Protein AF-A0A7X7C5E0-F1 (afdb_monomer_lite)

Secondary structure (DSSP, 8-state):
-----TTEEEEEEEETTEE-SSS--SEEEEEESSS--------SEEEEEE-HHHHHHT--SEEEEEE---EEEETTT----S--SS--SEEEEESSEEEEEE-TTT--EEEEEEEES-EEEEE-TT-SS-EEE-EE-TTS-EE-S----TTTSEESS-GGGGG----SS----EEPPSS-S-EEEEEEEEEEEEEEEEEEEE---TT-TTGGGGB--EEEEEEESSSSS-EEEEEEE--SEEEEEEEEEEEEEEEEE----TTS--EEEEEEEEETTEEE---EEEES--S--EE---EEE---EEEETTEEEE-PEEEEE-TTSPTT--EEEEEEEEEEEEEETTEE-GGG-EEEEE--EEEETTEEEEEEEEEEEESTTTT-SS--SEEEEEEEEEETTEEEEEEEEE-GGGTT-GGG-EEE-SSSEES-GGG---SEES--SSEEEEE--SSTTTT-EEEEEETTSSSSEEEEEEESSTT-PPPPPEEEEE-THHHHH-TTEEEEEEEE-GGGSBTTEEEEEEEEEES-HHHHHH-TTSSS-EEEEEEEE---

pLDDT: mean 93.65, std 7.74, range [45.44, 98.88]

Structure (mmCIF, N/CA/C/O backbone):
data_AF-A0A7X7C5E0-F1
#
_entry.id   AF-A0A7X7C5E0-F1
#
loop_
_atom_site.group_PDB
_atom_site.id
_atom_site.type_symbol
_atom_site.label_atom_id
_atom_site.label_alt_id
_atom_site.label_comp_id
_atom_site.label_asym_id
_atom_site.label_entity_id
_atom_site.label_seq_id
_atom_site.pdbx_PDB_ins_code
_atom_site.Cartn_x
_atom_site.Cartn_y
_atom_site.Cartn_z
_atom_site.occupancy
_atom_site.B_iso_or_equiv
_atom_site.auth_seq_id
_atom_site.auth_comp_id
_atom_site.auth_asym_id
_atom_site.auth_atom_id
_atom_site.pdbx_PDB_model_num
ATOM 1 N N . THR A 1 1 ? 35.100 -6.991 -18.005 1.00 47.03 1 THR A N 1
ATOM 2 C CA . THR A 1 1 ? 36.454 -7.511 -17.674 1.00 47.03 1 THR A CA 1
ATOM 3 C C . THR A 1 1 ? 37.495 -6.493 -18.110 1.00 47.03 1 THR A C 1
ATOM 5 O O . THR A 1 1 ? 37.319 -5.908 -19.170 1.00 47.03 1 THR A O 1
ATOM 8 N N . ARG A 1 2 ? 38.559 -6.226 -17.334 1.00 52.16 2 ARG A N 1
ATOM 9 C CA . ARG A 1 2 ? 39.644 -5.328 -17.788 1.00 52.16 2 ARG A CA 1
ATOM 10 C C . ARG A 1 2 ? 40.451 -6.037 -18.881 1.00 52.16 2 ARG A C 1
ATOM 12 O O . ARG A 1 2 ? 41.149 -7.001 -18.588 1.00 52.16 2 ARG A O 1
ATOM 19 N N . ILE A 1 3 ? 40.335 -5.590 -20.130 1.00 53.19 3 ILE A N 1
ATOM 20 C CA . ILE A 1 3 ? 41.079 -6.172 -21.254 1.00 53.19 3 ILE A CA 1
ATOM 21 C C . ILE A 1 3 ? 42.456 -5.506 -21.317 1.00 53.19 3 ILE A C 1
ATOM 23 O O . ILE A 1 3 ? 42.563 -4.310 -21.584 1.00 53.19 3 ILE A O 1
ATOM 27 N N . ALA A 1 4 ? 43.516 -6.275 -21.068 1.00 55.81 4 ALA A N 1
ATOM 28 C CA . ALA A 1 4 ? 44.883 -5.831 -21.310 1.00 55.81 4 ALA A CA 1
ATOM 29 C C . ALA A 1 4 ? 45.179 -5.945 -22.812 1.00 55.81 4 ALA A C 1
ATOM 31 O O . ALA A 1 4 ? 45.280 -7.045 -23.350 1.00 55.81 4 ALA A O 1
ATOM 32 N N . SER A 1 5 ? 45.299 -4.806 -23.494 1.00 66.88 5 SER A N 1
ATOM 33 C CA . SER A 1 5 ? 45.711 -4.734 -24.897 1.00 66.88 5 SER A CA 1
ATOM 34 C C . SER A 1 5 ? 46.997 -3.917 -25.007 1.00 66.88 5 SER A C 1
ATOM 36 O O . SER A 1 5 ? 47.075 -2.847 -24.401 1.00 66.88 5 SER A O 1
ATOM 38 N N . PRO A 1 6 ? 47.993 -4.345 -25.807 1.00 68.12 6 PRO A N 1
ATOM 39 C CA . PRO A 1 6 ? 49.195 -3.547 -26.047 1.00 68.12 6 PRO A CA 1
ATOM 40 C C . PRO A 1 6 ? 48.888 -2.197 -26.725 1.00 68.12 6 PRO A C 1
ATOM 42 O O . PRO A 1 6 ? 49.708 -1.282 -26.658 1.00 68.12 6 PRO A O 1
ATOM 45 N N . LEU A 1 7 ? 47.703 -2.058 -27.337 1.00 74.38 7 LEU A N 1
ATOM 46 C CA . LEU A 1 7 ? 47.236 -0.842 -28.008 1.00 74.38 7 LEU A CA 1
ATOM 47 C C . LEU A 1 7 ? 46.477 0.124 -27.085 1.00 74.38 7 LEU A C 1
ATOM 49 O O . LEU A 1 7 ? 46.244 1.260 -27.484 1.00 74.38 7 LEU A O 1
ATOM 53 N N . VAL A 1 8 ? 46.100 -0.289 -25.871 1.00 76.94 8 VAL A N 1
ATOM 54 C CA . VAL A 1 8 ? 45.319 0.529 -24.927 1.00 76.94 8 VAL A CA 1
ATOM 55 C C . VAL A 1 8 ? 46.216 0.951 -23.763 1.00 76.94 8 VAL A C 1
ATOM 57 O O . VAL A 1 8 ? 46.831 0.107 -23.112 1.00 76.94 8 VAL A O 1
ATOM 60 N N . SER A 1 9 ? 46.333 2.256 -23.500 1.00 81.75 9 SER A N 1
ATOM 61 C CA . SER A 1 9 ? 47.085 2.779 -22.346 1.00 81.75 9 SER A CA 1
ATOM 62 C C . SER A 1 9 ? 46.232 2.858 -21.088 1.00 81.75 9 SER A C 1
ATOM 64 O O . SER A 1 9 ? 46.735 2.565 -20.003 1.00 81.75 9 SER A O 1
ATOM 66 N N . LYS A 1 10 ? 44.961 3.246 -21.231 1.00 84.88 10 LYS A N 1
ATOM 67 C CA . LYS A 1 10 ? 44.037 3.468 -20.118 1.00 84.88 10 LYS A CA 1
ATOM 68 C C . LYS A 1 10 ? 42.602 3.185 -20.555 1.00 84.88 10 LYS A C 1
ATOM 70 O O . LYS A 1 10 ? 42.211 3.514 -21.673 1.00 84.88 10 LYS A O 1
ATOM 75 N N . VAL A 1 11 ? 41.816 2.604 -19.653 1.00 85.19 11 VAL A N 1
ATOM 76 C CA . VAL A 1 11 ? 40.354 2.542 -19.767 1.00 85.19 11 VAL A CA 1
ATOM 77 C C . VAL A 1 11 ? 39.778 3.153 -18.502 1.00 85.19 11 VAL A C 1
ATOM 79 O O . VAL A 1 11 ? 40.051 2.653 -17.411 1.00 85.19 11 VAL A O 1
ATOM 82 N N . GLN A 1 12 ? 39.004 4.220 -18.652 1.00 86.88 12 GLN A N 1
ATOM 83 C CA . GLN A 1 12 ? 38.262 4.839 -17.561 1.00 86.88 12 GLN A CA 1
ATOM 84 C C . GLN A 1 12 ? 36.805 4.400 -17.641 1.00 86.88 12 GLN A C 1
ATOM 86 O O . GLN A 1 12 ? 36.189 4.436 -18.709 1.00 86.88 12 GLN A O 1
ATOM 91 N N . TYR A 1 13 ? 36.273 4.010 -16.491 1.00 86.81 13 TYR A N 1
ATOM 92 C CA . TYR A 1 13 ? 34.873 3.668 -16.288 1.00 86.81 13 TYR A CA 1
ATOM 93 C C . TYR A 1 13 ? 34.243 4.837 -15.551 1.00 86.81 13 TYR A C 1
ATOM 95 O O . TYR A 1 13 ? 34.728 5.204 -14.481 1.00 86.81 13 TYR A O 1
ATOM 103 N N . LEU A 1 14 ? 33.223 5.453 -16.144 1.00 84.69 14 LEU A N 1
ATOM 104 C CA . LEU A 1 14 ? 32.543 6.596 -15.556 1.00 84.69 14 LEU A CA 1
ATOM 105 C C . LEU A 1 14 ? 31.083 6.230 -15.264 1.00 84.69 14 LEU A C 1
ATOM 107 O O . LEU A 1 14 ? 30.407 5.632 -16.106 1.00 84.69 14 LEU A O 1
ATOM 111 N N . LEU A 1 15 ? 30.608 6.611 -14.078 1.00 82.81 15 LEU A N 1
ATOM 112 C CA . LEU A 1 15 ? 29.181 6.763 -13.789 1.00 82.81 15 LEU A CA 1
ATOM 113 C C . LEU A 1 15 ? 28.910 8.238 -13.568 1.00 82.81 15 LEU A C 1
ATOM 115 O O . LEU A 1 15 ? 29.491 8.836 -12.666 1.00 82.81 15 LEU A O 1
ATOM 119 N N . ASP A 1 16 ? 28.026 8.803 -14.385 1.00 80.56 16 ASP A N 1
ATOM 120 C CA . ASP A 1 16 ? 27.629 10.214 -14.294 1.00 80.56 16 ASP A CA 1
ATOM 121 C C . ASP A 1 16 ? 28.856 11.148 -14.304 1.00 80.56 16 ASP A C 1
ATOM 123 O O . ASP A 1 16 ? 29.013 12.027 -13.463 1.00 80.56 16 ASP A O 1
ATOM 127 N N . ASP A 1 17 ? 29.772 10.881 -15.242 1.00 84.25 17 ASP A N 1
ATOM 128 C CA . ASP A 1 17 ? 31.052 11.579 -15.431 1.00 84.25 17 ASP A CA 1
ATOM 129 C C . ASP A 1 17 ? 32.052 11.502 -14.256 1.00 84.25 17 ASP A C 1
ATOM 131 O O . ASP A 1 17 ? 33.108 12.136 -14.296 1.00 84.25 17 ASP A O 1
ATOM 135 N N . VAL A 1 18 ? 31.795 10.657 -13.256 1.00 84.75 18 VAL A N 1
ATOM 136 C CA . VAL A 1 18 ? 32.740 10.362 -12.171 1.00 84.75 18 VAL A CA 1
ATOM 137 C C . VAL A 1 18 ? 33.487 9.065 -12.473 1.00 84.75 18 VAL A C 1
ATOM 139 O O . VAL A 1 18 ? 32.865 8.018 -12.648 1.00 84.75 18 VAL A O 1
ATOM 142 N N . GLU A 1 19 ? 34.824 9.122 -12.527 1.00 84.12 19 GLU A N 1
ATOM 143 C CA . GLU A 1 19 ? 35.666 7.924 -12.661 1.00 84.12 19 GLU A CA 1
ATOM 144 C C . GLU A 1 19 ? 35.554 7.055 -11.404 1.00 84.12 19 GLU A C 1
ATOM 146 O O . GLU A 1 19 ? 35.664 7.537 -10.276 1.00 84.12 19 GLU A O 1
ATOM 151 N N . ILE A 1 20 ? 35.337 5.761 -11.609 1.00 80.06 20 ILE A N 1
ATOM 152 C CA . ILE A 1 20 ? 35.040 4.807 -10.543 1.00 80.06 20 ILE A CA 1
ATOM 153 C C . ILE A 1 20 ? 35.815 3.505 -10.729 1.00 80.06 20 ILE A C 1
ATOM 155 O O . ILE A 1 20 ? 36.048 3.025 -11.840 1.00 80.06 20 ILE A O 1
ATOM 159 N N . GLU A 1 21 ? 36.168 2.874 -9.613 1.00 78.00 21 GLU A N 1
ATOM 160 C CA . GLU A 1 21 ? 36.802 1.557 -9.609 1.00 78.00 21 GLU A CA 1
ATOM 161 C C . GLU A 1 21 ? 35.752 0.438 -9.658 1.00 78.00 21 GLU A C 1
ATOM 163 O O . GLU A 1 21 ? 35.495 -0.252 -8.675 1.00 78.00 21 GLU A O 1
ATOM 168 N N . THR A 1 22 ? 35.116 0.248 -10.814 1.00 69.88 22 THR A N 1
ATOM 169 C CA . THR A 1 22 ? 34.144 -0.839 -11.026 1.00 69.88 22 THR A CA 1
ATOM 170 C C . THR A 1 22 ? 34.217 -1.394 -12.455 1.00 69.88 22 THR A C 1
ATOM 172 O O . THR A 1 22 ? 35.038 -0.965 -13.265 1.00 69.88 22 THR A O 1
ATOM 175 N N . LEU A 1 23 ? 33.385 -2.395 -12.749 1.00 68.69 23 LEU A N 1
ATOM 176 C CA . LEU A 1 23 ? 33.253 -3.054 -14.051 1.00 68.69 23 LEU A CA 1
ATOM 177 C C . LEU A 1 23 ? 31.949 -2.705 -14.792 1.00 68.69 23 LEU A C 1
ATOM 179 O O . LEU A 1 23 ? 31.766 -3.181 -15.909 1.00 68.69 23 LEU A O 1
ATOM 183 N N . TYR A 1 24 ? 31.075 -1.881 -14.205 1.00 78.75 24 TYR A N 1
ATOM 184 C CA . TYR A 1 24 ? 29.879 -1.337 -14.858 1.00 78.75 24 TYR A CA 1
ATOM 185 C C . TYR A 1 24 ? 30.008 0.182 -15.018 1.00 78.75 24 TYR A C 1
ATOM 187 O O . TYR A 1 24 ? 30.565 0.855 -14.156 1.00 78.75 24 TYR A O 1
ATOM 195 N N . ALA A 1 25 ? 29.533 0.730 -16.133 1.00 79.50 25 ALA A N 1
ATOM 196 C CA . ALA A 1 25 ? 29.648 2.154 -16.437 1.00 79.50 25 ALA A CA 1
ATOM 197 C C . ALA A 1 25 ? 28.560 2.573 -17.428 1.00 79.50 25 ALA A C 1
ATOM 199 O O . ALA A 1 25 ? 28.174 1.770 -18.277 1.00 79.50 25 ALA A O 1
ATOM 200 N N . ASN A 1 26 ? 28.117 3.831 -17.365 1.00 78.75 26 ASN A N 1
ATOM 201 C CA . ASN A 1 26 ? 27.300 4.425 -18.431 1.00 78.75 26 ASN A CA 1
ATOM 202 C C . ASN A 1 26 ? 28.161 5.134 -19.490 1.00 78.75 26 ASN A C 1
ATOM 204 O O . ASN A 1 26 ? 27.659 5.486 -20.556 1.00 78.75 26 ASN A O 1
ATOM 208 N N . LYS A 1 27 ? 29.467 5.298 -19.230 1.00 84.19 27 LYS A N 1
ATOM 209 C CA . LYS A 1 27 ? 30.437 5.863 -20.170 1.00 84.19 27 LYS A CA 1
ATOM 210 C C . LYS A 1 27 ? 31.815 5.224 -20.004 1.00 84.19 27 LYS A C 1
ATOM 212 O O . LYS A 1 27 ? 32.316 5.060 -18.893 1.00 84.19 27 LYS A O 1
ATOM 217 N N . LEU A 1 28 ? 32.440 4.896 -21.133 1.00 86.69 28 LEU A N 1
ATOM 218 C CA . LEU A 1 28 ? 33.811 4.395 -21.207 1.00 86.69 28 LEU A CA 1
ATOM 219 C C . LEU A 1 28 ? 34.671 5.399 -21.972 1.00 86.69 28 LEU A C 1
ATOM 221 O O . LEU A 1 28 ? 34.299 5.826 -23.064 1.00 86.69 28 LEU A O 1
ATOM 225 N N . ILE A 1 29 ? 35.832 5.745 -21.420 1.00 87.81 29 ILE A N 1
ATOM 226 C CA . ILE A 1 29 ? 36.870 6.497 -22.136 1.00 87.81 29 ILE A CA 1
ATOM 227 C C . ILE A 1 29 ? 38.060 5.561 -22.325 1.00 87.81 29 ILE A C 1
ATOM 229 O O . ILE A 1 29 ? 38.605 5.035 -21.355 1.00 87.81 29 ILE A O 1
ATOM 233 N N . ILE A 1 30 ? 38.436 5.325 -23.581 1.00 86.25 30 ILE A N 1
ATOM 234 C CA . ILE A 1 30 ? 39.533 4.428 -23.954 1.00 86.25 30 ILE A CA 1
ATOM 235 C C . ILE A 1 30 ? 40.641 5.271 -24.575 1.00 86.25 30 ILE A C 1
ATOM 237 O O . ILE A 1 30 ? 40.465 5.849 -25.646 1.00 86.25 30 ILE A O 1
ATOM 241 N N . GLU A 1 31 ? 41.791 5.316 -23.912 1.00 87.69 31 GLU A N 1
ATOM 242 C CA . GLU A 1 31 ? 42.998 5.935 -24.452 1.00 87.69 31 GLU A CA 1
ATOM 243 C C . GLU A 1 31 ? 43.795 4.890 -25.243 1.00 87.69 31 GLU A C 1
ATOM 245 O O . GLU A 1 31 ? 44.233 3.867 -24.699 1.00 87.69 31 GLU A O 1
ATOM 250 N N . ALA A 1 32 ? 43.979 5.141 -26.540 1.00 86.00 32 ALA A N 1
ATOM 251 C CA . ALA A 1 32 ? 44.708 4.263 -27.449 1.00 86.00 32 ALA A CA 1
ATOM 252 C C . ALA A 1 32 ? 46.111 4.811 -27.758 1.00 86.00 32 ALA A C 1
ATOM 254 O O . ALA A 1 32 ? 46.291 6.008 -27.971 1.00 86.00 32 ALA A O 1
ATOM 255 N N . LYS A 1 33 ? 47.111 3.923 -27.819 1.00 85.75 33 LYS A N 1
ATOM 256 C CA . LYS A 1 33 ? 48.513 4.258 -28.143 1.00 85.75 33 LYS A CA 1
ATOM 257 C C . LYS A 1 33 ? 48.793 4.342 -29.648 1.00 85.75 33 LYS A C 1
ATOM 259 O O . LYS A 1 33 ? 49.819 4.888 -30.041 1.00 85.75 33 LYS A O 1
ATOM 264 N N . ALA A 1 34 ? 47.927 3.761 -30.473 1.00 84.75 34 ALA A N 1
ATOM 265 C CA . ALA A 1 34 ? 48.014 3.759 -31.930 1.00 84.75 34 ALA A CA 1
ATOM 266 C C . ALA A 1 34 ? 46.620 3.525 -32.537 1.00 84.75 34 ALA A C 1
ATOM 268 O O . ALA A 1 34 ? 45.706 3.080 -31.837 1.00 84.75 34 ALA A O 1
ATOM 269 N N . GLU A 1 35 ? 46.463 3.792 -33.835 1.00 82.62 35 GLU A N 1
ATOM 270 C CA . GLU A 1 35 ? 45.245 3.446 -34.573 1.00 82.62 35 GLU A CA 1
ATOM 271 C C . GLU A 1 35 ? 45.013 1.926 -34.582 1.00 82.62 35 GLU A C 1
ATOM 273 O O . GLU A 1 35 ? 45.945 1.130 -34.717 1.00 82.62 35 GLU A O 1
ATOM 278 N N . GLY A 1 36 ? 43.756 1.506 -34.444 1.00 79.88 36 GLY A N 1
ATOM 279 C CA . GLY A 1 36 ? 43.392 0.095 -34.411 1.00 79.88 36 GLY A CA 1
ATOM 280 C C . GLY A 1 36 ? 41.892 -0.125 -34.247 1.00 79.88 36 GLY A C 1
ATOM 281 O O . GLY A 1 36 ? 41.108 0.819 -34.180 1.00 79.88 36 GLY A O 1
ATOM 282 N N . LYS A 1 37 ? 41.485 -1.396 -34.178 1.00 79.00 37 LYS A N 1
ATOM 283 C CA . LYS A 1 37 ? 40.102 -1.785 -33.876 1.00 79.00 37 LYS A CA 1
ATOM 284 C C . LYS A 1 37 ? 39.967 -2.077 -32.385 1.00 79.00 37 LYS A C 1
ATOM 286 O O . LYS A 1 37 ? 40.722 -2.883 -31.847 1.00 79.00 37 LYS A O 1
ATOM 291 N N . CYS A 1 38 ? 38.991 -1.448 -31.739 1.00 75.81 38 CYS A N 1
ATOM 292 C CA . CYS A 1 38 ? 38.593 -1.756 -30.371 1.00 75.81 38 CYS A CA 1
ATOM 293 C C . CYS A 1 38 ? 37.243 -2.477 -30.402 1.00 75.81 38 CYS A C 1
ATOM 295 O O . CYS A 1 38 ? 36.295 -1.978 -31.005 1.00 75.81 38 CYS A O 1
ATOM 297 N N . GLN A 1 39 ? 37.170 -3.649 -29.774 1.00 79.25 39 GLN A N 1
ATOM 298 C CA . GLN A 1 39 ? 35.922 -4.369 -29.553 1.00 79.25 39 GLN A CA 1
ATOM 299 C C . GLN A 1 39 ? 35.582 -4.289 -28.068 1.00 79.25 39 GLN A C 1
ATOM 301 O O . GLN A 1 39 ? 36.408 -4.635 -27.222 1.00 79.25 39 GLN A O 1
ATOM 306 N N . ILE A 1 40 ? 34.372 -3.828 -27.764 1.00 76.88 40 ILE A N 1
ATOM 307 C CA . ILE A 1 40 ? 33.827 -3.798 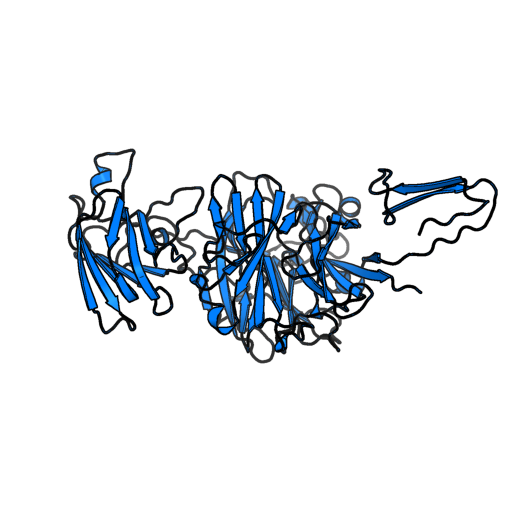-26.409 1.00 76.88 40 ILE A CA 1
ATOM 308 C C . ILE A 1 40 ? 32.832 -4.948 -26.313 1.00 76.88 40 ILE A C 1
ATOM 310 O O . ILE A 1 40 ? 31.931 -5.054 -27.142 1.00 76.88 40 ILE A O 1
ATOM 314 N N . VAL A 1 41 ? 33.026 -5.812 -25.322 1.00 78.06 41 VAL A N 1
ATOM 315 C CA . VAL A 1 41 ? 32.148 -6.950 -25.035 1.00 78.06 41 VAL A CA 1
ATOM 316 C C . VAL A 1 41 ? 31.554 -6.730 -23.652 1.00 78.06 41 VAL A C 1
ATOM 318 O O . VAL A 1 41 ? 32.275 -6.352 -22.721 1.00 78.06 41 VAL A O 1
ATOM 321 N N . LEU A 1 42 ? 30.243 -6.921 -23.527 1.00 80.06 42 LEU A N 1
ATOM 322 C CA . LEU A 1 42 ? 29.574 -6.876 -22.234 1.00 80.06 42 LEU A CA 1
ATOM 323 C C . LEU A 1 42 ? 29.999 -8.108 -21.432 1.00 80.06 42 LEU A C 1
ATOM 325 O O . LEU A 1 42 ? 29.916 -9.225 -21.922 1.00 80.06 42 LEU A O 1
ATOM 329 N N . GLY A 1 43 ? 30.504 -7.895 -20.217 1.00 81.38 43 GLY A N 1
ATOM 330 C CA . GLY A 1 43 ? 30.724 -9.002 -19.287 1.00 81.38 43 GLY A CA 1
ATOM 331 C C . GLY A 1 43 ? 29.426 -9.393 -18.586 1.00 81.38 43 GLY A C 1
ATOM 332 O O . GLY A 1 43 ? 28.409 -8.722 -18.751 1.00 81.38 43 GLY A O 1
ATOM 333 N N . GLN A 1 44 ? 29.501 -10.418 -17.743 1.00 86.00 44 GLN A N 1
ATOM 334 C CA . GLN A 1 44 ? 28.423 -10.828 -16.848 1.00 86.00 44 GLN A CA 1
ATOM 335 C C . GLN A 1 44 ? 27.867 -9.654 -16.021 1.00 86.00 44 GLN A C 1
ATOM 337 O O . GLN A 1 44 ? 28.622 -8.913 -15.381 1.00 86.00 44 GLN A O 1
ATOM 342 N N . GLY A 1 45 ? 26.545 -9.492 -16.026 1.00 90.00 45 GLY A N 1
ATOM 343 C CA . GLY A 1 45 ? 25.851 -8.383 -15.383 1.00 90.00 45 GLY A CA 1
ATOM 344 C C . GLY A 1 45 ? 24.488 -8.107 -16.013 1.00 90.00 45 GLY A C 1
ATOM 345 O O . GLY A 1 45 ? 23.804 -9.016 -16.476 1.00 90.00 45 GLY A O 1
ATOM 346 N N . TYR A 1 46 ? 24.084 -6.839 -16.005 1.00 93.12 46 TYR A N 1
ATOM 347 C CA . TYR A 1 46 ? 22.838 -6.399 -16.620 1.00 93.12 46 TYR A CA 1
ATOM 348 C C . TYR A 1 46 ? 23.057 -5.111 -17.408 1.00 93.12 46 TYR A C 1
ATOM 350 O O . TYR A 1 46 ? 23.882 -4.276 -17.032 1.00 93.12 46 TYR A O 1
ATOM 358 N N . TYR A 1 47 ? 22.269 -4.919 -18.462 1.00 93.25 47 TYR A N 1
ATOM 359 C CA . TYR A 1 47 ? 22.086 -3.621 -19.115 1.00 93.25 47 TYR A CA 1
ATOM 360 C C . TYR A 1 47 ? 20.597 -3.328 -19.273 1.00 93.25 47 TYR A C 1
ATOM 362 O O . TYR A 1 47 ? 19.785 -4.253 -19.290 1.00 93.25 47 TYR A O 1
ATOM 370 N N . ALA A 1 48 ? 20.229 -2.051 -19.388 1.00 95.81 48 ALA A N 1
ATOM 371 C CA . ALA A 1 48 ? 18.855 -1.662 -19.672 1.00 95.81 48 ALA A CA 1
ATOM 372 C C . ALA A 1 48 ? 18.705 -0.977 -21.029 1.00 95.81 48 ALA A C 1
ATOM 374 O O . ALA A 1 48 ? 19.560 -0.199 -21.451 1.00 95.81 48 ALA A O 1
ATOM 375 N N . VAL A 1 49 ? 17.575 -1.237 -21.684 1.00 96.56 49 VAL A N 1
ATOM 376 C CA . VAL A 1 49 ? 17.150 -0.562 -22.916 1.00 96.56 49 VAL A CA 1
ATOM 377 C C . VAL A 1 49 ? 15.691 -0.117 -22.804 1.00 96.56 49 VAL A C 1
ATOM 379 O O . VAL A 1 49 ? 14.920 -0.772 -22.102 1.00 96.56 49 VAL A O 1
ATOM 382 N N . PRO A 1 50 ? 15.272 0.964 -23.488 1.00 98.19 50 PRO A N 1
ATOM 383 C CA . PRO A 1 50 ? 13.859 1.335 -23.557 1.00 98.19 50 PRO A CA 1
ATOM 384 C C . PRO A 1 50 ? 13.004 0.218 -24.175 1.00 98.19 50 PRO A C 1
ATOM 386 O O . PRO A 1 50 ? 13.371 -0.345 -25.207 1.00 98.19 50 PRO A O 1
ATOM 389 N N . ASP A 1 51 ? 11.835 -0.054 -23.594 1.00 98.31 51 ASP A N 1
ATOM 390 C CA . ASP A 1 51 ? 10.802 -0.913 -24.181 1.00 98.31 51 ASP A CA 1
ATOM 391 C C . ASP A 1 51 ? 9.726 -0.027 -24.824 1.00 98.31 51 ASP A C 1
ATOM 393 O O . ASP A 1 51 ? 8.764 0.426 -24.191 1.00 98.31 51 ASP A O 1
ATOM 397 N N . ASN A 1 52 ? 9.932 0.280 -26.106 1.00 97.44 52 ASN A N 1
ATOM 398 C CA . ASN A 1 52 ? 9.041 1.162 -26.858 1.00 97.44 52 ASN A CA 1
ATOM 399 C C . ASN A 1 52 ? 7.668 0.530 -27.119 1.00 97.44 52 ASN A C 1
ATOM 401 O O . ASN A 1 52 ? 6.690 1.269 -27.243 1.00 97.44 52 ASN A O 1
ATOM 405 N N . ASP A 1 53 ? 7.570 -0.804 -27.183 1.00 97.19 53 ASP A N 1
ATOM 406 C CA . ASP A 1 53 ? 6.284 -1.475 -27.382 1.00 97.19 53 ASP A CA 1
ATOM 407 C C . ASP A 1 53 ? 5.395 -1.239 -26.161 1.00 97.19 53 ASP A C 1
ATOM 409 O O . ASP A 1 53 ? 4.375 -0.556 -26.282 1.00 97.19 53 ASP A O 1
ATOM 413 N N . TRP A 1 54 ? 5.829 -1.654 -24.966 1.00 97.81 54 TRP A N 1
ATOM 414 C CA . TRP A 1 54 ? 5.067 -1.429 -23.732 1.00 97.81 54 TRP A CA 1
ATOM 415 C C . TRP A 1 54 ? 4.820 0.054 -23.444 1.00 97.81 54 TRP A C 1
ATOM 417 O O . TRP A 1 54 ? 3.708 0.440 -23.077 1.00 97.81 54 TRP A O 1
ATOM 427 N N . THR A 1 55 ? 5.807 0.914 -23.704 1.00 97.81 55 THR A N 1
ATOM 428 C CA . THR A 1 55 ? 5.639 2.369 -23.562 1.00 97.81 55 THR A CA 1
ATOM 429 C C . THR A 1 55 ? 4.540 2.920 -24.480 1.00 97.81 55 THR A C 1
ATOM 431 O O . THR A 1 55 ? 3.753 3.779 -24.070 1.00 97.81 55 THR A O 1
ATOM 434 N N . SER A 1 56 ? 4.441 2.429 -25.719 1.00 96.69 56 SER A N 1
ATOM 435 C CA . SER A 1 56 ? 3.409 2.854 -26.674 1.00 96.69 56 SER A CA 1
ATOM 436 C C . SER A 1 56 ? 2.026 2.261 -26.370 1.00 96.69 56 SER A C 1
ATOM 438 O O . SER A 1 56 ? 1.002 2.907 -26.631 1.00 96.69 56 SER A O 1
ATOM 440 N N . LYS A 1 57 ? 1.970 1.072 -25.749 1.00 96.94 57 LYS A N 1
ATOM 441 C CA . LYS A 1 57 ? 0.720 0.447 -25.289 1.00 96.94 57 LYS A CA 1
ATOM 442 C C . LYS A 1 57 ? -0.003 1.296 -24.246 1.00 96.94 57 LYS A C 1
ATOM 444 O O . LYS A 1 57 ? -1.238 1.309 -24.246 1.00 96.94 57 LYS A O 1
ATOM 449 N N . MET A 1 58 ? 0.738 2.070 -23.449 1.00 96.81 58 MET A N 1
ATOM 450 C CA . MET A 1 58 ? 0.188 3.012 -22.466 1.00 96.81 58 MET A CA 1
ATOM 451 C C . MET A 1 58 ? -0.154 4.394 -23.037 1.00 96.81 58 MET A C 1
ATOM 453 O O . MET A 1 58 ? -0.578 5.272 -22.297 1.00 96.81 58 MET A O 1
ATOM 457 N N . LEU A 1 59 ? -0.006 4.628 -24.344 1.00 95.62 59 LEU A N 1
ATOM 458 C CA . LEU A 1 59 ? -0.368 5.908 -24.953 1.00 95.62 59 LEU A CA 1
ATOM 459 C C . LEU A 1 59 ? -1.824 5.916 -25.439 1.00 95.62 59 LEU A C 1
ATOM 461 O O . LEU A 1 59 ? -2.265 5.024 -26.177 1.00 95.62 59 LEU A O 1
ATOM 465 N N . ARG A 1 60 ? -2.567 6.960 -25.068 1.00 95.44 60 ARG A N 1
ATOM 466 C CA . ARG A 1 60 ? -3.945 7.229 -25.499 1.00 95.44 60 ARG A CA 1
ATOM 467 C C . ARG A 1 60 ? -4.126 8.712 -25.815 1.00 95.44 60 ARG A C 1
ATOM 469 O O . ARG A 1 60 ? -3.400 9.553 -25.300 1.00 95.44 60 ARG A O 1
ATOM 476 N N . THR A 1 61 ? -5.096 9.008 -26.677 1.00 94.88 61 THR A N 1
ATOM 477 C CA . THR A 1 61 ? -5.440 10.374 -27.115 1.00 94.88 61 THR A CA 1
ATOM 478 C C . THR A 1 61 ? -6.890 10.755 -26.796 1.00 94.88 61 THR A C 1
ATOM 480 O O . THR A 1 61 ? -7.298 11.893 -27.029 1.00 94.88 61 THR A O 1
ATOM 483 N N . SER A 1 62 ? -7.678 9.825 -26.246 1.00 95.81 62 SER A N 1
ATOM 484 C CA . SER A 1 62 ? -9.033 10.060 -25.741 1.00 95.81 62 SER A CA 1
ATOM 485 C C . SER A 1 62 ? -9.426 9.017 -24.695 1.00 95.81 62 SER A C 1
ATOM 487 O O . SER A 1 62 ? -9.015 7.860 -24.808 1.00 95.81 62 SER A O 1
ATOM 489 N N . GLY A 1 63 ? -10.305 9.383 -23.764 1.00 96.06 63 GLY A N 1
ATOM 490 C CA . GLY A 1 63 ? -10.728 8.514 -22.669 1.00 96.06 63 GLY A CA 1
ATOM 491 C C . GLY A 1 63 ? -9.704 8.575 -21.545 1.00 96.06 63 GLY A C 1
ATOM 492 O O . GLY A 1 63 ? -9.458 9.656 -21.029 1.00 96.06 63 GLY A O 1
ATOM 493 N N . TRP A 1 64 ? -9.102 7.442 -21.186 1.00 96.94 64 TRP A N 1
ATOM 494 C CA . TRP A 1 64 ? -7.939 7.415 -20.294 1.00 96.94 64 TRP A CA 1
ATOM 495 C C . TRP A 1 64 ? -6.772 8.153 -20.959 1.00 96.94 64 TRP A C 1
ATOM 497 O O . TRP A 1 64 ? -6.467 7.880 -22.116 1.00 96.94 64 TRP A O 1
ATOM 507 N N . MET A 1 65 ? -6.144 9.096 -20.263 1.00 95.44 65 MET A N 1
ATOM 508 C CA . MET A 1 65 ? -5.154 10.025 -20.822 1.00 95.44 65 MET A CA 1
ATOM 509 C C . MET A 1 65 ? -3.843 10.053 -20.024 1.00 95.44 65 MET A C 1
ATOM 511 O O . MET A 1 65 ? -3.072 11.010 -20.152 1.00 95.44 65 MET A O 1
ATOM 515 N N . GLY A 1 66 ? -3.600 9.036 -19.199 1.00 95.62 66 GLY A N 1
ATOM 516 C CA . GLY A 1 66 ? -2.432 8.969 -18.334 1.00 95.62 66 GLY A CA 1
ATOM 517 C C . GLY A 1 66 ? -2.784 8.717 -16.877 1.00 95.62 66 GLY A C 1
ATOM 518 O O . GLY A 1 66 ? -3.794 9.230 -16.403 1.00 95.62 66 GLY A O 1
ATOM 519 N N . GLY A 1 67 ? -1.940 7.967 -16.183 1.00 95.56 67 GLY A N 1
ATOM 520 C CA . GLY A 1 67 ? -1.986 7.799 -14.739 1.00 95.56 67 GLY A CA 1
ATOM 521 C C . GLY A 1 67 ? -0.637 7.326 -14.217 1.00 95.56 67 GLY A C 1
ATOM 522 O O . GLY A 1 67 ? 0.167 6.801 -14.994 1.00 95.56 67 GLY A O 1
ATOM 523 N N . ASP A 1 68 ? -0.378 7.548 -12.938 1.00 92.88 68 ASP A N 1
ATOM 524 C CA . ASP A 1 68 ? 0.812 7.057 -12.240 1.00 92.88 68 ASP A CA 1
ATOM 525 C C . ASP A 1 68 ? 0.483 5.838 -11.365 1.00 92.88 68 ASP A C 1
ATOM 527 O O . ASP A 1 68 ? -0.573 5.229 -11.544 1.00 92.88 68 ASP A O 1
ATOM 531 N N . GLY A 1 69 ? 1.391 5.411 -10.480 1.00 91.00 69 GLY A N 1
ATOM 532 C CA . GLY A 1 69 ? 1.087 4.345 -9.521 1.00 91.00 69 GLY A CA 1
ATOM 533 C C . GLY A 1 69 ? 0.788 3.002 -10.176 1.00 91.00 69 GLY A C 1
ATOM 534 O O . GLY A 1 69 ? -0.301 2.470 -9.976 1.00 91.00 69 GLY A O 1
ATOM 535 N N . ILE A 1 70 ? 1.701 2.474 -11.000 1.00 96.50 70 ILE A N 1
ATOM 536 C CA . ILE A 1 70 ? 1.418 1.303 -11.842 1.00 96.50 70 ILE A CA 1
ATOM 537 C C . ILE A 1 70 ? 1.798 -0.015 -11.157 1.00 96.50 70 ILE A C 1
ATOM 539 O O . ILE A 1 70 ? 2.969 -0.366 -11.031 1.00 96.50 70 ILE A O 1
ATOM 543 N N . TYR A 1 71 ? 0.801 -0.834 -10.830 1.00 98.00 71 TYR A N 1
ATOM 544 C CA . TYR A 1 71 ? 1.006 -2.211 -10.362 1.00 98.00 71 TYR A CA 1
ATOM 545 C C . TYR A 1 71 ? 0.317 -3.200 -11.293 1.00 98.00 71 TYR A C 1
ATOM 547 O O . TYR A 1 71 ? -0.611 -2.834 -12.010 1.00 98.00 71 TYR A O 1
ATOM 555 N N . SER A 1 72 ? 0.801 -4.441 -11.325 1.00 97.94 72 SER A N 1
ATOM 556 C CA . SER A 1 72 ? 0.333 -5.463 -12.262 1.00 97.94 72 SER A CA 1
ATOM 557 C C . SER A 1 72 ? 0.109 -6.790 -11.552 1.00 97.94 72 SER A C 1
ATOM 559 O O . SER A 1 72 ? 1.025 -7.241 -10.868 1.00 97.94 72 SER A O 1
ATOM 561 N N . PHE A 1 73 ? -1.010 -7.457 -11.833 1.00 97.62 73 PHE A N 1
ATOM 562 C CA . PHE A 1 73 ? -1.403 -8.722 -11.207 1.00 97.62 73 PHE A CA 1
ATOM 563 C C . PHE A 1 73 ? -1.863 -9.749 -12.238 1.00 97.62 73 PHE A C 1
ATOM 565 O O . PHE A 1 73 ? -2.685 -9.439 -13.104 1.00 97.62 73 PHE A O 1
ATOM 572 N N . ASN A 1 74 ? -1.404 -10.988 -12.107 1.00 95.81 74 ASN A N 1
ATOM 573 C CA . ASN A 1 74 ? -1.922 -12.127 -12.854 1.00 95.81 74 ASN A CA 1
ATOM 574 C C . ASN A 1 74 ? -3.246 -12.617 -12.238 1.00 95.81 74 ASN A C 1
ATOM 576 O O . ASN A 1 74 ? -3.260 -13.371 -11.264 1.00 95.81 74 ASN A O 1
ATOM 580 N N . LEU A 1 75 ? -4.380 -12.234 -12.833 1.00 95.56 75 LEU A N 1
ATOM 581 C CA . LEU A 1 75 ? -5.711 -12.565 -12.308 1.00 95.56 75 LEU A CA 1
ATOM 582 C C . LEU A 1 75 ? -6.144 -14.015 -12.558 1.00 95.56 75 LEU A C 1
ATOM 584 O O . LEU A 1 75 ? -7.196 -14.424 -12.070 1.00 95.56 75 LEU A O 1
ATOM 588 N N . LYS A 1 76 ? -5.391 -14.796 -13.340 1.00 91.50 76 LYS A N 1
ATOM 589 C CA . LYS A 1 76 ? -5.774 -16.180 -13.651 1.00 91.50 76 LYS A CA 1
ATOM 590 C C . LYS A 1 76 ? -5.508 -17.128 -12.488 1.00 91.50 76 LYS A C 1
ATOM 592 O O . LYS A 1 76 ? -6.292 -18.041 -12.254 1.00 91.50 76 LYS A O 1
ATOM 597 N N . ASN A 1 77 ? -4.364 -16.971 -11.834 1.00 87.88 77 ASN A N 1
ATOM 598 C CA . ASN A 1 77 ? -3.902 -17.893 -10.797 1.00 87.88 77 ASN A CA 1
ATOM 599 C C . ASN A 1 77 ? -3.087 -17.215 -9.687 1.00 87.88 77 ASN A C 1
ATOM 601 O O . ASN A 1 77 ? -2.573 -17.916 -8.821 1.00 87.88 77 ASN A O 1
ATOM 605 N N . GLY A 1 78 ? -2.910 -15.891 -9.735 1.00 90.81 78 GLY A N 1
ATOM 606 C CA . GLY A 1 78 ? -2.107 -15.152 -8.763 1.00 90.81 78 GLY A CA 1
ATOM 607 C C . GLY A 1 78 ? -0.607 -15.417 -8.811 1.00 90.81 78 GLY A C 1
ATOM 608 O O . GLY A 1 78 ? 0.128 -14.940 -7.950 1.00 90.81 78 GLY A O 1
ATOM 609 N N . ASN A 1 79 ? -0.124 -16.174 -9.801 1.00 92.19 79 ASN A N 1
ATOM 610 C CA . ASN A 1 79 ? 1.300 -16.399 -9.966 1.00 92.19 79 ASN A CA 1
ATOM 611 C C . ASN A 1 79 ? 1.933 -15.183 -10.648 1.00 92.19 79 ASN A C 1
ATOM 613 O O . ASN A 1 79 ? 1.973 -15.088 -11.880 1.00 92.19 79 ASN A O 1
ATOM 617 N N . ASP A 1 80 ? 2.432 -14.273 -9.813 1.00 91.50 80 ASP A N 1
ATOM 618 C CA . ASP A 1 80 ? 3.099 -13.046 -10.231 1.00 91.50 80 ASP A CA 1
ATOM 619 C C . ASP A 1 80 ? 4.603 -13.204 -10.500 1.00 91.50 80 ASP A C 1
ATOM 621 O O . ASP A 1 80 ? 5.275 -12.204 -10.719 1.00 91.50 80 ASP A O 1
ATOM 625 N N . ALA A 1 81 ? 5.150 -14.425 -10.516 1.00 94.69 81 ALA A N 1
ATOM 626 C CA . ALA A 1 81 ? 6.587 -14.663 -10.672 1.00 94.69 81 ALA A CA 1
ATOM 627 C C . ALA A 1 81 ? 7.090 -14.542 -12.124 1.00 94.69 81 ALA A C 1
ATOM 629 O O . ALA A 1 81 ? 6.316 -14.643 -13.076 1.00 94.69 81 ALA A O 1
ATOM 630 N N . PHE A 1 82 ? 8.412 -14.409 -12.295 1.00 96.56 82 PHE A N 1
ATOM 631 C CA . PHE A 1 82 ? 9.073 -14.476 -13.603 1.00 96.56 82 PHE A CA 1
ATOM 632 C C . PHE A 1 82 ? 8.819 -15.795 -14.346 1.00 96.56 82 PHE A C 1
ATOM 634 O O . PHE A 1 82 ? 8.457 -16.815 -13.749 1.00 96.56 82 PHE A O 1
ATOM 641 N N . ASP A 1 83 ? 9.097 -15.758 -15.653 1.00 96.19 83 ASP A N 1
ATOM 642 C CA . ASP A 1 83 ? 9.206 -16.932 -16.527 1.00 96.19 83 ASP A CA 1
ATOM 643 C C . ASP A 1 83 ? 7.868 -17.642 -16.766 1.00 96.19 83 ASP A C 1
ATOM 645 O O . ASP A 1 83 ? 7.781 -18.863 -16.928 1.00 96.19 83 ASP A O 1
ATOM 649 N N . GLN A 1 84 ? 6.794 -16.851 -16.821 1.00 95.00 84 GLN A N 1
ATOM 650 C CA . GLN A 1 84 ? 5.498 -17.334 -17.281 1.00 95.00 84 GLN A CA 1
ATOM 651 C C . GLN A 1 84 ? 5.604 -17.789 -18.741 1.00 95.00 84 GLN A C 1
ATOM 653 O O . GLN A 1 84 ? 6.264 -17.154 -19.566 1.00 95.00 84 GLN A O 1
ATOM 658 N N . LYS A 1 85 ? 4.910 -18.883 -19.079 1.00 93.25 85 LYS A N 1
ATOM 659 C CA . LYS A 1 85 ? 4.877 -19.418 -20.454 1.00 93.25 85 LYS A CA 1
ATOM 660 C C . LYS A 1 85 ? 4.214 -18.462 -21.444 1.00 93.25 85 LYS A C 1
ATOM 662 O O . LYS A 1 85 ? 4.506 -18.523 -22.632 1.00 93.25 85 LYS A O 1
ATOM 667 N N . ARG A 1 86 ? 3.280 -17.652 -20.947 1.00 94.44 86 ARG A N 1
ATOM 668 C CA . ARG A 1 86 ? 2.552 -16.623 -21.681 1.00 94.44 86 ARG A CA 1
ATOM 669 C C . ARG A 1 86 ? 2.018 -15.566 -20.727 1.00 94.44 86 ARG A C 1
ATOM 671 O O . ARG A 1 86 ? 1.834 -15.852 -19.544 1.00 94.44 86 ARG A O 1
ATOM 678 N N . ILE A 1 87 ? 1.703 -14.390 -21.262 1.00 94.69 87 ILE A N 1
ATOM 679 C CA . ILE A 1 87 ? 0.983 -13.357 -20.515 1.00 94.69 87 ILE A CA 1
ATOM 680 C C . ILE A 1 87 ? -0.500 -13.735 -20.496 1.00 94.69 87 ILE A C 1
ATOM 682 O O . ILE A 1 87 ? -1.206 -13.629 -21.501 1.00 94.69 87 ILE A O 1
ATOM 686 N N . GLU A 1 88 ? -0.940 -14.237 -19.348 1.00 93.88 88 GLU A N 1
ATOM 687 C CA . GLU A 1 88 ? -2.348 -14.504 -19.053 1.00 93.88 88 GLU A CA 1
ATOM 688 C C . GLU A 1 88 ? -3.085 -13.184 -18.755 1.00 93.88 88 GLU A C 1
ATOM 690 O O . GLU A 1 88 ? -2.565 -12.099 -19.007 1.00 93.88 88 GLU A O 1
ATOM 695 N N . LYS A 1 89 ? -4.314 -13.257 -18.237 1.00 95.88 89 LYS A N 1
ATOM 696 C CA . LYS A 1 89 ? -5.114 -12.067 -17.942 1.00 95.88 89 LYS A CA 1
ATOM 697 C C . LYS A 1 89 ? -4.484 -11.236 -16.822 1.00 95.88 89 LYS A C 1
ATOM 699 O O . LYS A 1 89 ? -4.603 -11.563 -15.641 1.00 95.88 89 LYS A O 1
ATOM 704 N N . THR A 1 90 ? -3.836 -10.152 -17.221 1.00 97.44 90 THR A N 1
ATOM 705 C CA . THR A 1 90 ? -3.178 -9.180 -16.361 1.00 97.44 90 THR A CA 1
ATOM 706 C C . THR A 1 90 ? -4.113 -8.020 -16.066 1.00 97.44 90 THR A C 1
ATOM 708 O O . THR A 1 90 ? -4.691 -7.408 -16.967 1.00 97.44 90 THR A O 1
ATOM 711 N N . LEU A 1 91 ? -4.211 -7.682 -14.789 1.00 98.50 91 LEU A N 1
ATOM 712 C CA . LEU A 1 91 ? -4.729 -6.408 -14.329 1.00 98.50 91 LEU A CA 1
ATOM 713 C C . LEU A 1 91 ? -3.570 -5.446 -14.123 1.00 98.50 91 LEU A C 1
ATOM 715 O O . LEU A 1 91 ? -2.628 -5.783 -13.418 1.00 98.50 91 LEU A O 1
ATOM 719 N N . PHE A 1 92 ? -3.689 -4.240 -14.656 1.00 98.44 92 PHE A N 1
ATOM 720 C CA . PHE A 1 92 ? -2.958 -3.078 -14.185 1.00 98.44 92 PHE A CA 1
ATOM 721 C C . PHE A 1 92 ? -3.870 -2.219 -13.320 1.00 98.44 92 PHE A C 1
ATOM 723 O O . PHE A 1 92 ? -5.036 -2.007 -13.662 1.00 98.44 92 PHE A O 1
ATOM 730 N N . VAL A 1 93 ? -3.328 -1.697 -12.231 1.00 98.19 93 VAL A N 1
ATOM 731 C CA . VAL A 1 93 ? -3.963 -0.646 -11.434 1.00 98.19 93 VAL A CA 1
ATOM 732 C C . VAL A 1 93 ? -3.111 0.611 -11.526 1.00 98.19 93 VAL A C 1
ATOM 734 O O . VAL A 1 93 ? -1.893 0.509 -11.662 1.00 98.19 93 VAL A O 1
ATOM 737 N N . PHE A 1 94 ? -3.768 1.765 -11.484 1.00 97.94 94 PHE A N 1
ATOM 738 C CA . PHE A 1 94 ? -3.147 3.084 -11.555 1.00 97.94 94 PHE A CA 1
ATOM 739 C C . PHE A 1 94 ? -3.654 3.955 -10.405 1.00 97.94 94 PHE A C 1
ATOM 741 O O . PHE A 1 94 ? -4.810 3.812 -9.988 1.00 97.94 94 PHE A O 1
ATOM 748 N N . GLY A 1 95 ? -2.803 4.863 -9.936 1.00 96.44 95 GLY A N 1
ATOM 749 C CA . GLY A 1 95 ? -3.141 5.982 -9.064 1.00 96.44 95 GLY A CA 1
ATOM 750 C C . GLY A 1 95 ? -3.869 7.098 -9.813 1.00 96.44 95 GLY A C 1
ATOM 751 O O . GLY A 1 95 ? -4.716 6.837 -10.681 1.00 96.44 95 GLY A O 1
ATOM 752 N N . ASP A 1 96 ? -3.552 8.349 -9.478 1.00 95.75 96 ASP A N 1
ATOM 753 C CA . ASP A 1 96 ? -4.214 9.512 -10.063 1.00 95.75 96 ASP A CA 1
ATOM 754 C C . ASP A 1 96 ? -4.163 9.425 -11.594 1.00 95.75 96 ASP A C 1
ATOM 756 O O . ASP A 1 96 ? -3.153 9.098 -12.213 1.00 95.75 96 ASP A O 1
ATOM 760 N N . THR A 1 97 ? -5.318 9.615 -12.222 1.00 97.25 97 THR A N 1
ATOM 761 C CA . THR A 1 97 ? -5.550 9.303 -13.627 1.00 97.25 97 THR A CA 1
ATOM 762 C C . THR A 1 97 ? -6.315 10.440 -14.287 1.00 97.25 97 THR A C 1
ATOM 764 O O . THR A 1 97 ? -7.421 10.794 -13.870 1.00 97.25 97 THR A O 1
ATOM 767 N N . PHE A 1 98 ? -5.778 10.953 -15.391 1.00 97.12 98 PHE A N 1
ATOM 768 C CA . PHE A 1 98 ? -6.487 11.888 -16.254 1.00 97.12 98 PHE A CA 1
ATOM 769 C C . PHE A 1 98 ? -7.442 11.174 -17.207 1.00 97.12 98 PHE A C 1
ATOM 771 O O . PHE A 1 98 ? -7.091 10.193 -17.867 1.00 97.12 98 PHE A O 1
ATOM 778 N N . ILE A 1 99 ? -8.637 11.741 -17.353 1.00 97.19 99 ILE A N 1
ATOM 779 C CA . ILE A 1 99 ? -9.658 11.328 -18.309 1.00 97.19 99 ILE A CA 1
ATOM 780 C C . ILE A 1 99 ? -10.063 12.543 -19.140 1.00 97.19 99 ILE A C 1
ATOM 782 O O . ILE A 1 99 ? -10.455 13.575 -18.601 1.00 97.19 99 ILE A O 1
ATOM 786 N N . GLY A 1 100 ? -9.968 12.431 -20.462 1.00 96.00 100 GLY A N 1
ATOM 787 C CA . GLY A 1 100 ? -10.246 13.546 -21.364 1.00 96.00 100 GLY A CA 1
ATOM 788 C C . GLY A 1 100 ? -9.842 13.260 -22.803 1.00 96.00 100 GLY A C 1
ATOM 789 O O . GLY A 1 100 ? -9.970 12.134 -23.288 1.00 96.00 100 GLY A O 1
ATOM 790 N N . ARG A 1 101 ? -9.356 14.287 -23.505 1.00 96.88 101 ARG A N 1
ATOM 791 C CA . ARG A 1 101 ? -8.902 14.190 -24.897 1.00 96.88 101 ARG A CA 1
ATOM 792 C C . ARG A 1 101 ? -7.633 15.004 -25.121 1.00 96.88 101 ARG A C 1
ATOM 794 O O . ARG A 1 101 ? -7.481 16.081 -24.560 1.00 96.88 101 ARG A O 1
ATOM 801 N N . GLY A 1 102 ? -6.748 14.501 -25.973 1.00 96.38 102 GLY A N 1
ATOM 802 C CA . GLY A 1 102 ? -5.579 15.217 -26.472 1.00 96.38 102 GLY A CA 1
ATOM 803 C C . GLY A 1 102 ? -5.765 15.701 -27.910 1.00 96.38 102 GLY A C 1
ATOM 804 O O . GLY A 1 102 ? -6.428 15.049 -28.723 1.00 96.38 102 GLY A O 1
ATOM 805 N N . ASP A 1 103 ? -5.157 16.834 -28.249 1.00 96.75 103 ASP A N 1
ATOM 806 C CA . ASP A 1 103 ? -4.988 17.271 -29.633 1.00 96.75 103 ASP A CA 1
ATOM 807 C C . ASP A 1 103 ? -3.747 16.607 -30.236 1.00 96.75 103 ASP A C 1
ATOM 809 O O . ASP A 1 103 ? -2.618 16.922 -29.876 1.00 96.75 103 ASP A O 1
ATOM 813 N N . THR A 1 104 ? -3.933 15.712 -31.202 1.00 95.12 104 THR A N 1
ATOM 814 C CA . THR A 1 104 ? -2.832 14.962 -31.824 1.00 95.12 104 THR A CA 1
ATOM 815 C C . THR A 1 104 ? -1.876 15.825 -32.652 1.00 95.12 104 THR A C 1
ATOM 817 O O . THR A 1 104 ? -0.825 15.334 -33.054 1.00 95.12 104 THR A O 1
ATOM 820 N N . LYS A 1 105 ? -2.227 17.082 -32.962 1.00 95.88 105 LYS A N 1
ATOM 821 C CA . LYS A 1 105 ? -1.346 18.018 -33.677 1.00 95.88 105 LYS A CA 1
ATOM 822 C C . LYS A 1 105 ? -0.497 18.847 -32.722 1.00 95.88 105 LYS A C 1
ATOM 824 O O . LYS A 1 105 ? 0.683 19.041 -32.985 1.00 95.88 105 LYS A O 1
ATOM 829 N N . THR A 1 106 ? -1.103 19.360 -31.650 1.00 96.19 106 THR A N 1
ATOM 830 C CA . THR A 1 106 ? -0.429 20.266 -30.702 1.00 96.19 106 THR A CA 1
ATOM 831 C C . THR A 1 106 ? 0.059 19.579 -29.431 1.00 96.19 106 THR A C 1
ATOM 833 O O . THR A 1 106 ? 0.797 20.199 -28.677 1.00 96.19 106 THR A O 1
ATOM 836 N N . ARG A 1 107 ? -0.354 18.328 -29.195 1.00 95.56 107 ARG A N 1
ATOM 837 C CA . ARG A 1 107 ? -0.167 17.538 -27.967 1.00 95.56 107 ARG A CA 1
ATOM 838 C C . ARG A 1 107 ? -0.839 18.088 -26.716 1.00 95.56 107 ARG A C 1
ATOM 840 O O . ARG A 1 107 ? -0.772 17.458 -25.668 1.00 95.56 107 ARG A O 1
ATOM 847 N N . LYS A 1 108 ? -1.567 19.196 -26.808 1.00 96.62 108 LYS A N 1
ATOM 848 C CA . LYS A 1 108 ? -2.264 19.760 -25.653 1.00 96.62 108 LYS A CA 1
ATOM 849 C C . LYS A 1 108 ? -3.391 18.850 -25.180 1.00 96.62 108 LYS A C 1
ATOM 851 O O . LYS A 1 108 ? -4.094 18.242 -25.995 1.00 96.62 108 LYS A O 1
ATOM 856 N N . ARG A 1 109 ? -3.604 18.801 -23.867 1.00 96.06 109 ARG A N 1
ATOM 857 C CA . ARG A 1 109 ? -4.852 18.299 -23.281 1.00 96.06 109 ARG A CA 1
ATOM 858 C C . ARG A 1 109 ? -5.969 19.301 -23.580 1.00 96.06 109 ARG A C 1
ATOM 860 O O . ARG A 1 109 ? -5.749 20.510 -23.566 1.00 96.06 109 ARG A O 1
ATOM 867 N N . LEU A 1 110 ? -7.151 18.792 -23.906 1.00 95.50 110 LEU A N 1
ATOM 868 C CA . LEU A 1 110 ? -8.331 19.582 -24.242 1.00 95.50 110 LEU A CA 1
ATOM 869 C C . LEU A 1 110 ? -9.363 19.481 -23.122 1.00 95.50 110 LEU A C 1
ATOM 871 O O . LEU A 1 110 ? -9.645 18.385 -22.640 1.00 95.50 110 LEU A O 1
ATOM 875 N N . GLU A 1 111 ? -9.962 20.618 -22.778 1.00 92.69 111 GLU A N 1
ATOM 876 C CA . GLU A 1 111 ? -11.086 20.681 -21.846 1.00 92.69 111 GLU A CA 1
ATOM 877 C C . GLU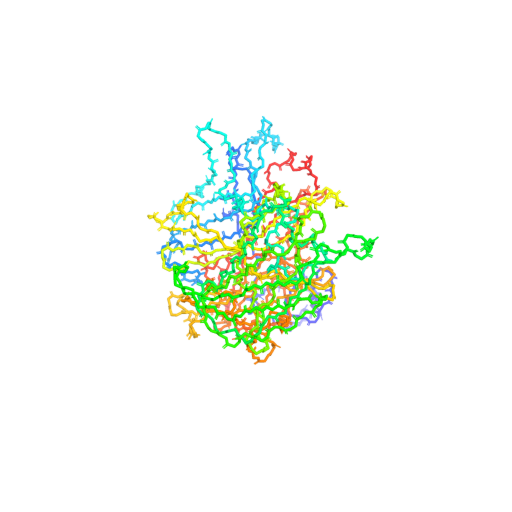 A 1 111 ? -12.366 20.054 -22.443 1.00 92.69 111 GLU A C 1
ATOM 879 O O . GLU A 1 111 ? -12.591 20.163 -23.657 1.00 92.69 111 GLU A O 1
ATOM 884 N N . PRO A 1 112 ? -13.244 19.443 -21.620 1.00 93.00 112 PRO A N 1
ATOM 885 C CA . PRO A 1 112 ? -13.103 19.234 -20.175 1.00 93.00 112 PRO A CA 1
ATOM 886 C C . PRO A 1 112 ? -12.113 18.108 -19.828 1.00 93.00 112 PRO A C 1
ATOM 888 O O . PRO A 1 112 ? -12.152 17.035 -20.438 1.00 93.00 112 PRO A O 1
ATOM 891 N N . LEU A 1 113 ? -11.272 18.338 -18.817 1.00 93.12 113 LEU A N 1
ATOM 892 C CA . LEU A 1 113 ? -10.359 17.341 -18.250 1.00 93.12 113 LEU A CA 1
ATOM 893 C C . LEU A 1 113 ? -10.802 16.930 -16.838 1.00 93.12 113 LEU A C 1
ATOM 895 O O . LEU A 1 113 ? -11.116 17.771 -16.002 1.00 93.12 113 LEU A O 1
ATOM 899 N N . ILE A 1 114 ? -10.821 15.627 -16.564 1.00 95.06 114 ILE A N 1
ATOM 900 C CA . ILE A 1 114 ? -11.201 15.067 -15.261 1.00 95.06 114 ILE A CA 1
ATOM 901 C C . ILE A 1 114 ? -9.997 14.335 -14.679 1.00 95.06 114 ILE A C 1
ATOM 903 O O . ILE A 1 114 ? -9.325 13.593 -15.394 1.00 95.06 114 ILE A O 1
ATOM 907 N N . MET A 1 115 ? -9.753 14.502 -13.382 1.00 94.75 115 MET A N 1
ATOM 908 C CA . MET A 1 115 ? -8.833 13.661 -12.623 1.00 94.75 115 MET A CA 1
ATOM 909 C C . MET A 1 115 ? -9.645 12.737 -11.717 1.00 94.75 115 MET A C 1
ATOM 911 O O . MET A 1 115 ? -10.463 13.201 -10.926 1.00 94.75 115 MET A O 1
ATOM 915 N N . VAL A 1 116 ? -9.442 11.430 -11.861 1.00 96.62 116 VAL A N 1
ATOM 916 C CA . VAL A 1 116 ? -9.924 10.421 -10.909 1.00 96.62 116 VAL A CA 1
ATOM 917 C C . VAL A 1 116 ? -8.732 9.835 -10.175 1.00 96.62 116 VAL A C 1
ATOM 919 O O . VAL A 1 116 ? -7.657 9.734 -10.752 1.00 96.62 116 VAL A O 1
ATOM 922 N N . ASN A 1 117 ? -8.909 9.408 -8.931 1.00 96.50 117 ASN A N 1
ATOM 923 C CA . ASN A 1 117 ? -7.770 9.027 -8.090 1.00 96.50 117 ASN A CA 1
ATOM 924 C C . ASN A 1 117 ? -7.240 7.612 -8.315 1.00 96.50 117 ASN A C 1
ATOM 926 O O . ASN A 1 117 ? -6.249 7.210 -7.713 1.00 96.50 117 ASN A O 1
ATOM 930 N N . ASN A 1 118 ? -7.944 6.828 -9.129 1.00 97.88 118 ASN A N 1
ATOM 931 C CA . ASN A 1 118 ? -7.489 5.520 -9.567 1.00 97.88 118 ASN A CA 1
ATOM 932 C C . ASN A 1 118 ? -8.290 5.008 -10.762 1.00 97.88 118 ASN A C 1
ATOM 934 O O . ASN A 1 118 ? -9.476 5.314 -10.943 1.00 97.88 118 ASN A O 1
ATOM 938 N N . SER A 1 119 ? -7.624 4.182 -11.561 1.00 98.12 119 SER A N 1
ATOM 939 C CA . SER A 1 119 ? -8.195 3.488 -12.713 1.00 98.12 119 SER A CA 1
ATOM 940 C C . SER A 1 119 ? -7.562 2.108 -12.889 1.00 98.12 119 SER A C 1
ATOM 942 O O . SER A 1 119 ? -6.611 1.753 -12.193 1.00 98.12 119 SER A O 1
ATOM 944 N N . LEU A 1 120 ? -8.110 1.307 -13.803 1.00 98.19 120 LEU A N 1
ATOM 945 C CA . LEU A 1 120 ? -7.605 -0.027 -14.124 1.00 98.19 120 LEU A CA 1
ATOM 946 C C . LEU A 1 120 ? -7.250 -0.128 -15.607 1.00 98.19 120 LEU A C 1
ATOM 948 O O . LEU A 1 120 ? -7.780 0.615 -16.435 1.00 98.19 120 LEU A O 1
ATOM 952 N N . ALA A 1 121 ? -6.448 -1.125 -15.965 1.00 98.31 121 ALA A N 1
ATOM 953 C CA . ALA A 1 121 ? -6.431 -1.656 -17.319 1.00 98.31 121 ALA A CA 1
ATOM 954 C C . ALA A 1 121 ? -6.344 -3.181 -17.327 1.00 98.31 121 ALA A C 1
ATOM 956 O O . ALA A 1 121 ? -5.709 -3.773 -16.464 1.00 98.31 121 ALA A O 1
ATOM 957 N N . TYR A 1 122 ? -6.953 -3.816 -18.322 1.00 98.50 122 TYR A N 1
ATOM 958 C CA . TYR A 1 122 ? -6.860 -5.260 -18.528 1.00 98.50 122 TYR A CA 1
ATOM 959 C C . TYR A 1 122 ? -6.052 -5.560 -19.784 1.00 98.50 122 TYR A C 1
ATOM 961 O O . TYR A 1 122 ? -6.217 -4.900 -20.811 1.00 98.50 122 TYR A O 1
ATOM 969 N N . TYR A 1 123 ? -5.178 -6.554 -19.706 1.00 98.06 123 TYR A N 1
ATOM 970 C CA . TYR A 1 123 ? -4.352 -6.991 -20.822 1.00 98.06 123 TYR A CA 1
ATOM 971 C C . TYR A 1 123 ? -4.205 -8.510 -20.812 1.00 98.06 123 TYR A C 1
ATOM 973 O O . TYR A 1 123 ? -4.123 -9.120 -19.754 1.00 98.06 123 TYR A O 1
ATOM 981 N N . GLU A 1 124 ? -4.125 -9.116 -21.986 1.00 96.44 124 GLU A N 1
ATOM 982 C CA . GLU A 1 124 ? -3.687 -10.495 -22.176 1.00 96.44 124 GLU A CA 1
ATOM 983 C C . GLU A 1 124 ? -2.884 -10.585 -23.476 1.00 96.44 124 GLU A C 1
ATOM 985 O O . GLU A 1 124 ? -2.999 -9.727 -24.361 1.00 96.44 124 GLU A O 1
ATOM 990 N N . GLU A 1 125 ? -2.032 -11.603 -23.590 1.00 95.44 125 GLU A N 1
ATOM 991 C CA . GLU A 1 125 ? -1.238 -11.816 -24.799 1.00 95.44 125 GLU A CA 1
ATOM 992 C C . GLU A 1 125 ? -2.123 -11.874 -26.055 1.00 95.44 125 GLU A C 1
ATOM 994 O O . GLU A 1 125 ? -3.092 -12.630 -26.117 1.00 95.44 125 GLU A O 1
ATOM 999 N N . GLY A 1 126 ? -1.754 -11.095 -27.073 1.00 95.25 126 GLY A N 1
ATOM 1000 C CA . GLY A 1 126 ? -2.500 -10.965 -28.328 1.00 95.25 126 GLY A CA 1
ATOM 1001 C C . GLY A 1 126 ? -3.303 -9.667 -28.437 1.00 95.25 126 GLY A C 1
ATOM 1002 O O . GLY A 1 126 ? -3.686 -9.289 -29.543 1.00 95.25 126 GLY A O 1
ATOM 1003 N N . MET A 1 127 ? -3.507 -8.938 -27.335 1.00 96.94 127 MET A N 1
ATOM 1004 C CA . MET A 1 127 ? -4.076 -7.591 -27.386 1.00 96.94 127 MET A CA 1
ATOM 1005 C C . MET A 1 127 ? -3.052 -6.585 -27.925 1.00 96.94 127 MET A C 1
ATOM 1007 O O . MET A 1 127 ? -1.902 -6.549 -27.492 1.00 96.94 127 MET A O 1
ATOM 1011 N N . GLU A 1 128 ? -3.476 -5.701 -28.833 1.00 95.88 128 GLU A N 1
ATOM 1012 C CA . GLU A 1 128 ? -2.609 -4.621 -29.327 1.00 95.88 128 GLU A CA 1
ATOM 1013 C C . GLU A 1 128 ? -2.224 -3.665 -28.187 1.00 95.88 128 GLU A C 1
ATOM 1015 O O . GLU A 1 128 ? -1.055 -3.294 -28.037 1.00 95.88 128 GLU A O 1
ATOM 1020 N N . LYS A 1 129 ? -3.214 -3.296 -27.360 1.00 96.12 129 LYS A N 1
ATOM 1021 C CA . LYS A 1 129 ? -3.064 -2.415 -26.199 1.00 96.12 129 LYS A CA 1
ATOM 1022 C C . LYS A 1 129 ? -4.021 -2.817 -25.064 1.00 96.12 129 LYS A C 1
ATOM 1024 O O . LYS A 1 129 ? -5.071 -3.381 -25.360 1.00 96.12 129 LYS A O 1
ATOM 1029 N N . PRO A 1 130 ? -3.727 -2.455 -23.801 1.00 97.81 130 PRO A N 1
ATOM 1030 C CA . PRO A 1 130 ? -4.628 -2.695 -22.675 1.00 97.81 130 PRO A CA 1
ATOM 1031 C C . PRO A 1 130 ? -6.002 -2.025 -22.823 1.00 97.81 130 PRO A C 1
ATOM 1033 O O . PRO A 1 130 ? -6.132 -0.919 -23.360 1.00 97.81 130 PRO A O 1
ATOM 1036 N N . GLU A 1 131 ? -7.034 -2.670 -22.295 1.00 98.00 131 GLU A N 1
ATOM 1037 C CA . GLU A 1 131 ? -8.364 -2.096 -22.117 1.00 98.00 131 GLU A CA 1
ATOM 1038 C C . GLU A 1 131 ? -8.378 -1.255 -20.836 1.00 98.00 131 GLU A C 1
ATOM 1040 O O . GLU A 1 131 ? -8.451 -1.804 -19.741 1.00 98.00 131 GLU A O 1
ATOM 1045 N N . PHE A 1 132 ? -8.299 0.070 -20.963 1.00 97.81 132 PHE A N 1
ATOM 1046 C CA . PHE A 1 132 ? -8.368 0.989 -19.823 1.00 97.81 132 PHE A CA 1
ATOM 1047 C C . PHE A 1 132 ? -9.810 1.176 -19.342 1.00 97.81 132 PHE A C 1
ATOM 1049 O O . PHE A 1 132 ? -10.710 1.425 -20.146 1.00 97.81 132 PHE A O 1
ATOM 1056 N N . VAL A 1 133 ? -10.016 1.107 -18.028 1.00 96.44 133 VAL A N 1
ATOM 1057 C CA . VAL A 1 133 ? -11.333 1.119 -17.386 1.00 96.44 133 VAL A CA 1
ATOM 1058 C C . VAL A 1 133 ? -11.345 2.088 -16.206 1.00 96.44 133 VAL A C 1
ATOM 1060 O O . VAL A 1 133 ? -10.486 2.058 -15.328 1.00 96.44 133 VAL A O 1
ATOM 1063 N N . PHE A 1 134 ? -12.381 2.916 -16.158 1.00 93.88 134 PHE A N 1
ATOM 1064 C CA . PHE A 1 134 ? -12.747 3.773 -15.031 1.00 93.88 134 PHE A CA 1
ATOM 1065 C C . PHE A 1 134 ? -14.258 3.665 -14.802 1.00 93.88 134 PHE A C 1
ATOM 1067 O O . PHE A 1 134 ? -14.996 3.232 -15.696 1.00 93.88 134 PHE A O 1
ATOM 1074 N N . ARG A 1 135 ? -14.738 4.027 -13.610 1.00 94.44 135 ARG A N 1
ATOM 1075 C CA . ARG A 1 135 ? -16.159 3.890 -13.275 1.00 94.44 135 ARG A CA 1
ATOM 1076 C C . ARG A 1 135 ? -16.987 5.039 -13.828 1.00 94.44 135 ARG A C 1
ATOM 1078 O O . ARG A 1 135 ? -16.517 6.163 -13.999 1.00 94.44 135 ARG A O 1
ATOM 1085 N N . LYS A 1 136 ? -18.261 4.735 -14.065 1.00 93.75 136 LYS A N 1
ATOM 1086 C CA . LYS A 1 136 ? -19.311 5.721 -14.306 1.00 93.75 136 LYS A CA 1
ATOM 1087 C C . LYS A 1 136 ? -20.414 5.513 -13.280 1.00 93.75 136 LYS A C 1
ATOM 1089 O O . LYS A 1 136 ? -20.770 4.373 -12.993 1.00 93.75 136 LYS A O 1
ATOM 1094 N N . ALA A 1 137 ? -20.932 6.593 -12.716 1.00 92.06 137 ALA A N 1
ATOM 1095 C CA . ALA A 1 137 ? -22.106 6.538 -11.860 1.00 92.06 137 ALA A CA 1
ATOM 1096 C C . ALA A 1 137 ? -23.384 6.312 -12.682 1.00 92.06 137 ALA A C 1
ATOM 1098 O O . ALA A 1 137 ? -23.361 6.327 -13.914 1.00 92.06 137 ALA A O 1
ATOM 1099 N N . ALA A 1 138 ? -24.512 6.137 -11.990 1.00 93.50 138 ALA A N 1
ATOM 1100 C CA . ALA A 1 138 ? -25.815 5.920 -12.618 1.00 93.50 138 ALA A CA 1
ATOM 1101 C C . ALA A 1 138 ? -26.245 7.066 -13.558 1.00 93.50 138 ALA A C 1
ATOM 1103 O O . ALA A 1 138 ? -26.929 6.820 -14.545 1.00 93.50 138 ALA A O 1
ATOM 1104 N N . ASP A 1 139 ? -25.815 8.300 -13.282 1.00 96.00 139 ASP A N 1
ATOM 1105 C CA . ASP A 1 139 ? -26.057 9.481 -14.124 1.00 96.00 139 ASP A CA 1
ATOM 1106 C C . ASP A 1 139 ? -25.041 9.641 -15.274 1.00 96.00 139 ASP A C 1
ATOM 1108 O O . ASP A 1 139 ? -25.113 10.595 -16.047 1.00 96.00 139 ASP A O 1
ATOM 1112 N N . GLY A 1 140 ? -24.086 8.715 -15.399 1.00 93.81 140 GLY A N 1
ATOM 1113 C CA . GLY A 1 140 ? -23.020 8.745 -16.397 1.00 93.81 140 GLY A CA 1
ATOM 1114 C C . GLY A 1 140 ? -21.778 9.550 -15.998 1.00 93.81 140 GLY A C 1
ATOM 1115 O O . GLY A 1 140 ? -20.809 9.539 -16.763 1.00 93.81 140 GLY A O 1
ATOM 1116 N N . SER A 1 141 ? -21.763 10.205 -14.829 1.00 94.62 141 SER A N 1
ATOM 1117 C CA . SER A 1 141 ? -20.587 10.932 -14.328 1.00 94.62 141 SER A CA 1
ATOM 1118 C C . SER A 1 141 ? -19.401 9.997 -14.079 1.00 94.62 141 SER A C 1
ATOM 1120 O O . SER A 1 141 ? -19.564 8.851 -13.664 1.00 94.62 141 SER A O 1
ATOM 1122 N N . VAL A 1 142 ? -18.190 10.477 -14.360 1.00 95.56 142 VAL A N 1
ATOM 1123 C CA . VAL A 1 142 ? -16.943 9.705 -14.242 1.00 95.56 142 VAL A CA 1
ATOM 1124 C C . VAL A 1 142 ? -16.481 9.655 -12.784 1.00 95.56 142 VAL A C 1
ATOM 1126 O O . VAL A 1 142 ? -16.531 10.669 -12.091 1.00 95.56 142 VAL A O 1
ATOM 1129 N N . LYS A 1 143 ? -16.026 8.485 -12.318 1.00 95.31 143 LYS A N 1
ATOM 1130 C CA . LYS A 1 143 ? -15.555 8.258 -10.942 1.00 95.31 143 LYS A CA 1
ATOM 1131 C C . LYS A 1 143 ? -14.312 7.367 -10.897 1.00 95.31 143 LYS A C 1
ATOM 1133 O O . LYS A 1 143 ? -14.084 6.560 -11.804 1.00 95.31 143 LYS A O 1
ATOM 1138 N N . SER A 1 144 ? -13.558 7.484 -9.805 1.00 96.56 144 SER A N 1
ATOM 1139 C CA . SER A 1 144 ? -12.501 6.539 -9.426 1.00 96.56 144 SER A CA 1
ATOM 1140 C C . SER A 1 144 ? -13.041 5.107 -9.378 1.00 96.56 144 SER A C 1
ATOM 1142 O O . SER A 1 144 ? -14.220 4.889 -9.082 1.00 96.56 144 SER A O 1
ATOM 1144 N N . MET A 1 145 ? -12.191 4.124 -9.679 1.00 96.94 145 MET A N 1
ATOM 1145 C CA . MET A 1 145 ? -12.568 2.710 -9.587 1.00 96.94 145 MET A CA 1
ATOM 1146 C C . MET A 1 145 ? -12.908 2.295 -8.149 1.00 96.94 145 MET A C 1
ATOM 1148 O O . MET A 1 145 ? -13.882 1.579 -7.924 1.00 96.94 145 MET A O 1
ATOM 1152 N N . PHE A 1 146 ? -12.119 2.776 -7.196 1.00 97.50 146 PHE A N 1
ATOM 1153 C CA . PHE A 1 146 ? -12.270 2.577 -5.766 1.00 97.50 146 PHE A CA 1
ATOM 1154 C C . PHE A 1 146 ? -12.284 3.936 -5.065 1.00 97.50 146 PHE A C 1
ATOM 1156 O O . PHE A 1 146 ? -11.532 4.846 -5.420 1.00 97.50 146 PHE A O 1
ATOM 1163 N N . THR A 1 147 ? -13.133 4.068 -4.054 1.00 96.25 147 THR A N 1
ATOM 1164 C CA . THR A 1 147 ? -13.181 5.213 -3.135 1.00 96.25 147 THR A CA 1
ATOM 1165 C C . THR A 1 147 ? -12.997 4.701 -1.717 1.00 96.25 147 THR A C 1
ATOM 1167 O O . THR A 1 147 ? -13.318 3.542 -1.459 1.00 96.25 147 THR A O 1
ATOM 1170 N N . LEU A 1 148 ? -12.509 5.533 -0.800 1.00 97.38 148 LEU A N 1
ATOM 1171 C CA . LEU A 1 148 ? -12.426 5.151 0.608 1.00 97.38 148 LEU A CA 1
ATOM 1172 C C . LEU A 1 148 ? -13.831 4.854 1.154 1.00 97.38 148 LEU A C 1
ATOM 1174 O O . LEU A 1 148 ? -14.786 5.564 0.828 1.00 97.38 148 LEU A O 1
ATOM 1178 N N . ASP A 1 149 ? -13.969 3.790 1.944 1.00 96.12 149 ASP A N 1
ATOM 1179 C CA . ASP A 1 149 ? -15.215 3.526 2.664 1.00 96.12 149 ASP A CA 1
ATOM 1180 C C . ASP A 1 149 ? -15.543 4.738 3.563 1.00 96.12 149 ASP A C 1
ATOM 1182 O O . ASP A 1 149 ? -14.686 5.146 4.354 1.00 96.12 149 ASP A O 1
ATOM 1186 N N . PRO A 1 150 ? -16.761 5.313 3.494 1.00 94.56 150 PRO A N 1
ATOM 1187 C CA . PRO A 1 150 ? -17.149 6.458 4.309 1.00 94.56 150 PRO A CA 1
ATOM 1188 C C . PRO A 1 150 ? -16.965 6.282 5.817 1.00 94.56 150 PRO A C 1
ATOM 1190 O O . PRO A 1 150 ? -17.010 7.282 6.525 1.00 94.56 150 PRO A O 1
ATOM 1193 N N . LYS A 1 151 ? -16.815 5.060 6.346 1.00 92.12 151 LYS A N 1
ATOM 1194 C CA . LYS A 1 151 ? -16.485 4.860 7.769 1.00 92.12 151 LYS A CA 1
ATOM 1195 C C . LYS A 1 151 ? -15.031 5.206 8.115 1.00 92.12 151 LYS A C 1
ATOM 1197 O O . LYS A 1 151 ? -14.758 5.530 9.265 1.00 92.12 151 LYS A O 1
ATOM 1202 N N . TYR A 1 152 ? -14.125 5.147 7.138 1.00 93.81 152 TYR A N 1
ATOM 1203 C CA . TYR A 1 152 ? -12.709 5.504 7.275 1.00 93.81 152 TYR A CA 1
ATOM 1204 C C . TYR A 1 152 ? -12.398 6.921 6.763 1.00 93.81 152 TYR A C 1
ATOM 1206 O O . TYR A 1 152 ? -11.276 7.384 6.923 1.00 93.81 152 TYR A O 1
ATOM 1214 N N . ASP A 1 153 ? -13.380 7.612 6.173 1.00 95.19 153 ASP A N 1
ATOM 1215 C CA . ASP A 1 153 ? -13.274 8.998 5.694 1.00 95.19 153 ASP A CA 1
ATOM 1216 C C . ASP A 1 153 ? -13.960 9.990 6.651 1.00 95.19 153 ASP A C 1
ATOM 1218 O O . ASP A 1 153 ? -14.849 10.750 6.254 1.00 95.19 153 ASP A O 1
ATOM 1222 N N . ARG A 1 154 ? -13.624 9.926 7.946 1.00 94.25 154 ARG A N 1
ATOM 1223 C CA . ARG A 1 154 ? -14.272 10.722 9.002 1.00 94.25 154 ARG A CA 1
ATOM 1224 C C . ARG A 1 154 ? -13.271 11.398 9.919 1.00 94.25 154 ARG A C 1
ATOM 1226 O O . ARG A 1 154 ? -12.292 10.786 10.326 1.00 94.25 154 ARG A O 1
ATOM 1233 N N . THR A 1 155 ? -13.612 12.613 10.336 1.00 94.25 155 THR A N 1
ATOM 1234 C CA . THR A 1 155 ? -12.832 13.424 11.272 1.00 94.25 155 THR A CA 1
ATOM 1235 C C . THR A 1 155 ? -13.696 13.979 12.413 1.00 94.25 155 THR A C 1
ATOM 1237 O O . THR A 1 155 ? -14.930 13.901 12.382 1.00 94.25 155 THR A O 1
ATOM 1240 N N . GLY A 1 156 ? -13.047 14.538 13.436 1.00 94.50 156 GLY A N 1
ATOM 1241 C CA . GLY A 1 156 ? -13.659 14.995 14.684 1.00 94.50 156 GLY A CA 1
ATOM 1242 C C . GLY A 1 156 ? -13.447 14.010 15.833 1.00 94.50 156 GLY A C 1
ATOM 1243 O O . GLY A 1 156 ? -12.451 13.290 15.872 1.00 94.50 156 GLY A O 1
ATOM 1244 N N . THR A 1 157 ? -14.395 13.950 16.769 1.00 95.69 157 THR A N 1
ATOM 1245 C CA . THR A 1 157 ? -14.300 13.151 18.005 1.00 95.69 157 THR A CA 1
ATOM 1246 C C . THR A 1 157 ? -14.843 11.729 17.829 1.00 95.69 157 THR A C 1
ATOM 1248 O O . THR A 1 157 ? -15.644 11.222 18.623 1.00 95.69 157 THR A O 1
ATOM 1251 N N . VAL A 1 158 ? -14.440 11.093 16.732 1.00 96.25 158 VAL A N 1
ATOM 1252 C CA . VAL A 1 158 ? -14.960 9.805 16.265 1.00 96.25 158 VAL A CA 1
ATOM 1253 C C . VAL A 1 158 ? -14.350 8.621 17.016 1.00 96.25 158 VAL A C 1
ATOM 1255 O O . VAL A 1 158 ? -13.220 8.668 17.489 1.00 96.25 158 VAL A O 1
ATOM 1258 N N . VAL A 1 159 ? -15.092 7.511 17.097 1.00 96.31 159 VAL A N 1
ATOM 1259 C CA . VAL A 1 159 ? -14.657 6.307 17.836 1.00 96.31 159 VAL A CA 1
ATOM 1260 C C . VAL A 1 159 ? -13.388 5.671 17.250 1.00 96.31 159 VAL A C 1
ATOM 1262 O O . VAL A 1 159 ? -12.617 5.054 17.980 1.00 96.31 159 VAL A O 1
ATOM 1265 N N . PHE A 1 160 ? -13.139 5.870 15.952 1.00 94.12 160 PHE A N 1
ATOM 1266 C CA . PHE A 1 160 ? -11.935 5.400 15.264 1.00 94.12 160 PHE A CA 1
ATOM 1267 C C . PHE A 1 160 ? -10.642 5.922 15.915 1.00 94.12 160 PHE A C 1
ATOM 1269 O O . PHE A 1 160 ? -9.649 5.199 15.986 1.00 94.12 160 PHE A O 1
ATOM 1276 N N . ASN A 1 161 ? -10.677 7.129 16.489 1.00 95.00 161 ASN A N 1
ATOM 1277 C CA . ASN A 1 161 ? -9.538 7.717 17.189 1.00 95.00 161 ASN A CA 1
ATOM 1278 C C . ASN A 1 161 ? -9.073 6.851 18.372 1.00 95.00 161 ASN A C 1
ATOM 1280 O O . ASN A 1 161 ? -7.892 6.860 18.707 1.00 95.00 161 ASN A O 1
ATOM 1284 N N . LEU A 1 162 ? -9.954 6.052 18.986 1.00 96.12 162 LEU A N 1
ATOM 1285 C CA . LEU A 1 162 ? -9.599 5.235 20.149 1.00 96.12 162 LEU A CA 1
ATOM 1286 C C . LEU A 1 162 ? -8.611 4.115 19.837 1.00 96.12 162 LEU A C 1
ATOM 1288 O O . LEU A 1 162 ? -7.866 3.719 20.733 1.00 96.12 162 LEU A O 1
ATOM 1292 N N . THR A 1 163 ? -8.617 3.594 18.609 1.00 95.12 163 THR A N 1
ATOM 1293 C CA . THR A 1 163 ? -7.809 2.432 18.204 1.00 95.12 163 THR A CA 1
ATOM 1294 C C . THR A 1 163 ? -6.687 2.794 17.233 1.00 95.12 163 THR A C 1
ATOM 1296 O O . THR A 1 163 ? -6.001 1.914 16.719 1.00 95.12 163 THR A O 1
ATOM 1299 N N . HIS A 1 164 ? -6.450 4.092 17.025 1.00 90.00 164 HIS A N 1
ATOM 1300 C CA . HIS A 1 164 ? -5.402 4.592 16.149 1.00 90.00 164 HIS A CA 1
ATOM 1301 C C . HIS A 1 164 ? -4.325 5.353 16.947 1.00 90.00 164 HIS A C 1
ATOM 1303 O O . HIS A 1 164 ? -4.595 6.412 17.515 1.00 90.00 164 HIS A O 1
ATOM 1309 N N . TYR A 1 165 ? -3.113 4.790 17.057 1.00 89.44 165 TYR A N 1
ATOM 1310 C CA . TYR A 1 165 ? -2.184 5.128 18.153 1.00 89.44 165 TYR A CA 1
ATOM 1311 C C . TYR A 1 165 ? -0.984 6.019 17.793 1.00 89.44 165 TYR A C 1
ATOM 1313 O O . TYR A 1 165 ? -0.582 6.822 18.630 1.00 89.44 165 TYR A O 1
ATOM 1321 N N . ASP A 1 166 ? -0.380 5.864 16.610 1.00 84.00 166 ASP A N 1
ATOM 1322 C CA . ASP A 1 166 ? 0.991 6.336 16.328 1.00 84.00 166 ASP A CA 1
ATOM 1323 C C . ASP A 1 166 ? 1.052 7.453 15.260 1.00 84.00 166 ASP A C 1
ATOM 1325 O O . ASP A 1 166 ? 1.869 7.383 14.343 1.00 84.00 166 ASP A O 1
ATOM 1329 N N . PHE A 1 167 ? 0.197 8.481 15.353 1.00 73.06 167 PHE A N 1
ATOM 1330 C CA . PHE A 1 167 ? 0.254 9.660 14.469 1.00 73.06 167 PHE A CA 1
ATOM 1331 C C . PHE A 1 167 ? 1.148 10.784 15.015 1.00 73.06 167 PHE A C 1
ATOM 1333 O O . PHE A 1 167 ? 1.131 11.080 16.209 1.00 73.06 167 PHE A O 1
ATOM 1340 N N . HIS A 1 168 ? 1.843 11.505 14.124 1.00 66.88 168 HIS A N 1
ATOM 1341 C CA . HIS A 1 168 ? 2.611 12.713 14.456 1.00 66.88 168 HIS A CA 1
ATOM 1342 C C . HIS A 1 168 ? 1.757 13.817 15.098 1.00 66.88 168 HIS A C 1
ATOM 1344 O O . HIS A 1 168 ? 2.239 14.563 15.952 1.00 66.88 168 HIS A O 1
ATOM 1350 N N . LYS A 1 169 ? 0.498 13.971 14.671 1.00 74.56 169 LYS A N 1
ATOM 1351 C CA . LYS A 1 169 ? -0.438 14.940 15.251 1.00 74.56 169 LYS A CA 1
ATOM 1352 C C . LYS A 1 169 ? -1.479 14.194 16.077 1.00 74.56 169 LYS A C 1
ATOM 1354 O O . LYS A 1 169 ? -2.150 13.316 15.545 1.00 74.56 169 LYS A O 1
ATOM 1359 N N . ALA A 1 170 ? -1.622 14.586 17.342 1.00 76.00 170 ALA A N 1
ATOM 1360 C CA . ALA A 1 170 ? -2.710 14.111 18.185 1.00 76.00 170 ALA A CA 1
ATOM 1361 C C . ALA A 1 170 ? -4.064 14.404 17.519 1.00 76.00 170 ALA A C 1
ATOM 1363 O O . ALA A 1 170 ? -4.276 15.499 16.986 1.00 76.00 170 ALA A O 1
ATOM 1364 N N . ASP A 1 171 ? -4.947 13.412 17.537 1.00 86.12 171 ASP A N 1
ATOM 1365 C CA . ASP A 1 171 ? -6.353 13.574 17.182 1.00 86.12 171 ASP A CA 1
ATOM 1366 C C . ASP A 1 171 ? -7.178 14.027 18.393 1.00 86.12 171 ASP A C 1
ATOM 1368 O O . ASP A 1 171 ? -6.674 14.171 19.509 1.00 86.12 171 ASP A O 1
ATOM 1372 N N . ASP A 1 172 ? -8.461 14.275 18.151 1.00 89.50 172 ASP A N 1
ATOM 1373 C CA . ASP A 1 172 ? -9.380 14.807 19.152 1.00 89.50 172 ASP A CA 1
ATOM 1374 C C . ASP A 1 172 ? -9.919 13.725 20.109 1.00 89.50 172 ASP A C 1
ATOM 1376 O O . ASP A 1 172 ? -10.822 14.009 20.894 1.00 89.50 172 ASP A O 1
ATOM 1380 N N . GLY A 1 173 ? -9.425 12.479 20.051 1.00 93.50 173 GLY A N 1
ATOM 1381 C CA . GLY A 1 173 ? -9.989 11.353 20.800 1.00 93.50 173 GLY A CA 1
ATOM 1382 C C . GLY A 1 173 ? -11.450 11.073 20.425 1.00 93.50 173 GLY A C 1
ATOM 1383 O O . GLY A 1 173 ? -11.921 11.452 19.354 1.00 93.50 173 GLY A O 1
ATOM 1384 N N . TRP A 1 174 ? -12.196 10.413 21.306 1.00 96.69 174 TRP A N 1
ATOM 1385 C CA . TRP A 1 174 ? -13.640 10.213 21.165 1.00 96.69 174 TRP A CA 1
ATOM 1386 C C . TRP A 1 174 ? -14.407 10.953 22.260 1.00 96.69 174 TRP A C 1
ATOM 1388 O O . TRP A 1 174 ? -14.038 10.907 23.435 1.00 96.69 174 TRP A O 1
ATOM 1398 N N . LEU A 1 175 ? -15.518 11.584 21.872 1.00 96.69 175 LEU A N 1
ATOM 1399 C CA . LEU A 1 175 ? -16.521 12.149 22.773 1.00 96.69 175 LEU A CA 1
ATOM 1400 C C . LEU A 1 175 ? -17.896 11.602 22.398 1.00 96.69 175 LEU A C 1
ATOM 1402 O O . LEU A 1 175 ? -18.285 11.614 21.230 1.00 96.69 175 LEU A O 1
ATOM 1406 N N . SER A 1 176 ? -18.658 11.193 23.404 1.00 97.62 176 SER A N 1
ATOM 1407 C CA . SER A 1 176 ? -20.092 10.922 23.265 1.00 97.62 176 SER A CA 1
ATOM 1408 C C . SER A 1 176 ? -20.881 12.186 22.911 1.00 97.62 176 SER A C 1
ATOM 1410 O O . SER A 1 176 ? -20.440 13.300 23.177 1.00 97.62 176 SER A O 1
ATOM 1412 N N . GLY A 1 177 ? -22.070 12.024 22.326 1.00 96.62 177 GLY A N 1
ATOM 1413 C CA . GLY A 1 177 ? -23.039 13.116 22.208 1.00 96.62 177 GLY A CA 1
ATOM 1414 C C . GLY A 1 177 ? -23.592 13.545 23.575 1.00 96.62 177 GLY A C 1
ATOM 1415 O O . GLY A 1 177 ? -23.405 12.852 24.571 1.00 96.62 177 GLY A O 1
ATOM 1416 N N . PHE A 1 178 ? -24.302 14.674 23.632 1.00 96.31 178 PHE A N 1
ATOM 1417 C CA . PHE A 1 178 ? -24.876 15.188 24.882 1.00 96.31 178 PHE A CA 1
ATOM 1418 C C . PHE A 1 178 ? -25.949 14.260 25.469 1.00 96.31 178 PHE A C 1
ATOM 1420 O O . PHE A 1 178 ? -26.926 13.937 24.797 1.00 96.31 178 PHE A O 1
ATOM 1427 N N . ASN A 1 179 ? -25.810 13.927 26.755 1.00 94.88 179 ASN A N 1
ATOM 1428 C CA . ASN A 1 179 ? -26.777 13.186 27.569 1.00 94.88 179 ASN A CA 1
ATOM 1429 C C . ASN A 1 179 ? -27.326 11.919 26.882 1.00 94.88 179 ASN A C 1
ATOM 1431 O O . ASN A 1 179 ? -28.544 11.769 26.760 1.00 94.88 179 ASN A O 1
ATOM 1435 N N . PRO A 1 180 ? -26.472 10.971 26.454 1.00 95.81 180 PRO A N 1
ATOM 1436 C CA . PRO A 1 180 ? -26.929 9.811 25.693 1.00 95.81 180 PRO A CA 1
ATOM 1437 C C . PRO A 1 180 ? -27.676 8.791 26.571 1.00 95.81 180 PRO A C 1
ATOM 1439 O O . PRO A 1 180 ? -28.181 7.792 26.065 1.00 95.81 180 PRO A O 1
ATOM 1442 N N . GLY A 1 181 ? -27.705 8.991 27.895 1.00 95.06 181 GLY A N 1
ATOM 1443 C CA . GLY A 1 181 ? -28.209 8.044 28.893 1.00 95.06 181 GLY A CA 1
ATOM 1444 C C . GLY A 1 181 ? -27.271 6.853 29.106 1.00 95.06 181 GLY A C 1
ATOM 1445 O O . GLY A 1 181 ? -26.996 6.484 30.243 1.00 95.06 181 GLY A O 1
ATOM 1446 N N . LYS A 1 182 ? -26.741 6.292 28.014 1.00 97.00 182 LYS A N 1
ATOM 1447 C CA . LYS A 1 182 ? -25.772 5.197 27.988 1.00 97.00 182 LYS A CA 1
ATOM 1448 C C . LYS A 1 182 ? -24.876 5.321 26.757 1.00 97.00 182 LYS A C 1
ATOM 1450 O O . LYS A 1 182 ? -25.382 5.363 25.633 1.00 97.00 182 LYS A O 1
ATOM 1455 N N . ALA A 1 183 ? -23.563 5.336 26.957 1.00 98.12 183 ALA A N 1
ATOM 1456 C CA . ALA A 1 183 ? -22.597 5.225 25.870 1.00 98.12 183 ALA A CA 1
ATOM 1457 C C . ALA A 1 183 ? -22.018 3.808 25.848 1.00 98.12 183 ALA A C 1
ATOM 1459 O O . ALA A 1 183 ? -21.562 3.298 26.868 1.00 98.12 183 ALA A O 1
ATOM 1460 N N . GLU A 1 184 ? -22.067 3.169 24.688 1.00 98.31 184 GLU A N 1
ATOM 1461 C CA . GLU A 1 184 ? -21.574 1.816 24.458 1.00 98.31 184 GLU A CA 1
ATOM 1462 C C . GLU A 1 184 ? -20.534 1.858 23.343 1.00 98.31 184 GLU A C 1
ATOM 1464 O O . GLU A 1 184 ? -20.814 2.386 22.264 1.00 98.31 184 GLU A O 1
ATOM 1469 N N . ILE A 1 185 ? -19.352 1.305 23.618 1.00 98.69 185 ILE A N 1
ATOM 1470 C CA . ILE A 1 185 ? -18.262 1.149 22.656 1.00 98.69 185 ILE A CA 1
ATOM 1471 C C . ILE A 1 185 ? -17.955 -0.341 22.517 1.00 98.69 185 ILE A C 1
ATOM 1473 O O . ILE A 1 185 ? -17.644 -1.006 23.503 1.00 98.69 185 ILE A O 1
ATOM 1477 N N . VAL A 1 186 ? -18.019 -0.870 21.299 1.00 98.75 186 VAL A N 1
ATOM 1478 C CA . VAL A 1 186 ? -17.671 -2.257 20.976 1.00 98.75 186 VAL A CA 1
ATOM 1479 C C . VAL A 1 186 ? -16.397 -2.277 20.143 1.00 98.75 186 VAL A C 1
ATOM 1481 O O . VAL A 1 186 ? -16.347 -1.674 19.075 1.00 98.75 186 VAL A O 1
ATOM 1484 N N . PHE A 1 187 ? -15.396 -3.012 20.614 1.00 98.75 187 PHE A N 1
ATOM 1485 C CA . PHE A 1 187 ? -14.133 -3.277 19.932 1.00 98.75 187 PHE A CA 1
ATOM 1486 C C . PHE A 1 187 ? -14.179 -4.676 19.300 1.00 98.75 187 PHE A C 1
ATOM 1488 O O . PHE A 1 187 ? -14.496 -5.640 19.994 1.00 98.75 187 PHE A O 1
ATOM 1495 N N . ASP A 1 188 ? -13.880 -4.799 18.005 1.00 98.62 188 ASP A N 1
ATOM 1496 C CA . ASP A 1 188 ? -13.707 -6.059 17.268 1.00 98.62 188 ASP A CA 1
ATOM 1497 C C . ASP A 1 188 ? -12.214 -6.285 16.990 1.00 98.62 188 ASP A C 1
ATOM 1499 O O . ASP A 1 188 ? -11.587 -5.500 16.281 1.00 98.62 188 ASP A O 1
ATOM 1503 N N . LEU A 1 189 ? -11.653 -7.369 17.533 1.00 98.50 189 LEU A N 1
ATOM 1504 C CA . LEU A 1 189 ? -10.266 -7.803 17.303 1.00 98.50 189 LEU A CA 1
ATOM 1505 C C . LEU A 1 189 ? -10.143 -8.722 16.062 1.00 98.50 189 LEU A C 1
ATOM 1507 O O . LEU A 1 189 ? -9.125 -9.395 15.862 1.00 98.50 189 LEU A O 1
ATOM 1511 N N . PHE A 1 190 ? -11.210 -8.800 15.253 1.00 97.69 190 PHE A N 1
ATOM 1512 C CA . PHE A 1 190 ? -11.425 -9.579 14.022 1.00 97.69 190 PHE A CA 1
ATOM 1513 C C . PHE A 1 190 ? -11.406 -11.102 14.161 1.00 97.69 190 PHE A C 1
ATOM 1515 O O . PHE A 1 190 ? -11.996 -11.808 13.340 1.00 97.69 190 PHE A O 1
ATOM 1522 N N . LYS A 1 191 ? -10.773 -11.620 15.209 1.00 97.38 191 LYS A N 1
ATOM 1523 C CA . LYS A 1 191 ? -10.823 -13.020 15.622 1.00 97.38 191 LYS A CA 1
ATOM 1524 C C . LYS A 1 191 ? -10.714 -13.114 17.138 1.00 97.38 191 LYS A C 1
ATOM 1526 O O . LYS A 1 191 ? -10.351 -12.146 17.800 1.00 97.38 191 LYS A O 1
ATOM 1531 N N . LYS A 1 192 ? -11.025 -14.283 17.696 1.00 98.00 192 LYS A N 1
ATOM 1532 C CA . LYS A 1 192 ? -10.865 -14.526 19.132 1.00 98.00 192 LYS A CA 1
ATOM 1533 C C . LYS A 1 192 ? -9.395 -14.364 19.526 1.00 98.00 192 LYS A C 1
ATOM 1535 O O . LYS A 1 192 ? -8.537 -15.063 18.982 1.00 98.00 192 LYS A O 1
ATOM 1540 N N . ARG A 1 193 ? -9.107 -13.464 20.468 1.00 98.12 193 ARG A N 1
ATOM 1541 C CA . ARG A 1 193 ? -7.755 -13.205 20.984 1.00 98.12 193 ARG A CA 1
ATOM 1542 C C . ARG A 1 193 ? -7.749 -13.234 22.507 1.00 98.12 193 ARG A C 1
ATOM 1544 O O . ARG A 1 193 ? -8.727 -12.858 23.146 1.00 98.12 193 ARG A O 1
ATOM 1551 N N . SER A 1 194 ? -6.636 -13.677 23.083 1.00 98.25 194 SER A N 1
ATOM 1552 C CA . SER A 1 194 ? -6.376 -13.525 24.516 1.00 98.25 194 SER A CA 1
ATOM 1553 C C . SER A 1 194 ? -5.882 -12.111 24.796 1.00 98.25 194 SER A C 1
ATOM 1555 O O . SER A 1 194 ? -4.966 -11.651 24.125 1.00 98.25 194 SER A O 1
ATOM 1557 N N . VAL A 1 195 ? -6.465 -11.444 25.786 1.00 98.62 195 VAL A N 1
ATOM 1558 C CA . VAL A 1 195 ? -6.128 -10.082 26.209 1.00 98.62 195 VAL A CA 1
ATOM 1559 C C . VAL A 1 195 ? -5.720 -10.134 27.674 1.00 98.62 195 VAL A C 1
ATOM 1561 O O . VAL A 1 195 ? -6.530 -10.472 28.537 1.00 98.62 195 VAL A O 1
ATOM 1564 N N . SER A 1 196 ? -4.460 -9.816 27.970 1.00 98.38 196 SER A N 1
ATOM 1565 C CA . SER A 1 196 ? -3.972 -9.774 29.350 1.00 98.38 196 SER A CA 1
ATOM 1566 C C . SER A 1 196 ? -4.389 -8.482 30.047 1.00 98.38 196 SER A C 1
ATOM 1568 O O . SER A 1 196 ? -4.800 -8.520 31.207 1.00 98.38 196 SER A O 1
ATOM 1570 N N . HIS A 1 197 ? -4.343 -7.348 29.347 1.00 98.31 197 HIS A N 1
ATOM 1571 C CA . HIS A 1 197 ? -4.710 -6.049 29.906 1.00 98.31 197 HIS A CA 1
ATOM 1572 C C . HIS A 1 197 ? -5.071 -5.016 28.834 1.00 98.31 197 HIS A C 1
ATOM 1574 O O . HIS A 1 197 ? -4.749 -5.184 27.655 1.00 98.31 197 HIS A O 1
ATOM 1580 N N . LEU A 1 198 ? -5.707 -3.929 29.274 1.00 98.19 198 LEU A N 1
ATOM 1581 C CA . LEU A 1 198 ? -5.874 -2.700 28.504 1.00 98.19 198 LEU A CA 1
ATOM 1582 C C . LEU A 1 198 ? -4.961 -1.604 29.049 1.00 98.19 198 LEU A C 1
ATOM 1584 O O . LEU A 1 198 ? -4.743 -1.515 30.258 1.00 98.19 198 LEU A O 1
ATOM 1588 N N . VAL A 1 199 ? -4.497 -0.729 28.163 1.00 97.12 199 VAL A N 1
ATOM 1589 C CA . VAL A 1 199 ? -3.979 0.592 28.535 1.00 97.12 199 VAL A CA 1
ATOM 1590 C C . VAL A 1 199 ? -4.947 1.632 27.991 1.00 97.12 199 VAL A C 1
ATOM 1592 O O . VAL A 1 199 ? -5.178 1.693 26.782 1.00 97.12 199 VAL A O 1
ATOM 1595 N N . ILE A 1 200 ? -5.545 2.412 28.889 1.00 96.00 200 ILE A N 1
ATOM 1596 C CA . ILE A 1 200 ? -6.550 3.419 28.543 1.00 96.00 200 ILE A CA 1
ATOM 1597 C C . ILE A 1 200 ? -5.986 4.802 28.841 1.00 96.00 200 ILE A C 1
ATOM 1599 O O . ILE A 1 200 ? -5.702 5.123 29.997 1.00 96.00 200 ILE A O 1
ATOM 1603 N N . ASP A 1 201 ? -5.881 5.614 27.793 1.00 92.81 201 ASP A N 1
ATOM 1604 C CA . ASP A 1 201 ? -5.570 7.034 27.890 1.00 92.81 201 ASP A CA 1
ATOM 1605 C C . ASP A 1 201 ? -6.907 7.783 27.962 1.00 92.81 201 ASP A C 1
ATOM 1607 O O . ASP A 1 201 ? -7.696 7.771 27.009 1.00 92.81 201 ASP A O 1
ATOM 1611 N N . ASN A 1 202 ? -7.204 8.375 29.119 1.00 92.00 202 ASN A N 1
ATOM 1612 C CA . ASN A 1 202 ? -8.480 9.045 29.352 1.00 92.00 202 ASN A CA 1
ATOM 1613 C C . ASN A 1 202 ? -8.529 10.392 28.612 1.00 92.00 202 ASN A C 1
ATOM 1615 O O . ASN A 1 202 ? -7.499 10.961 28.243 1.00 92.00 202 ASN A O 1
ATOM 1619 N N . TYR A 1 203 ? -9.732 10.911 28.372 1.00 89.44 203 TYR A N 1
ATOM 1620 C CA . TYR A 1 203 ? -9.877 12.203 27.714 1.00 89.44 203 TYR A CA 1
ATOM 1621 C C . TYR A 1 203 ? -9.443 13.328 28.649 1.00 89.44 203 TYR A C 1
ATOM 1623 O O . TYR A 1 203 ? -10.001 13.510 29.731 1.00 89.44 203 TYR A O 1
ATOM 1631 N N . GLY A 1 204 ? -8.465 14.111 28.205 1.00 79.69 204 GLY A N 1
ATOM 1632 C CA . GLY A 1 204 ? -7.966 15.276 28.916 1.00 79.69 204 GLY A CA 1
ATOM 1633 C C . GLY A 1 204 ? -7.691 16.405 27.935 1.00 79.69 204 GLY A C 1
ATOM 1634 O O . GLY A 1 204 ? -7.054 16.203 26.907 1.00 79.69 204 GLY A O 1
ATOM 1635 N N . TYR A 1 205 ? -8.169 17.605 28.257 1.00 70.75 205 TYR A N 1
ATOM 1636 C CA . TYR A 1 205 ? -7.855 18.811 27.499 1.00 70.75 205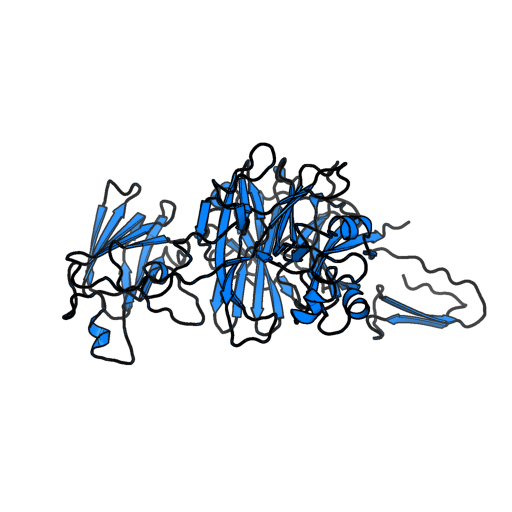 TYR A CA 1
ATOM 1637 C C . TYR A 1 205 ? -6.902 19.679 28.324 1.00 70.75 205 TYR A C 1
ATOM 1639 O O . TYR A 1 205 ? -7.324 20.429 29.204 1.00 70.75 205 TYR A O 1
ATOM 1647 N N . GLU A 1 206 ? -5.596 19.550 28.078 1.00 66.81 206 GLU A N 1
ATOM 1648 C CA . GLU A 1 206 ? -4.552 20.175 28.909 1.00 66.81 206 GLU A CA 1
ATOM 1649 C C . GLU A 1 206 ? -4.704 21.699 29.029 1.00 66.81 206 GLU A C 1
ATOM 1651 O O . GLU A 1 206 ? -4.455 22.268 30.089 1.00 66.81 206 GLU A O 1
ATOM 1656 N N . ALA A 1 207 ? -5.199 22.358 27.979 1.00 66.88 207 ALA A N 1
ATOM 1657 C CA . ALA A 1 207 ? -5.363 23.808 27.943 1.00 66.88 207 ALA A CA 1
ATOM 1658 C C . ALA A 1 207 ? -6.586 24.341 28.727 1.00 66.88 207 ALA A C 1
ATOM 1660 O O . ALA A 1 207 ? -6.768 25.556 28.799 1.00 66.88 207 ALA A O 1
ATOM 1661 N N . SER A 1 208 ? -7.438 23.483 29.308 1.00 71.38 208 SER A N 1
ATOM 1662 C CA . SER A 1 208 ? -8.572 23.923 30.137 1.00 71.38 208 SER A CA 1
ATOM 1663 C C . SER A 1 208 ? -8.932 22.910 31.229 1.00 71.38 208 SER A C 1
ATOM 1665 O O . SER A 1 208 ? -9.528 21.876 30.920 1.00 71.38 208 SER A O 1
ATOM 1667 N N . PRO A 1 209 ? -8.700 23.239 32.516 1.00 69.31 209 PRO A N 1
ATOM 1668 C CA . PRO A 1 209 ? -9.113 22.405 33.648 1.00 69.31 209 PRO A CA 1
ATOM 1669 C C . PRO A 1 209 ? -10.616 22.103 33.679 1.00 69.31 209 PRO A C 1
ATOM 1671 O O . PRO A 1 209 ? -11.025 21.057 34.167 1.00 69.31 209 PRO A O 1
ATOM 1674 N N . VAL A 1 210 ? -11.450 22.995 33.132 1.00 69.94 210 VAL A N 1
ATOM 1675 C CA . VAL A 1 210 ? -12.907 22.791 33.065 1.00 69.94 210 VAL A CA 1
ATOM 1676 C C . VAL A 1 210 ? -13.262 21.695 32.058 1.00 69.94 210 VAL A C 1
ATOM 1678 O O . VAL A 1 210 ? -14.150 20.890 32.308 1.00 69.94 210 VAL A O 1
ATOM 1681 N N . LEU A 1 211 ? -12.542 21.627 30.934 1.00 72.38 211 LEU A N 1
ATOM 1682 C CA . LEU A 1 211 ? -12.788 20.629 29.888 1.00 72.38 211 LEU A CA 1
ATOM 1683 C C . LEU A 1 211 ? -12.135 19.272 30.191 1.00 72.38 211 LEU A C 1
ATOM 1685 O O . LEU A 1 211 ? -12.507 18.273 29.578 1.00 72.38 211 LEU A O 1
ATOM 1689 N N . GLN A 1 212 ? -11.201 19.215 31.148 1.00 71.19 212 GLN A N 1
ATOM 1690 C CA . GLN A 1 212 ? -10.623 17.959 31.643 1.00 71.19 212 GLN A CA 1
ATOM 1691 C C . GLN A 1 212 ? -11.658 17.051 32.323 1.00 71.19 212 GLN A C 1
ATOM 1693 O O . GLN A 1 212 ? -11.464 15.840 32.366 1.00 71.19 212 GLN A O 1
ATOM 1698 N N . ASP A 1 213 ? -12.783 17.588 32.810 1.00 83.62 213 ASP A N 1
ATOM 1699 C CA . ASP A 1 213 ? -13.807 16.778 33.483 1.00 83.62 213 ASP A CA 1
ATOM 1700 C C . ASP A 1 213 ? -14.630 15.891 32.527 1.00 83.62 213 ASP A C 1
ATOM 1702 O O . ASP A 1 213 ? -15.447 15.094 32.974 1.00 83.62 213 ASP A O 1
ATOM 1706 N N . ARG A 1 214 ? -14.413 15.986 31.208 1.00 91.38 214 ARG A N 1
ATOM 1707 C CA . ARG A 1 214 ? -15.101 15.163 30.195 1.00 91.38 214 ARG A CA 1
ATOM 1708 C C . ARG A 1 214 ? -14.627 13.706 30.146 1.00 91.38 214 ARG A C 1
ATOM 1710 O O . ARG A 1 214 ? -15.271 12.897 29.484 1.00 91.38 214 ARG A O 1
ATOM 1717 N N . GLY A 1 215 ? -13.524 13.367 30.812 1.00 92.44 215 GLY A N 1
ATOM 1718 C CA . GLY A 1 215 ? -13.014 11.996 30.882 1.00 92.44 215 GLY A CA 1
ATOM 1719 C C . GLY A 1 215 ? -13.987 11.022 31.550 1.00 92.44 215 GLY A C 1
ATOM 1720 O O . GLY A 1 215 ? -14.736 11.384 32.462 1.00 92.44 215 GLY A O 1
ATOM 1721 N N . VAL A 1 216 ? -13.961 9.763 31.111 1.00 94.44 216 VAL A N 1
ATOM 1722 C CA . VAL A 1 216 ? -14.734 8.681 31.737 1.00 94.44 216 VAL A CA 1
ATOM 1723 C C . VAL A 1 216 ? -14.267 8.488 33.180 1.00 94.44 216 VAL A C 1
ATOM 1725 O O . VAL A 1 216 ? -13.068 8.435 33.438 1.00 94.44 216 VAL A O 1
ATOM 1728 N N . LYS A 1 217 ? -15.216 8.374 34.119 1.00 92.56 217 LYS A N 1
ATOM 1729 C CA . LYS A 1 217 ? -14.934 8.097 35.541 1.00 92.56 217 LYS A CA 1
ATOM 1730 C C . LYS A 1 217 ? -14.980 6.607 35.861 1.00 92.56 217 LYS A C 1
ATOM 1732 O O . LYS A 1 217 ? -14.141 6.112 36.601 1.00 92.56 217 LYS A O 1
ATOM 1737 N N . GLN A 1 218 ? -15.958 5.902 35.296 1.00 95.12 218 GLN A N 1
ATOM 1738 C CA . GLN A 1 218 ? -16.125 4.461 35.446 1.00 95.12 218 GLN A CA 1
ATOM 1739 C C . GLN A 1 218 ? -16.774 3.853 34.202 1.00 95.12 218 GLN A C 1
ATOM 1741 O O . GLN A 1 218 ? -17.541 4.529 33.509 1.00 95.12 218 GLN A O 1
ATOM 1746 N N . PHE A 1 219 ? -16.510 2.575 33.956 1.00 97.44 219 PHE A N 1
ATOM 1747 C CA . PHE A 1 219 ? -17.149 1.790 32.902 1.00 97.44 219 PHE A CA 1
ATOM 1748 C C . PHE A 1 219 ? -17.296 0.323 33.321 1.00 97.44 219 PHE A C 1
ATOM 1750 O O . PHE A 1 219 ? -16.578 -0.148 34.205 1.00 97.44 219 PHE A O 1
ATOM 1757 N N . THR A 1 220 ? -18.199 -0.411 32.674 1.00 98.31 220 THR A N 1
ATOM 1758 C CA . THR A 1 220 ? -18.228 -1.882 32.728 1.00 98.31 220 THR A CA 1
ATOM 1759 C C . THR A 1 220 ? -17.639 -2.470 31.453 1.00 98.31 220 THR A C 1
ATOM 1761 O O . THR A 1 220 ? -17.750 -1.874 30.378 1.00 98.31 220 THR A O 1
ATOM 1764 N N . LEU A 1 221 ? -16.979 -3.622 31.570 1.00 98.56 221 LEU A N 1
ATOM 1765 C CA . LEU A 1 221 ? -16.374 -4.335 30.449 1.00 98.56 221 LEU A CA 1
ATOM 1766 C C . LEU A 1 221 ? -16.972 -5.733 30.334 1.00 98.56 221 LEU A C 1
ATOM 1768 O O . LEU A 1 221 ? -17.028 -6.462 31.320 1.00 98.56 221 LEU A O 1
ATOM 1772 N N . ALA A 1 222 ? -17.318 -6.134 29.116 1.00 98.62 222 ALA A N 1
ATOM 1773 C CA . ALA A 1 222 ? -17.730 -7.493 28.790 1.00 98.62 222 ALA A CA 1
ATOM 1774 C C . ALA A 1 222 ? -17.004 -7.999 27.539 1.00 98.62 222 ALA A C 1
ATOM 1776 O O . ALA A 1 222 ? -16.531 -7.199 26.729 1.00 98.62 222 ALA A O 1
ATOM 1777 N N . THR A 1 223 ? -16.948 -9.315 27.346 1.00 98.62 223 THR A N 1
ATOM 1778 C CA . THR A 1 223 ? -16.404 -9.935 26.131 1.00 98.62 223 THR A CA 1
ATOM 1779 C C . THR A 1 223 ? -17.384 -10.910 25.487 1.00 98.62 223 THR A C 1
ATOM 1781 O O . THR A 1 223 ? -18.296 -11.410 26.141 1.00 98.62 223 THR A O 1
ATOM 1784 N N . SER A 1 224 ? -17.236 -11.138 24.183 1.00 98.50 224 SER A N 1
ATOM 1785 C CA . SER A 1 224 ? -18.085 -12.033 23.396 1.00 98.50 224 SER A CA 1
ATOM 1786 C C . SER A 1 224 ? -17.331 -12.572 22.178 1.00 98.50 224 SER A C 1
ATOM 1788 O O . SER A 1 224 ? -16.400 -11.937 21.678 1.00 98.50 224 SER A O 1
ATOM 1790 N N . ASP A 1 225 ? -17.756 -13.724 21.661 1.00 98.38 225 ASP A N 1
ATOM 1791 C CA . ASP A 1 225 ? -17.281 -14.262 20.380 1.00 98.38 225 ASP A CA 1
ATOM 1792 C C . ASP A 1 225 ? -18.257 -13.992 19.214 1.00 98.38 225 ASP A C 1
ATOM 1794 O O . ASP A 1 225 ? -17.843 -14.048 18.055 1.00 98.38 225 ASP A O 1
ATOM 1798 N N . ASP A 1 226 ? -19.523 -13.658 19.499 1.00 96.88 226 ASP A N 1
ATOM 1799 C CA . ASP A 1 226 ? -20.624 -13.594 18.519 1.00 96.88 226 ASP A CA 1
ATOM 1800 C C . ASP A 1 226 ? -21.486 -12.314 18.590 1.00 96.88 226 ASP A C 1
ATOM 1802 O O . ASP A 1 226 ? -22.327 -12.100 17.721 1.00 96.88 226 ASP A O 1
ATOM 1806 N N . LYS A 1 227 ? -21.247 -11.436 19.577 1.00 96.56 227 LYS A N 1
ATOM 1807 C CA . LYS A 1 227 ? -22.057 -10.252 19.944 1.00 96.56 227 LYS A CA 1
ATOM 1808 C C . LYS A 1 227 ? -23.439 -10.559 20.536 1.00 96.56 227 LYS A C 1
ATOM 1810 O O . LYS A 1 227 ? -24.154 -9.618 20.888 1.00 96.56 227 LYS A O 1
ATOM 1815 N N . GLU A 1 228 ? -23.805 -11.823 20.693 1.00 96.50 228 GLU A N 1
ATOM 1816 C CA . GLU A 1 228 ? -25.080 -12.251 21.276 1.00 96.50 228 GLU A CA 1
ATOM 1817 C C . GLU A 1 228 ? -24.895 -12.639 22.746 1.00 96.50 228 GLU A C 1
ATOM 1819 O O . GLU A 1 228 ? -25.634 -12.174 23.617 1.00 96.50 228 GLU A O 1
ATOM 1824 N N . HIS A 1 229 ? -23.858 -13.425 23.037 1.00 97.44 229 HIS A N 1
ATOM 1825 C CA . HIS A 1 229 ? -23.548 -13.918 24.373 1.00 97.44 229 HIS A CA 1
ATOM 1826 C C . HIS A 1 229 ? -22.374 -13.135 24.958 1.00 97.44 229 HIS A C 1
ATOM 1828 O O . HIS A 1 229 ? -21.253 -13.214 24.453 1.00 97.44 229 HIS A O 1
ATOM 1834 N N . TRP A 1 230 ? -22.638 -12.378 26.023 1.00 98.31 230 TRP A N 1
ATOM 1835 C CA . TRP A 1 230 ? -21.652 -11.524 26.684 1.00 98.31 230 TRP A CA 1
ATOM 1836 C C . TRP A 1 230 ? -21.279 -12.074 28.060 1.00 98.31 230 TRP A C 1
ATOM 1838 O O . TRP A 1 230 ? -22.150 -12.340 28.888 1.00 98.31 230 TRP A O 1
ATOM 1848 N N . GLU A 1 231 ? -19.980 -12.211 28.304 1.00 98.19 231 GLU A N 1
ATOM 1849 C CA . GLU A 1 231 ? -19.397 -12.492 29.613 1.00 98.19 231 GLU A CA 1
ATOM 1850 C C . GLU A 1 231 ? -18.937 -11.175 30.244 1.00 98.19 231 GLU A C 1
ATOM 1852 O O . GLU A 1 231 ? -18.071 -10.490 29.698 1.00 98.19 231 GLU A O 1
ATOM 1857 N N . GLU A 1 232 ? -19.525 -10.803 31.380 1.00 98.06 232 GLU A N 1
ATOM 1858 C CA . GLU A 1 232 ? -19.133 -9.605 32.128 1.00 98.06 232 GLU A CA 1
ATOM 1859 C C . GLU A 1 232 ? -17.781 -9.829 32.822 1.00 98.06 232 GLU A C 1
ATOM 1861 O O . GLU A 1 232 ? -17.613 -10.768 33.599 1.00 98.06 232 GLU A O 1
ATOM 1866 N N . LEU A 1 233 ? -16.822 -8.944 32.551 1.00 97.75 233 LEU A N 1
ATOM 1867 C CA . LEU A 1 233 ? -15.455 -8.995 33.079 1.00 97.75 233 LEU A CA 1
ATOM 1868 C C . LEU A 1 233 ? -15.278 -8.120 34.326 1.00 97.75 233 LEU A C 1
ATOM 1870 O O . LEU A 1 233 ? -14.378 -8.368 35.127 1.00 97.75 233 LEU A O 1
ATOM 1874 N N . GLY A 1 234 ? -16.135 -7.111 34.510 1.00 96.56 234 GLY A N 1
ATOM 1875 C CA . GLY A 1 234 ? -16.184 -6.297 35.725 1.00 96.56 234 GLY A CA 1
ATOM 1876 C C . GLY A 1 234 ? -16.460 -4.814 35.483 1.00 96.56 234 GLY A C 1
ATOM 1877 O O . GLY A 1 234 ? -16.674 -4.374 34.353 1.00 96.56 234 GLY A O 1
ATOM 1878 N N . SER A 1 235 ? -16.429 -4.051 36.576 1.00 96.75 235 SER A N 1
ATOM 1879 C CA . SER A 1 235 ? -16.523 -2.587 36.589 1.00 96.75 235 SER A CA 1
ATOM 1880 C C . SER A 1 235 ? -15.176 -1.987 36.976 1.00 96.75 235 SER A C 1
ATOM 1882 O O . SER A 1 235 ? -14.539 -2.463 37.916 1.00 96.75 235 SER A O 1
ATOM 1884 N N . PHE A 1 236 ? -14.767 -0.928 36.285 1.00 95.44 236 PHE A N 1
ATOM 1885 C CA . PHE A 1 236 ? -13.461 -0.299 36.452 1.00 95.44 236 PHE A CA 1
ATOM 1886 C C . PHE A 1 236 ? -13.614 1.213 36.597 1.00 95.44 236 PHE A C 1
ATOM 1888 O O . PHE A 1 236 ? -14.409 1.830 35.888 1.00 95.44 236 PHE A O 1
ATOM 1895 N N . GLU A 1 237 ? -12.831 1.804 37.495 1.00 92.81 237 GLU A N 1
ATOM 1896 C CA . GLU A 1 237 ? -12.687 3.255 37.641 1.00 92.81 237 GLU A CA 1
ATOM 1897 C C . GLU A 1 237 ? -11.477 3.734 36.823 1.00 92.81 237 GLU A C 1
ATOM 1899 O O . GLU A 1 237 ? -10.486 3.012 36.691 1.00 92.81 237 GLU A O 1
ATOM 1904 N N . LEU A 1 238 ? -11.565 4.931 36.239 1.00 88.69 238 LEU A N 1
ATOM 1905 C CA . LEU A 1 238 ? -10.514 5.515 35.406 1.00 88.69 238 LEU A CA 1
ATOM 1906 C C . LEU A 1 238 ? -9.985 6.821 36.003 1.00 88.69 238 LEU A C 1
ATOM 1908 O O . LEU A 1 238 ? -10.719 7.792 36.179 1.00 88.69 238 LEU A O 1
ATOM 1912 N N . GLU A 1 239 ? -8.669 6.870 36.198 1.00 77.50 239 GLU A N 1
ATOM 1913 C CA . GLU A 1 239 ? -7.890 8.103 36.341 1.00 77.50 239 GLU A CA 1
ATOM 1914 C C . GLU A 1 239 ? -7.365 8.585 34.965 1.00 77.50 239 GLU A C 1
ATOM 1916 O O . GLU A 1 239 ? -7.951 8.258 33.932 1.00 77.50 239 GLU A O 1
ATOM 1921 N N . ALA A 1 240 ? -6.284 9.375 34.910 1.00 67.00 240 ALA A N 1
ATOM 1922 C CA . ALA A 1 240 ? -5.768 9.952 33.659 1.00 67.00 240 ALA A CA 1
ATOM 1923 C C . ALA A 1 240 ? -5.171 8.917 32.677 1.00 67.00 240 ALA A C 1
ATOM 1925 O O . ALA A 1 240 ? -5.436 8.993 31.478 1.00 67.00 240 ALA A O 1
ATOM 1926 N N . SER A 1 241 ? -4.398 7.938 33.164 1.00 68.19 241 SER A N 1
ATOM 1927 C CA . SER A 1 241 ? -3.940 6.782 32.377 1.00 68.19 241 SER A CA 1
ATOM 1928 C C . SER A 1 241 ? -3.974 5.540 33.255 1.00 68.19 241 SER A C 1
ATOM 1930 O O . SER A 1 241 ? -3.467 5.565 34.377 1.00 68.19 241 SER A O 1
ATOM 1932 N N . ASN A 1 242 ? -4.612 4.476 32.766 1.00 85.12 242 ASN A N 1
ATOM 1933 C CA . ASN A 1 242 ? -4.911 3.304 33.581 1.00 85.12 242 ASN A CA 1
ATOM 1934 C C . ASN A 1 242 ? -4.477 2.022 32.886 1.00 85.12 242 ASN A C 1
ATOM 1936 O O . ASN A 1 242 ? -4.717 1.819 31.693 1.00 85.12 242 ASN A O 1
ATOM 1940 N N . HIS A 1 243 ? -3.888 1.135 33.681 1.00 93.00 243 HIS A N 1
ATOM 1941 C CA . HIS A 1 243 ? -3.596 -0.240 33.314 1.00 93.00 243 HIS A CA 1
ATOM 1942 C C . HIS A 1 243 ? -4.693 -1.127 33.896 1.00 93.00 243 HIS A C 1
ATOM 1944 O O . HIS A 1 243 ? -4.823 -1.237 35.114 1.00 93.00 243 HIS A O 1
ATOM 1950 N N . ILE A 1 244 ? -5.523 -1.702 33.028 1.00 94.50 244 ILE A N 1
ATOM 1951 C CA . ILE A 1 244 ? -6.695 -2.477 33.433 1.00 94.50 244 ILE A CA 1
ATOM 1952 C C . ILE A 1 244 ? -6.420 -3.962 33.185 1.00 94.50 244 ILE A C 1
ATOM 1954 O O . ILE A 1 244 ? -6.352 -4.369 32.022 1.00 94.50 244 ILE A O 1
ATOM 1958 N N . PRO A 1 245 ? -6.262 -4.795 34.229 1.00 94.94 245 PRO A N 1
ATOM 1959 C CA . PRO A 1 245 ? -6.096 -6.230 34.046 1.00 94.94 245 PRO A CA 1
ATOM 1960 C C . PRO A 1 245 ? -7.396 -6.843 33.511 1.00 94.94 245 PRO A C 1
ATOM 1962 O O . PRO A 1 245 ? -8.466 -6.634 34.075 1.00 94.94 245 PRO A O 1
ATOM 1965 N N . VAL A 1 246 ? -7.287 -7.615 32.428 1.00 95.44 246 VAL A N 1
ATOM 1966 C CA . VAL A 1 246 ? -8.424 -8.263 31.755 1.00 95.44 246 VAL A CA 1
ATOM 1967 C C . VAL A 1 246 ? -8.320 -9.780 31.868 1.00 95.44 246 VAL A C 1
ATOM 1969 O O . VAL A 1 246 ? -9.240 -10.419 32.361 1.00 95.44 246 VAL A O 1
ATOM 1972 N N . ASN A 1 247 ? -7.182 -10.353 31.457 1.00 96.50 247 ASN A N 1
ATOM 1973 C CA . ASN A 1 247 ? -6.903 -11.797 31.459 1.00 96.50 247 ASN A CA 1
ATOM 1974 C C . ASN A 1 247 ? -8.057 -12.666 30.917 1.00 96.50 247 ASN A C 1
ATOM 1976 O O . ASN A 1 247 ? -8.374 -13.714 31.478 1.00 96.50 247 ASN A O 1
ATOM 1980 N N . ALA A 1 248 ? -8.663 -12.237 29.811 1.00 97.50 248 ALA A N 1
ATOM 1981 C CA . ALA A 1 248 ? -9.809 -12.890 29.182 1.00 97.50 248 ALA A CA 1
ATOM 1982 C C . ALA A 1 248 ? -9.512 -13.218 27.716 1.00 97.50 248 ALA A C 1
ATOM 1984 O O . ALA A 1 248 ? -8.519 -12.763 27.150 1.00 97.50 248 ALA A O 1
ATOM 1985 N N . SER A 1 249 ? -10.357 -14.031 27.083 1.00 98.00 249 SER A N 1
ATOM 1986 C CA . SER A 1 249 ? -10.259 -14.306 25.647 1.00 98.00 249 SER A CA 1
ATOM 1987 C C . SER A 1 249 ? -11.601 -14.118 24.968 1.00 98.00 249 SER A C 1
ATOM 1989 O O . SER A 1 249 ? -12.570 -14.765 25.347 1.00 98.00 249 SER A O 1
ATOM 1991 N N . GLY A 1 250 ? -11.623 -13.317 23.911 1.00 97.94 250 GLY A N 1
ATOM 1992 C CA . GLY A 1 250 ? -12.811 -13.092 23.100 1.00 97.94 250 GLY A CA 1
ATOM 1993 C C . GLY A 1 250 ? -12.471 -12.358 21.814 1.00 97.94 250 GLY A C 1
ATOM 1994 O O . GLY A 1 250 ? -11.342 -11.893 21.626 1.00 97.94 250 GLY A O 1
ATOM 1995 N N . ARG A 1 251 ? -13.426 -12.300 20.888 1.00 98.38 251 ARG A N 1
ATOM 1996 C CA . ARG A 1 251 ? -13.298 -11.492 19.667 1.00 98.38 251 ARG A CA 1
ATOM 1997 C C . ARG A 1 251 ? -13.723 -10.048 19.905 1.00 98.38 251 ARG A C 1
ATOM 1999 O O . ARG A 1 251 ? -13.083 -9.125 19.409 1.00 98.38 251 ARG A O 1
ATOM 2006 N N . TYR A 1 252 ? -14.812 -9.875 20.641 1.00 98.81 252 TYR A N 1
ATOM 2007 C CA . TYR A 1 252 ? -15.430 -8.594 20.917 1.00 98.81 252 TYR A CA 1
ATOM 2008 C C . TYR A 1 252 ? -15.218 -8.197 22.368 1.00 98.81 252 TYR A C 1
ATOM 2010 O O . TYR A 1 252 ? -15.311 -9.036 23.264 1.00 98.81 252 TYR A O 1
ATOM 2018 N N . PHE A 1 253 ? -14.995 -6.909 22.604 1.00 98.75 253 PHE A N 1
ATOM 2019 C CA . PHE A 1 253 ? -14.996 -6.317 23.939 1.00 98.75 253 PHE A CA 1
ATOM 2020 C C . PHE A 1 253 ? -15.942 -5.122 23.945 1.00 98.75 253 PHE A C 1
ATOM 2022 O O . PHE A 1 253 ? -15.838 -4.253 23.084 1.00 98.75 253 PHE A O 1
ATOM 2029 N N . ARG A 1 254 ? -16.882 -5.081 24.889 1.00 98.69 254 ARG A N 1
ATOM 2030 C CA . ARG A 1 254 ? -17.857 -3.996 25.034 1.00 98.69 254 ARG A CA 1
ATOM 2031 C C . ARG A 1 254 ? -17.558 -3.214 26.296 1.00 98.69 254 ARG A C 1
ATOM 2033 O O . ARG A 1 254 ? -17.565 -3.786 27.380 1.00 98.69 254 ARG A O 1
ATOM 2040 N N . MET A 1 255 ? -17.351 -1.918 26.131 1.00 98.56 255 MET A N 1
ATOM 2041 C CA . MET A 1 255 ? -17.247 -0.936 27.197 1.00 98.56 255 MET A CA 1
ATOM 2042 C C . MET A 1 255 ? -18.567 -0.171 27.307 1.00 98.56 255 MET A C 1
ATOM 2044 O O . MET A 1 255 ? -19.024 0.413 26.324 1.00 98.56 255 MET A O 1
ATOM 2048 N N . GLU A 1 256 ? -19.172 -0.156 28.492 1.00 98.50 256 GLU A N 1
ATOM 2049 C CA . GLU A 1 256 ? -20.399 0.594 28.767 1.00 98.50 256 GLU A CA 1
ATOM 2050 C C . GLU A 1 256 ? -20.160 1.682 29.821 1.00 98.50 256 GLU A C 1
ATOM 2052 O O . GLU A 1 256 ? -19.604 1.437 30.891 1.00 98.50 256 GLU A O 1
ATOM 2057 N N . ILE A 1 257 ? -20.595 2.903 29.503 1.00 98.12 257 ILE A N 1
ATOM 2058 C CA . ILE A 1 257 ? -20.441 4.106 30.321 1.00 98.12 257 ILE A CA 1
ATOM 2059 C C . ILE A 1 257 ? -21.830 4.681 30.611 1.00 98.12 257 ILE A C 1
ATOM 2061 O O . ILE A 1 257 ? -22.599 5.003 29.700 1.00 98.12 257 ILE A O 1
ATOM 2065 N N . THR A 1 258 ? -22.135 4.834 31.898 1.00 96.31 258 THR A N 1
ATOM 2066 C CA . THR A 1 258 ? -23.419 5.354 32.406 1.00 96.31 258 THR A CA 1
ATOM 2067 C C . THR A 1 258 ? -23.263 6.608 33.266 1.00 96.31 258 THR A C 1
ATOM 2069 O O . THR A 1 258 ? -24.256 7.237 33.629 1.00 96.31 258 THR A O 1
ATOM 2072 N N . VAL A 1 259 ? -22.024 6.995 33.583 1.00 92.44 259 VAL A N 1
ATOM 2073 C CA . VAL A 1 259 ? -21.701 8.209 34.339 1.00 92.44 259 VAL A CA 1
ATOM 2074 C C . VAL A 1 259 ? -21.079 9.226 33.397 1.00 92.44 259 VAL A C 1
ATOM 2076 O O . VAL A 1 259 ? -20.091 8.935 32.725 1.00 92.44 259 VAL A O 1
ATOM 2079 N N . PHE A 1 260 ? -21.658 10.422 33.382 1.00 93.56 260 PHE A N 1
ATOM 2080 C CA . PHE A 1 260 ? -21.272 11.528 32.512 1.00 93.56 260 PHE A CA 1
ATOM 2081 C C . PHE A 1 260 ? -20.896 12.749 33.349 1.00 93.56 260 PHE A C 1
ATOM 2083 O O . PHE A 1 260 ? -21.286 12.862 34.514 1.00 93.56 260 PHE A O 1
ATOM 2090 N N . ASN A 1 261 ? -20.135 13.662 32.753 1.00 91.56 261 ASN A N 1
ATOM 2091 C CA . ASN A 1 261 ? -19.755 14.910 33.401 1.00 91.56 261 ASN A CA 1
ATOM 2092 C C . ASN A 1 261 ? -20.954 15.871 33.542 1.00 91.56 261 ASN A C 1
ATOM 2094 O O . ASN A 1 261 ? -22.078 15.570 33.137 1.00 91.56 261 ASN A O 1
ATOM 2098 N N . GLN A 1 262 ? -20.714 17.070 34.078 1.00 90.88 262 GLN A N 1
ATOM 2099 C CA . GLN A 1 262 ? -21.764 18.083 34.271 1.00 90.88 262 GLN A CA 1
ATOM 2100 C C . GLN A 1 262 ? -22.425 18.563 32.964 1.00 90.88 262 GLN A C 1
ATOM 2102 O O . GLN A 1 262 ? -23.548 19.062 32.995 1.00 90.88 262 GLN A O 1
ATOM 2107 N N . GLU A 1 263 ? -21.751 18.411 31.821 1.00 91.06 263 GLU A N 1
ATOM 2108 C CA . GLU A 1 263 ? -22.298 18.720 30.493 1.00 91.06 263 GLU A CA 1
ATOM 2109 C C . GLU A 1 263 ? -23.126 17.556 29.919 1.00 91.06 263 GLU A C 1
ATOM 2111 O O . GLU A 1 263 ? -23.794 17.721 28.899 1.00 91.06 263 GLU A O 1
ATOM 2116 N N . GLY A 1 264 ? -23.094 16.380 30.552 1.00 93.88 264 GLY A N 1
ATOM 2117 C CA . GLY A 1 264 ? -23.695 15.160 30.023 1.00 93.88 264 GLY A CA 1
ATOM 2118 C C . GLY A 1 264 ? -22.832 14.449 28.981 1.00 93.88 264 GLY A C 1
ATOM 2119 O O . GLY A 1 264 ? -23.371 13.716 28.157 1.00 93.88 264 GLY A O 1
ATOM 2120 N N . LEU A 1 265 ? -21.519 14.683 28.985 1.00 95.25 265 LEU A N 1
ATOM 2121 C CA . LEU A 1 265 ? -20.545 14.095 28.067 1.00 95.25 265 LEU A CA 1
ATOM 2122 C C . LEU A 1 265 ? -19.626 13.101 28.790 1.00 95.25 265 LEU A C 1
ATOM 2124 O O . LEU A 1 265 ? -19.400 13.175 29.997 1.00 95.25 265 LEU A O 1
ATOM 2128 N N . ALA A 1 266 ? -19.072 12.184 28.009 1.00 95.44 266 ALA A N 1
ATOM 2129 C CA . ALA A 1 266 ? -18.008 11.260 28.381 1.00 95.44 266 ALA A CA 1
ATOM 2130 C C . ALA A 1 266 ? -17.041 11.099 27.204 1.00 95.44 266 ALA A C 1
ATOM 2132 O O . ALA A 1 266 ? -17.483 11.093 26.048 1.00 95.44 266 ALA A O 1
ATOM 2133 N N . GLY A 1 267 ? -15.752 10.954 27.503 1.00 94.94 267 GLY A N 1
ATOM 2134 C CA . GLY A 1 267 ? -14.691 10.906 26.511 1.00 94.94 267 GLY A CA 1
ATOM 2135 C C . GLY A 1 267 ? -13.538 9.989 26.867 1.00 94.94 267 GLY A C 1
ATOM 2136 O O . GLY A 1 267 ? -13.192 9.829 28.037 1.00 94.94 267 GLY A O 1
ATOM 2137 N N . LEU A 1 268 ? -12.884 9.467 25.832 1.00 95.12 268 LEU A N 1
ATOM 2138 C CA . LEU A 1 268 ? -11.635 8.709 25.920 1.00 95.12 268 LEU A CA 1
ATOM 2139 C C . LEU A 1 268 ? -10.669 9.181 24.832 1.00 95.12 268 LEU A C 1
ATOM 2141 O O . LEU A 1 268 ? -11.110 9.636 23.780 1.00 95.12 268 LEU A O 1
ATOM 2145 N N . ASN A 1 269 ? -9.363 9.065 25.066 1.00 93.00 269 ASN A N 1
ATOM 2146 C CA . ASN A 1 269 ? -8.358 9.378 24.053 1.00 93.00 269 ASN A CA 1
ATOM 2147 C C . ASN A 1 269 ? -7.940 8.109 23.298 1.00 93.00 269 ASN A C 1
ATOM 2149 O O . ASN A 1 269 ? -8.136 8.020 22.089 1.00 93.00 26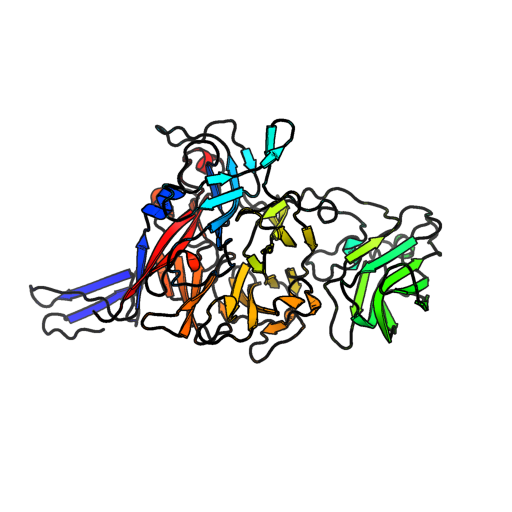9 ASN A O 1
ATOM 2153 N N . LYS A 1 270 ? -7.437 7.091 24.012 1.00 95.19 270 LYS A N 1
ATOM 2154 C CA . LYS A 1 270 ? -6.996 5.816 23.419 1.00 95.19 270 LYS A CA 1
ATOM 2155 C C . LYS A 1 270 ? -7.414 4.626 24.270 1.00 95.19 270 LYS A C 1
ATOM 2157 O O . LYS A 1 270 ? -7.415 4.700 25.496 1.00 95.19 270 LYS A O 1
ATOM 2162 N N . VAL A 1 271 ? -7.693 3.504 23.611 1.00 97.38 271 VAL A N 1
ATOM 2163 C CA . VAL A 1 271 ? -7.899 2.195 24.242 1.00 97.38 271 VAL A CA 1
ATOM 2164 C C . VAL A 1 271 ? -7.015 1.180 23.526 1.00 97.38 271 VAL A C 1
ATOM 2166 O O . VAL A 1 271 ? -7.230 0.860 22.357 1.00 97.38 271 VAL A O 1
ATOM 2169 N N . LYS A 1 272 ? -5.987 0.697 24.224 1.00 97.81 272 LYS A N 1
ATOM 2170 C CA . LYS A 1 272 ? -4.966 -0.214 23.695 1.00 97.81 272 LYS A CA 1
ATOM 2171 C C . LYS A 1 272 ? -5.139 -1.598 24.302 1.00 97.81 272 LYS A C 1
ATOM 2173 O O . LYS A 1 272 ? -5.158 -1.728 25.523 1.00 97.81 272 LYS A O 1
ATOM 2178 N N . PHE A 1 273 ? -5.237 -2.620 23.460 1.00 98.56 273 PHE A N 1
ATOM 2179 C CA . PHE A 1 273 ? -5.380 -4.015 23.879 1.00 98.56 273 PHE A CA 1
ATOM 2180 C C . PHE A 1 273 ? -4.023 -4.715 23.851 1.00 98.56 273 PHE A C 1
ATOM 2182 O O . PHE A 1 273 ? -3.316 -4.626 22.851 1.00 98.56 273 PHE A O 1
ATOM 2189 N N . TYR A 1 274 ? -3.671 -5.442 24.913 1.00 98.50 274 TYR A N 1
ATOM 2190 C CA . TYR A 1 274 ? -2.392 -6.146 24.996 1.00 98.50 274 TYR A CA 1
ATOM 2191 C C . TYR A 1 274 ? -2.545 -7.635 25.286 1.00 98.50 274 TYR A C 1
ATOM 2193 O O . TYR A 1 274 ? -3.424 -8.059 26.038 1.00 98.50 274 TYR A O 1
ATOM 2201 N N . ASN A 1 275 ? -1.605 -8.419 24.761 1.00 98.12 275 ASN A N 1
ATOM 2202 C CA . ASN A 1 275 ? -1.334 -9.783 25.195 1.00 98.12 275 ASN A CA 1
ATOM 2203 C C . ASN A 1 275 ? 0.151 -9.940 25.529 1.00 98.12 275 ASN A C 1
ATOM 2205 O O . ASN A 1 275 ? 1.007 -9.998 24.643 1.00 98.12 275 ASN A O 1
ATOM 2209 N N . GLY A 1 276 ? 0.460 -9.975 26.824 1.00 96.62 276 GLY A N 1
ATOM 2210 C CA . GLY A 1 276 ? 1.835 -9.817 27.295 1.00 96.62 276 GLY A CA 1
ATOM 2211 C C . GLY A 1 276 ? 2.393 -8.471 26.827 1.00 96.62 276 GLY A C 1
ATOM 2212 O O . GLY A 1 276 ? 1.829 -7.432 27.155 1.00 96.62 276 GLY A O 1
ATOM 2213 N N . GLU A 1 277 ? 3.467 -8.502 26.040 1.00 96.06 277 GLU A N 1
ATOM 2214 C CA . GLU A 1 277 ? 4.105 -7.310 25.460 1.00 96.06 277 GLU A CA 1
ATOM 2215 C C . GLU A 1 277 ? 3.539 -6.924 24.081 1.00 96.06 277 GLU A C 1
ATOM 2217 O O . GLU A 1 277 ? 3.801 -5.826 23.590 1.00 96.06 277 GLU A O 1
ATOM 2222 N N . GLN A 1 278 ? 2.752 -7.798 23.441 1.00 97.19 278 GLN A N 1
ATOM 2223 C CA . GLN A 1 278 ? 2.175 -7.510 22.130 1.00 97.19 278 GLN A CA 1
ATOM 2224 C C . GLN A 1 278 ? 1.012 -6.523 22.271 1.00 97.19 278 GLN A C 1
ATOM 2226 O O . GLN A 1 278 ? -0.003 -6.857 22.878 1.00 97.19 278 GLN A O 1
ATOM 2231 N N . LEU A 1 279 ? 1.137 -5.355 21.640 1.00 97.62 279 LEU A N 1
ATOM 2232 C CA . LEU A 1 279 ? 0.024 -4.444 21.378 1.00 97.62 279 LEU A CA 1
ATOM 2233 C C . LEU A 1 279 ? -0.782 -4.951 20.178 1.00 97.62 279 LEU A C 1
ATOM 2235 O O . LEU A 1 279 ? -0.211 -5.153 19.107 1.00 97.62 279 LEU A O 1
ATOM 2239 N N . TYR A 1 280 ? -2.091 -5.112 20.349 1.00 98.19 280 TYR A N 1
ATOM 2240 C CA . TYR A 1 280 ? -3.016 -5.321 19.242 1.00 98.19 280 TYR A CA 1
ATOM 2241 C C . TYR A 1 280 ? -3.363 -3.991 18.585 1.00 98.19 280 TYR A C 1
ATOM 2243 O O . TYR A 1 280 ? -3.826 -3.056 19.238 1.00 98.19 280 TYR A O 1
ATOM 2251 N N . ARG A 1 281 ? -3.090 -3.918 17.286 1.00 96.62 281 ARG A N 1
ATOM 2252 C CA . ARG A 1 281 ? -3.280 -2.749 16.423 1.00 96.62 281 ARG A CA 1
ATOM 2253 C C . ARG A 1 281 ? -4.425 -2.962 15.445 1.00 96.62 281 ARG A C 1
ATOM 2255 O O . ARG A 1 281 ? -4.977 -1.998 14.925 1.00 96.62 281 ARG A O 1
ATOM 2262 N N . ASP A 1 282 ? -4.770 -4.218 15.187 1.00 97.56 282 ASP A N 1
ATOM 2263 C CA . ASP A 1 282 ? -5.853 -4.621 14.304 1.00 97.56 282 ASP A CA 1
ATOM 2264 C C . ASP A 1 282 ? -7.174 -4.663 15.085 1.00 97.56 282 ASP A C 1
ATOM 2266 O O . ASP A 1 282 ? -7.717 -5.730 15.379 1.00 97.56 282 ASP A O 1
ATOM 2270 N N . VAL A 1 283 ? -7.651 -3.481 15.492 1.00 97.94 283 VAL A N 1
ATOM 2271 C CA . VAL A 1 283 ? -8.846 -3.317 16.331 1.00 97.94 283 VAL A CA 1
ATOM 2272 C C . VAL A 1 283 ? -9.778 -2.274 15.723 1.00 97.94 283 VAL A C 1
ATOM 2274 O O . VAL A 1 283 ? -9.416 -1.106 15.567 1.00 97.94 283 VAL A O 1
ATOM 2277 N N . GLU A 1 284 ? -11.009 -2.676 15.420 1.00 96.88 284 GLU A N 1
ATOM 2278 C CA . GLU A 1 284 ? -12.053 -1.767 14.940 1.00 96.88 284 GLU A CA 1
ATOM 2279 C C . GLU A 1 284 ? -13.032 -1.446 16.067 1.00 96.88 284 GLU A C 1
ATOM 2281 O O . GLU A 1 284 ? -13.470 -2.341 16.787 1.00 96.88 284 GLU A O 1
ATOM 2286 N N . ALA A 1 285 ? -13.380 -0.171 16.231 1.00 97.44 285 ALA A N 1
ATOM 2287 C CA . ALA A 1 285 ? -14.271 0.281 17.290 1.00 97.44 285 ALA A CA 1
ATOM 2288 C C . ALA A 1 285 ? -15.575 0.856 16.725 1.00 97.44 285 ALA A C 1
ATOM 2290 O O . ALA A 1 285 ? -15.595 1.508 15.683 1.00 97.44 285 ALA A O 1
ATOM 2291 N N . TYR A 1 286 ? -16.666 0.636 17.453 1.00 97.12 286 TYR A N 1
ATOM 2292 C CA . TYR A 1 286 ? -18.011 1.100 17.133 1.00 97.12 286 TYR A CA 1
ATOM 2293 C C . TYR A 1 286 ? -18.605 1.748 18.374 1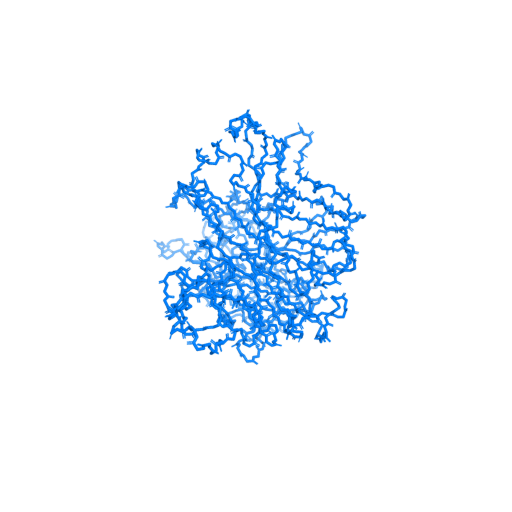.00 97.12 286 TYR A C 1
ATOM 2295 O O . TYR A 1 286 ? -18.574 1.136 19.434 1.00 97.12 286 TYR A O 1
ATOM 2303 N N . ALA A 1 287 ? -19.167 2.950 18.255 1.00 97.88 287 ALA A N 1
ATOM 2304 C CA . ALA A 1 287 ? -19.869 3.610 19.352 1.00 97.88 287 ALA A CA 1
ATOM 2305 C C . ALA A 1 287 ? -21.323 3.894 18.974 1.00 97.88 287 ALA A C 1
ATOM 2307 O O . ALA A 1 287 ? -21.616 4.247 17.832 1.00 97.88 287 ALA A O 1
ATOM 2308 N N . ASN A 1 288 ? -22.234 3.789 19.942 1.00 97.81 288 ASN A N 1
ATOM 2309 C CA . ASN A 1 288 ? -23.644 4.152 19.752 1.00 97.81 288 ASN A CA 1
ATOM 2310 C C . ASN A 1 288 ? -23.899 5.675 19.813 1.00 97.81 288 ASN A C 1
ATOM 2312 O O . ASN A 1 288 ? -25.021 6.120 19.576 1.00 97.81 288 ASN A O 1
ATOM 2316 N N . THR A 1 289 ? -22.885 6.471 20.161 1.00 97.94 289 THR A N 1
ATOM 2317 C CA . THR A 1 289 ? -22.976 7.926 20.313 1.00 97.94 289 THR A CA 1
ATOM 2318 C C . THR A 1 289 ? -21.632 8.595 20.019 1.00 97.94 289 THR A C 1
ATOM 2320 O O . THR A 1 289 ? -20.572 8.083 20.388 1.00 97.94 289 THR A O 1
ATOM 2323 N N . THR A 1 290 ? -21.679 9.752 19.360 1.00 97.12 290 THR A N 1
ATOM 2324 C CA . THR A 1 290 ? -20.511 10.557 18.978 1.00 97.12 290 THR A CA 1
ATOM 2325 C C . THR A 1 290 ? -20.910 12.028 18.929 1.00 97.12 290 THR A C 1
ATOM 2327 O O . THR A 1 290 ? -22.003 12.347 18.461 1.00 97.12 290 THR A O 1
ATOM 2330 N N . LEU A 1 291 ? -20.038 12.919 19.404 1.00 96.75 291 LEU A N 1
ATOM 2331 C CA . LEU A 1 291 ? -20.286 14.361 19.409 1.00 96.75 291 LEU A CA 1
ATOM 2332 C C . LEU A 1 291 ? -20.093 15.006 18.032 1.00 96.75 291 LEU A C 1
ATOM 2334 O O . LEU A 1 291 ? -20.954 15.765 17.595 1.00 96.75 291 LEU A O 1
ATOM 2338 N N . LEU A 1 292 ? -18.964 14.733 17.372 1.00 96.06 292 LEU A N 1
ATOM 2339 C CA . LEU A 1 292 ? -18.585 15.331 16.092 1.00 96.06 292 LEU A CA 1
ATOM 2340 C C . LEU A 1 292 ? -18.105 14.244 15.129 1.00 96.06 292 LEU A C 1
ATOM 2342 O O . LEU A 1 292 ? -17.207 13.474 15.465 1.00 96.06 292 LEU A O 1
ATOM 2346 N N . ASN A 1 293 ? -18.713 14.188 13.946 1.00 95.56 293 ASN A N 1
ATOM 2347 C CA . ASN A 1 293 ? -18.419 13.195 12.919 1.00 95.56 293 ASN A CA 1
ATOM 2348 C C . ASN A 1 293 ? -18.654 13.805 11.532 1.00 95.56 293 ASN A C 1
ATOM 2350 O O . ASN A 1 293 ? -19.767 13.760 11.005 1.00 95.56 293 ASN A O 1
ATOM 2354 N N . GLU A 1 294 ? -17.605 14.386 10.962 1.00 95.94 294 GLU A N 1
ATOM 2355 C CA . GLU A 1 294 ? -17.662 15.072 9.670 1.00 95.94 294 GLU A CA 1
ATOM 2356 C C . GLU A 1 294 ? -16.917 14.270 8.596 1.00 95.94 294 GLU A C 1
ATOM 2358 O O . GLU A 1 294 ? -15.950 13.576 8.921 1.00 95.94 294 GLU A O 1
ATOM 2363 N N . PRO A 1 295 ? -17.340 14.320 7.319 1.00 95.69 295 PRO A N 1
ATOM 2364 C CA . PRO A 1 295 ? -16.542 13.794 6.216 1.00 95.69 295 PRO A CA 1
ATOM 2365 C C . PRO A 1 295 ? -15.165 14.464 6.165 1.00 95.69 295 PRO A C 1
ATOM 2367 O O . PRO A 1 295 ? -15.071 15.689 6.241 1.00 95.69 295 PRO A O 1
ATOM 2370 N N . GLU A 1 296 ? -14.105 13.672 6.015 1.00 93.88 296 GLU A N 1
ATOM 2371 C CA . GLU A 1 296 ? -12.740 14.203 5.900 1.00 93.88 296 GLU A CA 1
ATOM 2372 C C . GLU A 1 296 ? -12.350 14.519 4.442 1.00 93.88 296 GLU A C 1
ATOM 2374 O O . GLU A 1 296 ? -11.449 15.325 4.214 1.00 93.88 296 GLU A O 1
ATOM 2379 N N . HIS A 1 297 ? -13.084 13.974 3.462 1.00 95.00 297 HIS A N 1
ATOM 2380 C CA . HIS A 1 297 ? -12.855 14.153 2.023 1.00 95.00 297 HIS A CA 1
ATOM 2381 C C . HIS A 1 297 ? -11.520 13.577 1.527 1.00 95.00 297 HIS A C 1
ATOM 2383 O O . HIS A 1 297 ? -10.920 14.079 0.574 1.00 95.00 297 HIS A O 1
ATOM 2389 N N . SER A 1 298 ? -11.074 12.493 2.154 1.00 96.75 298 SER A N 1
ATOM 2390 C CA . SER A 1 298 ? -9.896 11.733 1.754 1.00 96.75 298 SER A CA 1
ATOM 2391 C C . SER A 1 298 ? -10.155 10.907 0.490 1.00 96.75 298 SER A C 1
ATOM 2393 O O . SER A 1 298 ? -11.275 10.481 0.194 1.00 96.75 298 SER A O 1
ATOM 2395 N N . TRP A 1 299 ? -9.088 10.613 -0.246 1.00 97.12 299 TRP A N 1
ATOM 2396 C CA . TRP A 1 299 ? -9.094 9.666 -1.361 1.00 97.12 299 TRP A CA 1
ATOM 2397 C C . TRP A 1 299 ? -8.043 8.578 -1.147 1.00 97.12 299 TRP A C 1
ATOM 2399 O O . TRP A 1 299 ? -7.414 8.502 -0.093 1.00 97.12 299 TRP A O 1
ATOM 2409 N N . ILE A 1 300 ? -7.878 7.692 -2.132 1.00 97.62 300 ILE A N 1
ATOM 2410 C CA . ILE A 1 300 ? -6.915 6.594 -2.054 1.00 97.62 300 ILE A CA 1
ATOM 2411 C C . ILE A 1 300 ? -6.013 6.525 -3.280 1.00 97.62 300 ILE A C 1
ATOM 2413 O O . ILE A 1 300 ? -6.488 6.640 -4.413 1.00 97.62 300 ILE A O 1
ATOM 2417 N N . TRP A 1 301 ? -4.732 6.260 -3.037 1.00 97.50 301 TRP A N 1
ATOM 2418 C CA . TRP A 1 301 ? -3.766 5.856 -4.056 1.00 97.50 301 TRP A CA 1
ATOM 2419 C C . TRP A 1 301 ? -3.488 4.371 -3.928 1.00 97.50 301 TRP A C 1
ATOM 2421 O O . TRP A 1 301 ? -3.121 3.896 -2.854 1.00 97.50 301 TRP A O 1
ATOM 2431 N N . LEU A 1 302 ? -3.692 3.630 -5.016 1.00 96.56 302 LEU A N 1
ATOM 2432 C CA . LEU A 1 302 ? -3.543 2.179 -4.996 1.00 96.56 302 LEU A CA 1
ATOM 2433 C C . LEU A 1 302 ? -2.061 1.807 -4.864 1.00 96.56 302 LEU A C 1
ATOM 2435 O O . LEU A 1 302 ? -1.196 2.507 -5.387 1.00 96.56 302 LEU A O 1
ATOM 2439 N N . GLN A 1 303 ? -1.787 0.709 -4.160 1.00 95.69 303 GLN A N 1
ATOM 2440 C CA . GLN A 1 303 ? -0.450 0.128 -4.048 1.00 95.69 303 GLN A CA 1
ATOM 2441 C C . GLN A 1 303 ? -0.428 -1.320 -4.555 1.00 95.69 303 GLN A C 1
ATOM 2443 O O . GLN A 1 303 ? -1.349 -1.763 -5.249 1.00 95.69 303 GLN A O 1
ATOM 2448 N N . ASP A 1 304 ? 0.633 -2.049 -4.206 1.00 97.50 304 ASP A N 1
ATOM 2449 C CA . ASP A 1 304 ? 0.798 -3.446 -4.564 1.00 97.50 304 ASP A CA 1
ATOM 2450 C C . ASP A 1 304 ? -0.193 -4.344 -3.817 1.00 97.50 304 ASP A C 1
ATOM 2452 O O . ASP A 1 304 ? -0.881 -3.949 -2.866 1.00 97.50 304 ASP A O 1
ATOM 2456 N N . GLY A 1 305 ? -0.268 -5.580 -4.287 1.00 97.00 305 GLY A N 1
ATOM 2457 C CA . GLY A 1 305 ? -1.273 -6.539 -3.876 1.00 97.00 305 GLY A CA 1
ATOM 2458 C C . GLY A 1 305 ? -0.866 -7.980 -4.136 1.00 97.00 305 GLY A C 1
ATOM 2459 O O . GLY A 1 305 ? 0.214 -8.274 -4.638 1.00 97.00 305 GLY A O 1
ATOM 2460 N N . VAL A 1 306 ? -1.748 -8.889 -3.753 1.00 97.38 306 VAL A N 1
ATOM 2461 C CA . VAL A 1 306 ? -1.599 -10.323 -3.953 1.00 97.38 306 VAL A CA 1
ATOM 2462 C C . VAL A 1 306 ? -2.955 -10.930 -4.257 1.00 97.38 306 VAL A C 1
ATOM 2464 O O . VAL A 1 306 ? -3.974 -10.580 -3.656 1.00 97.38 306 VAL A O 1
ATOM 2467 N N . VAL A 1 307 ? -2.970 -11.860 -5.203 1.00 97.19 307 VAL A N 1
ATOM 2468 C CA . VAL A 1 307 ? -4.137 -12.696 -5.452 1.00 97.19 307 VAL A CA 1
ATOM 2469 C C . VAL A 1 307 ? -4.039 -13.930 -4.561 1.00 97.19 307 VAL A C 1
ATOM 2471 O O . VAL A 1 307 ? -3.081 -14.696 -4.656 1.00 97.19 307 VAL A O 1
ATOM 2474 N N . ILE A 1 308 ? -5.031 -14.111 -3.693 1.00 95.81 308 ILE A N 1
ATOM 2475 C CA . ILE A 1 308 ? -5.191 -15.304 -2.857 1.00 95.81 308 ILE A CA 1
ATOM 2476 C C . ILE A 1 308 ? -6.552 -15.895 -3.209 1.00 95.81 308 ILE A C 1
ATOM 2478 O O . ILE A 1 308 ? -7.587 -15.234 -3.071 1.00 95.81 308 ILE A O 1
ATOM 2482 N N . ASP A 1 309 ? -6.538 -17.130 -3.705 1.00 93.62 309 ASP A N 1
ATOM 2483 C CA . ASP A 1 309 ? -7.698 -17.793 -4.300 1.00 93.62 309 ASP A CA 1
ATOM 2484 C C . ASP A 1 309 ? -8.348 -16.921 -5.395 1.00 93.62 309 ASP A C 1
ATOM 2486 O O . ASP A 1 309 ? -7.689 -16.522 -6.352 1.00 93.62 309 ASP A O 1
ATOM 2490 N N . ASN A 1 310 ? -9.640 -16.606 -5.259 1.00 95.94 310 ASN A N 1
ATOM 2491 C CA . ASN A 1 310 ? -10.402 -15.791 -6.209 1.00 95.94 310 ASN A CA 1
ATOM 2492 C C . ASN A 1 310 ? -10.533 -14.325 -5.769 1.00 95.94 310 ASN A C 1
ATOM 2494 O O . ASN A 1 310 ? -11.508 -13.665 -6.125 1.00 95.94 310 ASN A O 1
ATOM 2498 N N . TYR A 1 311 ? -9.602 -13.814 -4.964 1.00 98.19 311 TYR A N 1
ATOM 2499 C CA . TYR A 1 311 ? -9.637 -12.438 -4.478 1.00 98.19 311 TYR A CA 1
ATOM 2500 C C . TYR A 1 311 ? -8.299 -11.744 -4.698 1.00 98.19 311 TYR A C 1
ATOM 2502 O O . TYR A 1 311 ? -7.246 -12.310 -4.414 1.00 98.19 311 TYR A O 1
ATOM 2510 N N . LEU A 1 312 ? -8.353 -10.493 -5.149 1.00 98.44 312 LEU A N 1
ATOM 2511 C CA . LEU A 1 312 ? -7.225 -9.574 -5.068 1.00 98.44 312 LEU A CA 1
ATOM 2512 C C . LEU A 1 312 ? -7.290 -8.835 -3.732 1.00 98.44 312 LEU A C 1
ATOM 2514 O O . LEU A 1 312 ? -8.310 -8.219 -3.415 1.00 98.44 312 LEU A O 1
ATOM 2518 N N . TYR A 1 313 ? -6.188 -8.867 -2.991 1.00 98.56 313 TYR A N 1
ATOM 2519 C CA . TYR A 1 313 ? -5.958 -8.051 -1.807 1.00 98.56 313 TYR A CA 1
ATOM 2520 C C . TYR A 1 313 ? -4.863 -7.040 -2.109 1.00 98.56 313 TYR A C 1
ATOM 2522 O O . TYR A 1 313 ? -3.832 -7.415 -2.655 1.00 98.56 313 TYR A O 1
ATOM 2530 N N . PHE A 1 314 ? -5.051 -5.776 -1.759 1.00 97.38 314 PHE A N 1
ATOM 2531 C CA . PHE A 1 314 ? -4.054 -4.733 -2.005 1.00 97.38 314 PHE A CA 1
ATOM 2532 C C . PHE A 1 314 ? -4.179 -3.610 -0.978 1.00 97.38 314 PHE A C 1
ATOM 2534 O O . PHE A 1 314 ? -5.211 -3.501 -0.308 1.00 97.38 314 PHE A O 1
ATOM 2541 N N . PHE A 1 315 ? -3.125 -2.798 -0.841 1.00 98.19 315 PHE A N 1
ATOM 2542 C CA . PHE A 1 315 ? -2.965 -1.856 0.276 1.00 98.19 315 PHE A CA 1
ATOM 2543 C C . PHE A 1 315 ? -2.949 -0.376 -0.135 1.00 98.19 315 PHE A C 1
ATOM 2545 O O . PHE A 1 315 ? -1.916 0.281 -0.009 1.00 98.19 315 PHE A O 1
ATOM 2552 N N . PRO A 1 316 ? -4.058 0.195 -0.639 1.00 97.81 316 PRO A N 1
ATOM 2553 C CA . PRO A 1 316 ? -4.094 1.619 -0.930 1.00 97.81 316 PRO A CA 1
ATOM 2554 C C . PRO A 1 316 ? -3.725 2.503 0.267 1.00 97.81 316 PRO A C 1
ATOM 2556 O O . PRO A 1 316 ? -4.165 2.283 1.398 1.00 97.81 316 PRO A O 1
ATOM 2559 N N . MET A 1 317 ? -2.966 3.559 -0.013 1.00 97.81 317 MET A N 1
ATOM 2560 C CA . MET A 1 317 ? -2.734 4.645 0.933 1.00 97.81 317 MET A CA 1
ATOM 2561 C C . MET A 1 317 ? -3.964 5.543 0.995 1.00 97.81 317 MET A C 1
ATOM 2563 O O . MET A 1 317 ? -4.516 5.899 -0.044 1.00 97.81 317 MET A O 1
ATOM 2567 N N . ILE A 1 318 ? -4.345 5.953 2.201 1.00 97.38 318 ILE A N 1
ATOM 2568 C CA . ILE A 1 318 ? -5.335 7.005 2.433 1.00 97.38 318 ILE A CA 1
ATOM 2569 C C . ILE A 1 318 ? -4.626 8.349 2.303 1.00 97.38 318 ILE A C 1
ATOM 2571 O O . ILE A 1 318 ? -3.630 8.589 2.990 1.00 97.38 318 ILE A O 1
ATOM 2575 N N . ILE A 1 319 ? -5.137 9.213 1.433 1.00 96.81 319 ILE A N 1
ATOM 2576 C CA . ILE A 1 319 ? -4.540 10.499 1.087 1.00 96.81 319 ILE A CA 1
ATOM 2577 C C . ILE A 1 319 ? -5.505 11.625 1.437 1.00 96.81 319 ILE A C 1
ATOM 2579 O O . ILE A 1 319 ? -6.704 11.522 1.180 1.00 96.81 319 ILE A O 1
ATOM 2583 N N . ASN A 1 320 ? -4.964 12.708 1.987 1.00 95.19 320 ASN A N 1
ATOM 2584 C CA . ASN A 1 320 ? -5.690 13.955 2.202 1.00 95.19 320 ASN A CA 1
ATOM 2585 C C . ASN A 1 320 ? -4.866 15.143 1.679 1.00 95.19 320 ASN A C 1
ATOM 2587 O O . ASN A 1 320 ? -3.652 15.037 1.496 1.00 95.19 320 ASN A O 1
ATOM 2591 N N . SER A 1 321 ? -5.512 16.277 1.423 1.00 94.25 321 SER A N 1
ATOM 2592 C CA . SER A 1 321 ? -4.859 17.496 0.955 1.00 94.25 321 SER A CA 1
ATOM 2593 C C . SER A 1 321 ? -3.939 18.094 2.022 1.00 94.25 321 SER A C 1
ATOM 2595 O O . SER A 1 321 ? -4.312 18.230 3.185 1.00 94.25 321 SER A O 1
ATOM 2597 N N . ASP A 1 322 ? -2.756 18.536 1.598 1.00 93.94 322 ASP A N 1
ATOM 2598 C CA . ASP A 1 322 ? -1.865 19.389 2.390 1.00 93.94 322 ASP A CA 1
ATOM 2599 C C . ASP A 1 322 ? -1.514 20.636 1.574 1.00 93.94 322 ASP A C 1
ATOM 2601 O O . ASP A 1 322 ? -0.556 20.668 0.804 1.00 93.94 322 ASP A O 1
ATOM 2605 N N . LEU A 1 323 ? -2.314 21.688 1.743 1.00 93.25 323 LEU A N 1
ATOM 2606 C CA . LEU A 1 323 ? -2.140 22.943 1.009 1.00 93.25 323 LEU A CA 1
ATOM 2607 C C . LEU A 1 323 ? -0.898 23.739 1.449 1.00 93.25 323 LEU A C 1
ATOM 2609 O O . LEU A 1 323 ? -0.634 24.798 0.881 1.00 93.25 323 LEU A O 1
ATOM 2613 N N . THR A 1 324 ? -0.141 23.264 2.447 1.00 93.25 324 THR A N 1
ATOM 2614 C CA . THR A 1 324 ? 1.127 23.889 2.852 1.00 93.25 324 THR A CA 1
ATOM 2615 C C . THR A 1 324 ? 2.302 23.509 1.947 1.00 93.25 324 THR A C 1
ATOM 2617 O O . THR A 1 324 ? 3.327 24.191 1.959 1.00 93.25 324 THR A O 1
ATOM 2620 N N . GLN A 1 325 ? 2.147 22.464 1.131 1.00 91.75 325 GLN A N 1
ATOM 2621 C CA . GLN A 1 325 ? 3.147 22.014 0.164 1.00 91.75 325 GLN A CA 1
ATOM 2622 C C . GLN A 1 325 ? 3.062 22.794 -1.163 1.00 91.75 325 GLN A C 1
ATOM 2624 O O . GLN A 1 325 ? 2.020 23.380 -1.483 1.00 91.75 325 GLN A O 1
ATOM 2629 N N . PRO A 1 326 ? 4.140 22.805 -1.973 1.00 90.06 326 PRO A N 1
ATOM 2630 C CA . PRO A 1 326 ? 4.109 23.392 -3.313 1.00 90.06 326 PRO A CA 1
ATOM 2631 C C . PRO A 1 326 ? 3.157 22.648 -4.267 1.00 90.06 326 PRO A C 1
ATOM 2633 O O . PRO A 1 326 ? 2.784 21.498 -4.028 1.00 90.06 326 PRO A O 1
ATOM 2636 N N . GLU A 1 327 ? 2.793 23.303 -5.377 1.00 90.25 327 GLU A N 1
ATOM 2637 C CA . GLU A 1 327 ? 2.003 22.704 -6.465 1.00 90.25 327 GLU A CA 1
ATOM 2638 C C . GLU A 1 327 ? 2.589 21.348 -6.899 1.00 90.25 327 GLU A C 1
ATOM 2640 O O . GLU A 1 327 ? 3.806 21.155 -6.946 1.00 90.25 327 GLU A O 1
ATOM 2645 N N . GLY A 1 328 ? 1.708 20.383 -7.163 1.00 85.38 328 GLY A N 1
ATOM 2646 C CA . GLY A 1 328 ? 2.094 19.010 -7.490 1.00 85.38 328 GLY A CA 1
ATOM 2647 C C . GLY A 1 328 ? 2.489 18.153 -6.281 1.00 85.38 328 GLY A C 1
ATOM 2648 O O . GLY A 1 328 ? 2.659 16.951 -6.448 1.00 85.38 328 GLY A O 1
ATOM 2649 N N . MET A 1 329 ? 2.586 18.731 -5.075 1.00 89.38 329 MET A N 1
ATOM 2650 C CA . MET A 1 329 ? 2.923 18.022 -3.829 1.00 89.38 329 MET A CA 1
ATOM 2651 C C . MET A 1 329 ? 1.906 18.250 -2.697 1.00 89.38 329 MET A C 1
ATOM 2653 O O . MET A 1 329 ? 2.204 17.965 -1.543 1.00 89.38 329 MET A O 1
ATOM 2657 N N . GLN A 1 330 ? 0.705 18.754 -3.005 1.00 93.69 330 GLN A N 1
ATOM 2658 C CA . GLN A 1 330 ? -0.311 19.187 -2.029 1.00 93.69 330 GLN A CA 1
ATOM 2659 C C . GLN A 1 330 ? -1.103 18.045 -1.378 1.00 93.69 330 GLN A C 1
ATOM 2661 O O . GLN A 1 330 ? -2.336 18.037 -1.380 1.00 93.69 330 GLN A O 1
ATOM 2666 N N . PHE A 1 331 ? -0.402 17.071 -0.811 1.00 94.12 331 PHE A N 1
ATOM 2667 C CA . PHE A 1 331 ? -0.995 15.883 -0.215 1.00 94.12 331 PHE A CA 1
ATOM 2668 C C . PHE A 1 331 ? -0.207 15.398 1.004 1.00 94.12 331 PHE A C 1
ATOM 2670 O O . PHE A 1 331 ? 0.991 15.636 1.139 1.00 94.12 331 PHE A O 1
ATOM 2677 N N . CYS A 1 332 ? -0.878 14.642 1.865 1.00 93.12 332 CYS A N 1
ATOM 2678 C CA . CYS A 1 332 ? -0.257 13.866 2.928 1.00 93.12 332 CYS A CA 1
ATOM 2679 C C . CYS A 1 332 ? -0.863 12.460 2.993 1.00 93.12 332 CYS A C 1
ATOM 2681 O O . CYS A 1 332 ? -2.025 12.245 2.642 1.00 93.12 332 CYS A O 1
ATOM 2683 N N . VAL A 1 333 ? -0.061 11.495 3.449 1.00 94.06 333 VAL A N 1
ATOM 2684 C CA . VAL A 1 333 ? -0.514 10.122 3.693 1.00 94.06 333 VAL A CA 1
ATOM 2685 C C . VAL A 1 333 ? -1.056 10.033 5.116 1.00 94.06 333 VAL A C 1
ATOM 2687 O O . VAL A 1 333 ? -0.361 10.369 6.072 1.00 94.06 333 VAL A O 1
ATOM 2690 N N . LYS A 1 334 ? -2.301 9.579 5.252 1.00 92.81 334 LYS A N 1
ATOM 2691 C CA . LYS A 1 334 ? -3.050 9.515 6.514 1.00 92.81 334 LYS A CA 1
ATOM 2692 C C . LYS A 1 334 ? -3.196 8.105 7.069 1.00 92.81 334 LYS A C 1
ATOM 2694 O O . LYS A 1 334 ? -3.550 7.940 8.227 1.00 92.81 334 LYS A O 1
ATOM 2699 N N . GLY A 1 335 ? -2.965 7.084 6.257 1.00 94.94 335 GLY A N 1
ATOM 2700 C CA . GLY A 1 335 ? -3.160 5.702 6.671 1.00 94.94 335 GLY A CA 1
ATOM 2701 C C . GLY A 1 335 ? -3.055 4.739 5.509 1.00 94.94 335 GLY A C 1
ATOM 2702 O O . GLY A 1 335 ? -2.736 5.128 4.385 1.00 94.94 335 GLY A O 1
ATOM 2703 N N . VAL A 1 336 ? -3.364 3.480 5.792 1.00 97.25 336 VAL A N 1
ATOM 2704 C CA . VAL A 1 336 ? -3.463 2.416 4.796 1.00 97.25 336 VAL A CA 1
ATOM 2705 C C . VAL A 1 336 ? -4.785 1.692 5.012 1.00 97.25 336 VAL A C 1
ATOM 2707 O O . VAL A 1 336 ? -5.218 1.467 6.143 1.00 97.25 336 VAL A O 1
ATOM 2710 N N . VAL A 1 337 ? -5.434 1.322 3.918 1.00 97.81 337 VAL A N 1
ATOM 2711 C CA . VAL A 1 337 ? -6.597 0.438 3.918 1.00 97.81 337 VAL A CA 1
ATOM 2712 C C . VAL A 1 337 ? -6.247 -0.802 3.110 1.00 97.81 337 VAL A C 1
ATOM 2714 O O . VAL A 1 337 ? -5.555 -0.717 2.102 1.00 97.81 337 VAL A O 1
ATOM 2717 N N . MET A 1 338 ? -6.711 -1.966 3.543 1.00 98.56 338 MET A N 1
ATOM 2718 C CA . MET A 1 338 ? -6.726 -3.160 2.712 1.00 98.56 338 MET A CA 1
ATOM 2719 C C . MET A 1 338 ? -8.051 -3.211 1.964 1.00 98.56 338 MET A C 1
ATOM 2721 O O . MET A 1 338 ? -9.117 -3.169 2.582 1.00 98.56 338 MET A O 1
ATOM 2725 N N . ILE A 1 339 ? -7.981 -3.359 0.645 1.00 98.69 339 ILE A N 1
ATOM 2726 C CA . ILE A 1 339 ? -9.143 -3.662 -0.184 1.00 98.69 339 ILE A CA 1
ATOM 2727 C C . ILE A 1 339 ? -9.063 -5.128 -0.608 1.00 98.69 339 ILE A C 1
ATOM 2729 O O . ILE A 1 339 ? -8.061 -5.555 -1.177 1.00 98.69 339 ILE A O 1
ATOM 2733 N N . LYS A 1 340 ? -10.132 -5.883 -0.351 1.00 98.62 340 LYS A N 1
ATOM 2734 C CA . LYS A 1 340 ? -10.345 -7.250 -0.834 1.00 98.62 340 LYS A CA 1
ATOM 2735 C C . LYS A 1 340 ? -11.427 -7.223 -1.905 1.00 98.62 340 LYS A C 1
ATOM 2737 O O . LYS A 1 340 ? -12.556 -6.827 -1.631 1.00 98.62 340 LYS A O 1
ATOM 2742 N N . VAL A 1 341 ? -11.107 -7.664 -3.117 1.00 98.56 341 VAL A N 1
ATOM 2743 C CA . VAL A 1 341 ? -12.033 -7.631 -4.257 1.00 98.56 341 VAL A CA 1
ATOM 2744 C C . VAL A 1 341 ? -12.141 -8.999 -4.914 1.00 98.56 341 VAL A C 1
ATOM 2746 O O . VAL A 1 341 ? -11.108 -9.583 -5.250 1.00 98.56 341 VAL A O 1
ATOM 2749 N N . PRO A 1 342 ? -13.363 -9.513 -5.139 1.00 98.38 342 PRO A N 1
ATOM 2750 C CA . PRO A 1 342 ? -13.543 -10.762 -5.858 1.00 98.38 342 PRO A CA 1
ATOM 2751 C C . PRO A 1 342 ? -13.134 -10.634 -7.327 1.00 98.38 342 PRO A C 1
ATOM 2753 O O . PRO A 1 342 ? -13.407 -9.635 -7.998 1.00 98.38 342 PRO A O 1
ATOM 2756 N N . ILE A 1 343 ? -12.514 -11.698 -7.824 1.00 98.12 343 ILE A N 1
ATOM 2757 C CA . ILE A 1 343 ? -12.168 -11.908 -9.222 1.00 98.12 343 ILE A CA 1
ATOM 2758 C C . ILE A 1 343 ? -13.223 -12.845 -9.815 1.00 98.12 343 ILE A C 1
ATOM 2760 O O . ILE A 1 343 ? -13.352 -13.997 -9.403 1.00 98.12 343 ILE A O 1
ATOM 2764 N N . VAL A 1 344 ? -13.981 -12.354 -10.792 1.00 96.44 344 VAL A N 1
ATOM 2765 C CA . VAL A 1 344 ? -15.035 -13.097 -11.494 1.00 96.44 344 VAL A CA 1
ATOM 2766 C C . VAL A 1 344 ? -14.727 -13.063 -12.986 1.00 96.44 344 VAL A C 1
ATOM 2768 O O . VAL A 1 344 ? -14.538 -11.993 -13.562 1.00 96.44 344 VAL A O 1
ATOM 2771 N N . ASP A 1 345 ? -14.596 -14.237 -13.607 1.00 93.12 345 ASP A N 1
ATOM 2772 C CA . ASP A 1 345 ? -14.243 -14.388 -15.029 1.00 93.12 345 ASP A CA 1
ATOM 2773 C C . ASP A 1 345 ? -12.986 -13.583 -15.431 1.00 93.12 345 ASP A C 1
ATOM 2775 O O . ASP A 1 345 ? -12.875 -12.960 -16.498 1.00 93.12 345 ASP A O 1
ATOM 2779 N N . GLY A 1 346 ? -12.008 -13.571 -14.519 1.00 93.00 346 GLY A N 1
ATOM 2780 C CA . GLY A 1 346 ? -10.735 -12.871 -14.663 1.00 93.00 346 GLY A CA 1
ATOM 2781 C C . GLY A 1 346 ? -10.859 -11.345 -14.701 1.00 93.00 346 GLY A C 1
ATOM 2782 O O . GLY A 1 346 ? -10.012 -10.682 -15.292 1.00 93.00 346 GLY A O 1
ATOM 2783 N N . ARG A 1 347 ? -11.923 -10.769 -14.135 1.00 96.81 347 ARG A N 1
ATOM 2784 C CA . ARG A 1 347 ? -12.053 -9.325 -13.898 1.00 96.81 347 ARG A CA 1
ATOM 2785 C C . ARG A 1 347 ? -12.381 -9.068 -12.439 1.00 96.81 347 ARG A C 1
ATOM 2787 O O . ARG A 1 347 ? -12.972 -9.912 -11.777 1.00 96.81 347 ARG A O 1
ATOM 2794 N N . LEU A 1 348 ? -12.011 -7.891 -11.954 1.00 98.00 348 LEU A N 1
ATOM 2795 C CA . LEU A 1 348 ? -12.448 -7.445 -10.640 1.00 98.00 348 LEU A CA 1
ATOM 2796 C C . LEU A 1 348 ? -13.947 -7.130 -10.663 1.00 98.00 348 LEU A C 1
ATOM 2798 O O . LEU A 1 348 ? -14.427 -6.544 -11.635 1.00 98.00 348 LEU A O 1
ATOM 2802 N N . ASP A 1 349 ? -14.651 -7.465 -9.583 1.00 97.44 349 ASP A N 1
ATOM 2803 C CA . ASP A 1 349 ? -16.008 -6.994 -9.281 1.00 97.44 349 ASP A CA 1
ATOM 2804 C C . ASP A 1 349 ? -15.931 -5.967 -8.134 1.00 97.44 349 ASP A C 1
ATOM 2806 O O . ASP A 1 349 ? -15.995 -6.329 -6.954 1.00 97.44 349 ASP A O 1
ATOM 2810 N N . PRO A 1 350 ? -15.731 -4.670 -8.449 1.00 96.00 350 PRO A N 1
ATOM 2811 C CA . PRO A 1 350 ? -15.455 -3.661 -7.437 1.00 96.00 350 PRO A CA 1
ATOM 2812 C C . PRO A 1 350 ? -16.708 -3.249 -6.648 1.00 96.00 350 PRO A C 1
ATOM 2814 O O . PRO A 1 350 ? -16.572 -2.577 -5.632 1.00 96.00 350 PRO A O 1
ATOM 2817 N N . ASP A 1 351 ? -17.917 -3.648 -7.072 1.00 94.62 351 ASP A N 1
ATOM 2818 C CA . ASP A 1 351 ? -19.148 -3.405 -6.300 1.00 94.62 351 ASP A CA 1
ATOM 2819 C C . ASP A 1 351 ? -19.235 -4.311 -5.066 1.00 94.62 351 ASP A C 1
ATOM 2821 O O . ASP A 1 351 ? -19.964 -4.010 -4.124 1.00 94.62 351 ASP A O 1
ATOM 2825 N N . LYS A 1 352 ? -18.466 -5.405 -5.059 1.00 97.44 352 LYS A N 1
ATOM 2826 C CA . LYS A 1 352 ? -18.314 -6.324 -3.926 1.00 97.44 352 LYS A CA 1
ATOM 2827 C C . LYS A 1 352 ? -16.967 -6.165 -3.218 1.00 97.44 352 LYS A C 1
ATOM 2829 O O . LYS A 1 352 ? -16.509 -7.094 -2.558 1.00 97.44 352 LYS A O 1
ATOM 2834 N N . ALA A 1 353 ? -16.306 -5.022 -3.398 1.00 97.88 353 ALA A N 1
ATOM 2835 C CA . ALA A 1 353 ? -15.081 -4.709 -2.679 1.00 97.88 353 ALA A CA 1
ATOM 2836 C C . ALA A 1 353 ? -15.365 -4.576 -1.175 1.00 97.88 353 ALA A C 1
ATOM 2838 O O . ALA A 1 353 ? -16.252 -3.829 -0.770 1.00 97.88 353 ALA A O 1
ATOM 2839 N N . GLU A 1 354 ? -14.575 -5.256 -0.353 1.00 98.06 354 GLU A N 1
ATOM 2840 C CA . GLU A 1 354 ? -14.567 -5.099 1.100 1.00 98.06 354 GLU A CA 1
ATOM 2841 C C . GLU A 1 354 ? -13.343 -4.274 1.504 1.00 98.06 354 GLU A C 1
ATOM 2843 O O . GLU A 1 354 ? -12.250 -4.478 0.967 1.00 98.06 354 GLU A O 1
ATOM 2848 N N . GLN A 1 355 ? -13.512 -3.353 2.456 1.00 98.19 355 GLN A N 1
ATOM 2849 C CA . GLN A 1 355 ? -12.418 -2.545 2.993 1.00 98.19 355 GLN A CA 1
ATOM 2850 C C . GLN A 1 355 ? -12.223 -2.792 4.481 1.00 98.19 355 GLN A C 1
ATOM 2852 O O . GLN A 1 355 ? -13.185 -2.871 5.250 1.00 98.19 355 GLN A O 1
ATOM 2857 N N . LYS A 1 356 ? -10.957 -2.848 4.886 1.00 97.38 356 LYS A N 1
ATOM 2858 C CA . LYS A 1 356 ? -10.540 -2.942 6.281 1.00 97.38 356 LYS A CA 1
ATOM 2859 C C . LYS A 1 356 ? -9.359 -2.011 6.520 1.00 97.38 356 LYS A C 1
ATOM 2861 O O . LYS A 1 356 ? -8.388 -2.064 5.770 1.00 97.38 356 LYS A O 1
ATOM 2866 N N . TYR A 1 357 ? -9.421 -1.183 7.560 1.00 96.88 357 TYR A N 1
ATOM 2867 C CA . TYR A 1 357 ? -8.279 -0.356 7.949 1.00 96.88 357 TYR A CA 1
ATOM 2868 C C . TYR A 1 357 ? -7.058 -1.236 8.255 1.00 96.88 357 TYR A C 1
ATOM 2870 O O . TYR A 1 357 ? -7.183 -2.244 8.949 1.00 96.88 357 TYR A O 1
ATOM 2878 N N . ALA A 1 358 ? -5.888 -0.864 7.739 1.00 97.25 358 ALA A N 1
ATOM 2879 C CA . ALA A 1 358 ? -4.654 -1.611 7.926 1.00 97.25 358 ALA A CA 1
ATOM 2880 C C . ALA A 1 358 ? -3.672 -0.771 8.766 1.00 97.25 358 ALA A C 1
ATOM 2882 O O . ALA A 1 358 ? -3.240 0.289 8.305 1.00 97.25 358 ALA A O 1
ATOM 2883 N N . PRO A 1 359 ? -3.272 -1.214 9.976 1.00 96.31 359 PRO A N 1
ATOM 2884 C CA . PRO A 1 359 ? -2.349 -0.489 10.852 1.00 96.31 359 PRO A CA 1
ATOM 2885 C C . PRO A 1 359 ? -0.887 -0.632 10.384 1.00 96.31 359 PRO A C 1
ATOM 2887 O O . PRO A 1 359 ? 0.007 -0.984 11.150 1.00 96.31 359 PRO A O 1
ATOM 2890 N N . LEU A 1 360 ? -0.659 -0.394 9.093 1.00 97.12 360 LEU A N 1
ATOM 2891 C CA . LEU A 1 360 ? 0.613 -0.563 8.389 1.00 97.12 360 LEU A CA 1
ATOM 2892 C C . LEU A 1 360 ? 1.361 0.759 8.186 1.00 97.12 360 LEU A C 1
ATOM 2894 O O . LEU A 1 360 ? 2.457 0.750 7.629 1.00 97.12 360 LEU A O 1
ATOM 2898 N N . LEU A 1 361 ? 0.773 1.870 8.640 1.00 96.56 361 LEU A N 1
ATOM 2899 C CA . LEU A 1 361 ? 1.405 3.177 8.752 1.00 96.56 361 LEU A CA 1
ATOM 2900 C C . LEU A 1 361 ? 1.577 3.523 10.230 1.00 96.56 361 LEU A C 1
ATOM 2902 O O . LEU A 1 361 ? 0.584 3.664 10.940 1.00 96.56 361 LEU A O 1
ATOM 2906 N N . VAL A 1 362 ? 2.820 3.663 10.686 1.00 95.50 362 VAL A N 1
ATOM 2907 C CA . VAL A 1 362 ? 3.130 4.056 12.069 1.00 95.50 362 VAL A CA 1
ATOM 2908 C C . VAL A 1 362 ? 4.304 5.022 12.118 1.00 95.50 362 VAL A C 1
ATOM 2910 O O . VAL A 1 362 ? 5.201 4.973 11.274 1.00 95.50 362 VAL A O 1
ATOM 2913 N N . GLU A 1 363 ? 4.335 5.884 13.131 1.00 94.12 363 GLU A N 1
ATOM 2914 C CA . GLU A 1 363 ? 5.375 6.899 13.286 1.00 94.12 363 GLU A CA 1
ATOM 2915 C C . GLU A 1 363 ? 5.980 6.878 14.690 1.00 94.12 363 GLU A C 1
ATOM 2917 O O . GLU A 1 363 ? 5.300 6.679 15.695 1.00 94.12 363 GLU A O 1
ATOM 2922 N N . ARG A 1 364 ? 7.299 7.078 14.772 1.00 92.81 364 ARG A N 1
ATOM 2923 C CA . ARG A 1 364 ? 8.029 7.167 16.044 1.00 92.81 364 ARG A CA 1
ATOM 2924 C C . ARG A 1 364 ? 9.346 7.906 15.852 1.00 92.81 364 ARG A C 1
ATOM 2926 O O . ARG A 1 364 ? 10.114 7.594 14.946 1.00 92.81 364 ARG A O 1
ATOM 2933 N N . GLY A 1 365 ? 9.630 8.871 16.728 1.00 90.62 365 GLY A N 1
ATOM 2934 C CA . GLY A 1 365 ? 10.924 9.568 16.756 1.00 90.62 365 GLY A CA 1
ATOM 2935 C C . GLY A 1 365 ? 11.279 10.291 15.449 1.00 90.62 365 GLY A C 1
ATOM 2936 O O . GLY A 1 365 ? 12.439 10.275 15.047 1.00 90.62 365 GLY A O 1
ATOM 2937 N N . GLY A 1 366 ? 10.290 10.872 14.758 1.00 91.06 366 GLY A N 1
ATOM 2938 C CA . GLY A 1 366 ? 10.490 11.575 13.481 1.00 91.06 366 GLY A CA 1
ATOM 2939 C C . GLY A 1 366 ? 10.717 10.661 12.270 1.00 91.06 366 GLY A C 1
ATOM 2940 O O . GLY A 1 366 ? 11.098 11.143 11.207 1.00 91.06 366 GLY A O 1
ATOM 2941 N N . SER A 1 367 ? 10.511 9.352 12.425 1.00 95.25 367 SER A N 1
ATOM 2942 C CA . SER A 1 367 ? 10.502 8.377 11.333 1.00 95.25 367 SER A CA 1
ATOM 2943 C C . SER A 1 367 ? 9.096 7.822 11.112 1.00 95.25 367 SER A C 1
ATOM 2945 O O . SER A 1 367 ? 8.326 7.701 12.067 1.00 95.25 367 SER A O 1
ATOM 2947 N N . GLN A 1 368 ? 8.798 7.430 9.875 1.00 95.94 368 GLN A N 1
ATOM 2948 C CA . GLN A 1 368 ? 7.537 6.799 9.476 1.00 95.94 368 GLN A CA 1
ATOM 2949 C C . GLN A 1 368 ? 7.815 5.425 8.860 1.00 95.94 368 GLN A C 1
ATOM 2951 O O . GLN A 1 368 ? 8.680 5.316 7.995 1.00 95.94 368 GLN A O 1
ATOM 2956 N N . TRP A 1 369 ? 7.083 4.395 9.271 1.00 97.50 369 TRP A N 1
ATOM 2957 C CA . TRP A 1 369 ? 7.092 3.057 8.681 1.00 97.50 369 TRP A CA 1
ATOM 2958 C C . TRP A 1 369 ? 5.803 2.890 7.886 1.00 97.50 369 TRP A C 1
ATOM 2960 O O . TRP A 1 369 ? 4.725 3.112 8.431 1.00 97.50 369 TRP A O 1
ATOM 2970 N N . LEU A 1 370 ? 5.916 2.495 6.620 1.00 97.75 370 LEU A N 1
ATOM 2971 C CA . LEU A 1 370 ? 4.779 2.192 5.753 1.00 97.75 370 LEU A CA 1
ATOM 2972 C C . LEU A 1 370 ? 5.008 0.843 5.074 1.00 97.75 370 LEU A C 1
ATOM 2974 O O . LEU A 1 370 ? 6.019 0.673 4.398 1.00 97.75 370 LEU A O 1
ATOM 2978 N N . PHE A 1 371 ? 4.077 -0.099 5.220 1.00 98.38 371 PHE A N 1
ATOM 2979 C CA . PHE A 1 371 ? 4.086 -1.397 4.526 1.00 98.38 371 PHE A CA 1
ATOM 2980 C C . PHE A 1 371 ? 2.984 -1.489 3.464 1.00 98.38 371 PHE A C 1
ATOM 2982 O O . PHE A 1 371 ? 1.990 -0.775 3.544 1.00 98.38 371 PHE A O 1
ATOM 2989 N N . GLY A 1 372 ? 3.166 -2.385 2.484 1.00 96.81 372 GLY A N 1
ATOM 2990 C CA . GLY A 1 372 ? 2.236 -2.578 1.358 1.00 96.81 372 GLY A CA 1
ATOM 2991 C C . GLY A 1 372 ? 2.759 -2.059 0.012 1.00 96.81 372 GLY A C 1
ATOM 2992 O O . GLY A 1 372 ? 2.106 -2.236 -1.012 1.00 96.81 372 GLY A O 1
ATOM 2993 N N . GLY A 1 373 ? 3.965 -1.477 -0.004 1.00 95.06 373 GLY A N 1
ATOM 2994 C CA . GLY A 1 373 ? 4.571 -0.892 -1.203 1.00 95.06 373 GLY A CA 1
ATOM 2995 C C . GLY A 1 373 ? 5.018 -1.916 -2.251 1.00 95.06 373 GLY A C 1
ATOM 2996 O O . GLY A 1 373 ? 5.048 -1.584 -3.437 1.00 95.06 373 GLY A O 1
ATOM 2997 N N . SER A 1 374 ? 5.333 -3.149 -1.834 1.00 96.56 374 SER A N 1
ATOM 2998 C CA . SER A 1 374 ? 5.520 -4.288 -2.738 1.00 96.56 374 SER A CA 1
ATOM 2999 C C . SER A 1 374 ? 5.195 -5.621 -2.063 1.00 96.56 374 SER A C 1
ATOM 3001 O O . SER A 1 374 ? 5.454 -5.781 -0.870 1.00 96.56 374 SER A O 1
ATOM 3003 N N . ILE A 1 375 ? 4.657 -6.591 -2.806 1.00 97.75 375 ILE A N 1
ATOM 3004 C CA . ILE A 1 375 ? 4.336 -7.925 -2.280 1.00 97.75 375 ILE A CA 1
ATOM 3005 C C . ILE A 1 375 ? 4.982 -9.019 -3.129 1.00 97.75 375 ILE A C 1
ATOM 3007 O O . ILE A 1 375 ? 4.972 -8.972 -4.356 1.00 97.75 375 ILE A O 1
ATOM 3011 N N . MET A 1 376 ? 5.533 -10.035 -2.465 1.00 97.69 376 MET A N 1
ATOM 3012 C CA . MET A 1 376 ? 6.129 -11.198 -3.114 1.00 97.69 376 MET A CA 1
ATOM 3013 C C . MET A 1 376 ? 5.717 -12.487 -2.396 1.00 97.69 376 MET A C 1
ATOM 3015 O O . MET A 1 376 ? 6.097 -12.736 -1.252 1.00 97.69 376 MET A O 1
ATOM 3019 N N . SER A 1 377 ? 4.971 -13.347 -3.083 1.00 96.88 377 SER A N 1
ATOM 3020 C CA . SER A 1 377 ? 4.597 -14.669 -2.568 1.00 96.88 377 SER A CA 1
ATOM 3021 C C . SER A 1 377 ? 5.745 -15.668 -2.734 1.00 96.88 377 SER A C 1
ATOM 3023 O O . SER A 1 377 ? 6.125 -15.981 -3.860 1.00 96.88 377 SER A O 1
ATOM 3025 N N . ASN A 1 378 ? 6.264 -16.215 -1.631 1.00 96.81 378 ASN A N 1
ATOM 3026 C CA . ASN A 1 378 ? 7.290 -17.263 -1.633 1.00 96.81 378 ASN A CA 1
ATOM 3027 C C . ASN A 1 378 ? 6.678 -18.641 -1.317 1.00 96.81 378 ASN A C 1
ATOM 3029 O O . ASN A 1 378 ? 6.984 -19.302 -0.320 1.00 96.81 378 ASN A O 1
ATOM 3033 N N . THR A 1 379 ? 5.746 -19.063 -2.168 1.00 94.69 379 THR A N 1
ATOM 3034 C CA . THR A 1 379 ? 4.931 -20.269 -1.977 1.00 94.69 379 THR A CA 1
ATOM 3035 C C . THR A 1 379 ? 5.102 -21.251 -3.135 1.00 94.69 379 THR A C 1
ATOM 3037 O O . THR A 1 379 ? 5.559 -20.888 -4.221 1.00 94.69 379 THR A O 1
ATOM 3040 N N . GLU A 1 380 ? 4.696 -22.508 -2.928 1.00 92.44 380 GLU A N 1
ATOM 3041 C CA . GLU A 1 380 ? 4.653 -23.507 -4.006 1.00 92.44 380 GLU A CA 1
ATOM 3042 C C . GLU A 1 380 ? 3.736 -23.057 -5.155 1.00 92.44 380 GLU A C 1
ATOM 3044 O O . GLU A 1 380 ? 4.088 -23.208 -6.323 1.00 92.44 380 GLU A O 1
ATOM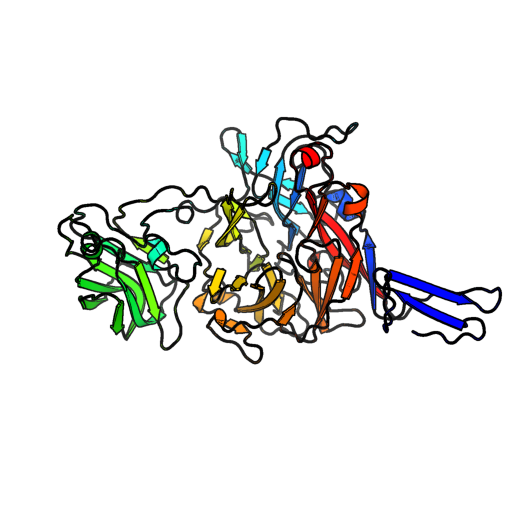 3049 N N . ALA A 1 381 ? 2.595 -22.433 -4.837 1.00 89.38 381 ALA A N 1
ATOM 3050 C CA . ALA A 1 381 ? 1.643 -21.919 -5.825 1.00 89.38 381 ALA A CA 1
ATOM 3051 C C . ALA A 1 381 ? 2.226 -20.785 -6.692 1.00 89.38 381 ALA A C 1
ATOM 3053 O O . ALA A 1 381 ? 1.934 -20.705 -7.886 1.00 89.38 381 ALA A O 1
ATOM 3054 N N . ALA A 1 382 ? 3.107 -19.952 -6.125 1.00 89.50 382 ALA A N 1
ATOM 3055 C CA . ALA A 1 382 ? 3.870 -18.941 -6.864 1.00 89.50 382 ALA A CA 1
ATOM 3056 C C . ALA A 1 382 ? 5.039 -19.542 -7.680 1.00 89.50 382 ALA A C 1
ATOM 3058 O O . ALA A 1 382 ? 5.731 -18.851 -8.437 1.00 89.50 382 ALA A O 1
ATOM 3059 N N . GLY A 1 383 ? 5.280 -20.850 -7.548 1.00 90.94 383 GLY A N 1
ATOM 3060 C CA . GLY A 1 383 ? 6.373 -21.554 -8.206 1.00 90.94 383 GLY A CA 1
ATOM 3061 C C . GLY A 1 383 ? 7.747 -21.059 -7.764 1.00 90.94 383 GLY A C 1
ATOM 3062 O O . GLY A 1 383 ? 8.639 -20.971 -8.613 1.00 90.94 383 GLY A O 1
ATOM 3063 N N . ALA A 1 384 ? 7.896 -20.673 -6.494 1.00 94.44 384 ALA A N 1
ATOM 3064 C CA . ALA A 1 384 ? 9.185 -20.292 -5.923 1.00 94.44 384 ALA A CA 1
ATOM 3065 C C . ALA A 1 384 ? 10.177 -21.469 -5.963 1.00 94.44 384 ALA A C 1
ATOM 3067 O O . ALA A 1 384 ? 9.765 -22.625 -5.841 1.00 94.44 384 ALA A O 1
ATOM 3068 N N . LEU A 1 385 ? 11.481 -21.208 -6.120 1.00 95.44 385 LEU A N 1
ATOM 3069 C CA . LEU A 1 385 ? 12.483 -22.286 -6.134 1.00 95.44 385 LEU A CA 1
ATOM 3070 C C . LEU A 1 385 ? 12.657 -22.927 -4.754 1.00 95.44 385 LEU A C 1
ATOM 3072 O O . LEU A 1 385 ? 12.924 -24.124 -4.673 1.00 95.44 385 LEU A O 1
ATOM 3076 N N . ASN A 1 386 ? 12.529 -22.129 -3.690 1.00 94.81 386 ASN A N 1
ATOM 3077 C CA . ASN A 1 386 ? 12.654 -22.564 -2.298 1.00 94.81 386 ASN A CA 1
ATOM 3078 C C . ASN A 1 386 ? 11.487 -21.997 -1.465 1.00 94.81 386 ASN A C 1
ATOM 3080 O O . ASN A 1 386 ? 11.679 -21.037 -0.711 1.00 94.81 386 ASN A O 1
ATOM 3084 N N . PRO A 1 387 ? 10.270 -22.546 -1.625 1.00 96.19 387 PRO A N 1
ATOM 3085 C CA . PRO A 1 387 ? 9.083 -22.017 -0.970 1.00 96.19 387 PRO A CA 1
ATOM 3086 C C . PRO A 1 387 ? 9.154 -22.218 0.547 1.00 96.19 387 PRO A C 1
ATOM 3088 O O . PRO A 1 387 ? 9.464 -23.308 1.026 1.00 96.19 387 PRO A O 1
ATOM 3091 N N . ASP A 1 388 ? 8.820 -21.175 1.305 1.00 96.69 388 ASP A N 1
ATOM 3092 C CA . ASP A 1 388 ? 8.690 -21.221 2.770 1.00 96.69 388 ASP A CA 1
ATOM 3093 C C . ASP A 1 388 ? 7.241 -21.026 3.250 1.00 96.69 388 ASP A C 1
ATOM 3095 O O . ASP A 1 388 ? 6.966 -21.088 4.450 1.00 96.69 388 ASP A O 1
ATOM 3099 N N . GLY A 1 389 ? 6.312 -20.823 2.311 1.00 96.88 389 GLY A N 1
ATOM 3100 C CA . GLY A 1 389 ? 4.882 -20.688 2.576 1.00 96.88 389 GLY A CA 1
ATOM 3101 C C . GLY A 1 389 ? 4.451 -19.282 2.992 1.00 96.88 389 GLY A C 1
ATOM 3102 O O . GLY A 1 389 ? 3.273 -19.086 3.288 1.00 96.88 389 GLY A O 1
ATOM 3103 N N . TYR A 1 390 ? 5.363 -18.308 3.007 1.00 98.38 390 TYR A N 1
ATOM 3104 C CA . TYR A 1 390 ? 5.046 -16.936 3.384 1.00 98.38 390 TYR A CA 1
ATOM 3105 C C . TYR A 1 390 ? 4.780 -16.042 2.174 1.00 98.38 390 TYR A C 1
ATOM 3107 O O . TYR A 1 390 ? 5.351 -16.188 1.092 1.00 98.38 390 TYR A O 1
ATOM 3115 N N . ILE A 1 391 ? 3.925 -15.055 2.404 1.00 98.44 391 ILE A N 1
ATOM 3116 C CA . ILE A 1 391 ? 3.797 -13.860 1.585 1.00 98.44 391 ILE A CA 1
ATOM 3117 C C . ILE A 1 391 ? 4.654 -12.788 2.253 1.00 98.44 391 ILE A C 1
ATOM 3119 O O . ILE A 1 391 ? 4.472 -12.495 3.436 1.00 98.44 391 ILE A O 1
ATOM 3123 N N . TYR A 1 392 ? 5.603 -12.234 1.507 1.00 98.69 392 TYR A N 1
ATOM 3124 C CA . TYR A 1 392 ? 6.471 -11.150 1.948 1.00 98.69 392 TYR A CA 1
ATOM 3125 C C . TYR A 1 392 ? 5.858 -9.808 1.566 1.00 98.69 392 TYR A C 1
ATOM 3127 O O . TYR A 1 392 ? 5.515 -9.592 0.405 1.00 98.69 392 TYR A O 1
ATOM 3135 N N . ILE A 1 393 ? 5.738 -8.913 2.544 1.00 98.75 393 ILE A N 1
ATOM 3136 C CA . ILE A 1 393 ? 5.201 -7.566 2.376 1.00 98.75 393 ILE A CA 1
ATOM 3137 C C . ILE A 1 393 ? 6.332 -6.585 2.631 1.00 98.75 393 ILE A C 1
ATOM 3139 O O . ILE A 1 393 ? 6.794 -6.408 3.760 1.00 98.75 393 ILE A O 1
ATOM 3143 N N . TYR A 1 394 ? 6.787 -5.956 1.560 1.00 98.75 394 TYR A N 1
ATOM 3144 C CA . TYR A 1 394 ? 7.803 -4.929 1.603 1.00 98.75 394 TYR A CA 1
ATOM 3145 C C . TYR A 1 394 ? 7.169 -3.562 1.847 1.00 98.75 394 TYR A C 1
ATOM 3147 O O . TYR A 1 394 ? 6.031 -3.264 1.464 1.00 98.75 394 TYR A O 1
ATOM 3155 N N . GLY A 1 395 ? 7.936 -2.731 2.529 1.00 98.31 395 GLY A N 1
ATOM 3156 C CA . GLY A 1 395 ? 7.572 -1.378 2.898 1.00 98.31 395 GLY A CA 1
ATOM 3157 C C . GLY A 1 395 ? 8.796 -0.488 2.924 1.00 98.31 395 GLY A C 1
ATOM 3158 O O . GLY A 1 395 ? 9.872 -0.877 2.473 1.00 98.31 395 GLY A O 1
ATOM 3159 N N . TYR A 1 396 ? 8.658 0.697 3.496 1.00 98.25 396 TYR A N 1
ATOM 3160 C CA . TYR A 1 396 ? 9.783 1.585 3.707 1.00 98.25 396 TYR A CA 1
ATOM 3161 C C . TYR A 1 396 ? 9.693 2.343 5.022 1.00 98.25 396 TYR A C 1
ATOM 3163 O O . TYR A 1 396 ? 8.622 2.759 5.465 1.00 98.25 396 TYR A O 1
ATOM 3171 N N . LYS A 1 397 ? 10.863 2.566 5.616 1.00 97.88 397 LYS A N 1
ATOM 3172 C CA . LYS A 1 397 ? 11.072 3.574 6.641 1.00 97.88 397 LYS A CA 1
ATOM 3173 C C . LYS A 1 397 ? 11.446 4.879 5.955 1.00 97.88 397 LYS A C 1
ATOM 3175 O O . LYS A 1 397 ? 12.373 4.902 5.151 1.00 97.88 397 LYS A O 1
ATOM 3180 N N . THR A 1 398 ? 10.752 5.959 6.280 1.00 96.81 398 THR A N 1
ATOM 3181 C CA . THR A 1 398 ? 11.111 7.316 5.863 1.00 96.81 398 THR A CA 1
ATOM 3182 C C . THR A 1 398 ? 11.752 8.035 7.041 1.00 96.81 398 THR A C 1
ATOM 3184 O O . THR A 1 398 ? 11.128 8.154 8.096 1.00 96.81 398 THR A O 1
ATOM 3187 N N . THR A 1 399 ? 12.979 8.522 6.854 1.00 93.88 399 THR A N 1
ATOM 3188 C CA . THR A 1 399 ? 13.676 9.387 7.817 1.00 93.88 399 THR A CA 1
ATOM 3189 C C . THR A 1 399 ? 14.243 10.586 7.065 1.00 93.88 399 THR A C 1
ATOM 3191 O O . THR A 1 399 ? 15.177 10.450 6.273 1.00 93.88 399 THR A O 1
ATOM 3194 N N . GLY A 1 400 ? 13.668 11.772 7.277 1.00 90.31 400 GLY A N 1
ATOM 3195 C CA . GLY A 1 400 ? 13.984 12.934 6.443 1.00 90.31 400 GLY A CA 1
ATOM 3196 C C . GLY A 1 400 ? 13.684 12.646 4.959 1.00 90.31 400 GLY A C 1
ATOM 3197 O O . GLY A 1 400 ? 12.592 12.162 4.665 1.00 90.31 400 GLY A O 1
ATOM 3198 N N . PRO A 1 401 ? 14.615 12.911 4.020 1.00 87.75 401 PRO A N 1
ATOM 3199 C CA . PRO A 1 401 ? 14.385 12.676 2.592 1.00 87.75 401 PRO A CA 1
ATOM 3200 C C . PRO A 1 401 ? 14.622 11.220 2.153 1.00 87.75 401 PRO A C 1
ATOM 3202 O O . PRO A 1 401 ? 14.325 10.877 1.013 1.00 87.75 401 PRO A O 1
ATOM 3205 N N . VAL A 1 402 ? 15.189 10.371 3.018 1.00 93.06 402 VAL A N 1
ATOM 3206 C CA . VAL A 1 402 ? 15.630 9.020 2.644 1.00 93.06 402 VAL A CA 1
ATOM 3207 C C . VAL A 1 402 ? 14.532 8.003 2.934 1.00 93.06 402 VAL A C 1
ATOM 3209 O O . VAL A 1 402 ? 13.910 8.033 4.001 1.00 93.06 402 VAL A O 1
ATOM 3212 N N . LYS A 1 403 ? 14.337 7.072 1.993 1.00 96.88 403 LYS A N 1
ATOM 3213 C CA . LYS A 1 403 ? 13.511 5.875 2.172 1.00 96.88 403 LYS A CA 1
ATOM 3214 C C . LYS A 1 403 ? 14.363 4.616 2.156 1.00 96.88 403 LYS A C 1
ATOM 3216 O O . LYS A 1 403 ? 15.234 4.446 1.300 1.00 96.88 403 LYS A O 1
ATOM 3221 N N . GLU A 1 404 ? 14.081 3.728 3.098 1.00 98.06 404 GLU A N 1
ATOM 3222 C CA . GLU A 1 404 ? 14.822 2.487 3.302 1.00 98.06 404 GLU A CA 1
ATOM 3223 C C . GLU A 1 404 ? 13.861 1.299 3.376 1.00 98.06 404 GLU A C 1
ATOM 3225 O O . GLU A 1 404 ? 12.889 1.342 4.123 1.00 98.06 404 GLU A O 1
ATOM 3230 N N . LEU A 1 405 ? 14.130 0.243 2.611 1.00 98.62 405 LEU A N 1
ATOM 3231 C CA . LEU A 1 405 ? 13.310 -0.958 2.483 1.00 98.62 405 LEU A CA 1
ATOM 3232 C C . LEU A 1 405 ? 13.151 -1.666 3.827 1.00 98.62 405 LEU A C 1
ATOM 3234 O O . LEU A 1 405 ? 14.136 -1.925 4.519 1.00 98.62 405 LEU A O 1
ATOM 3238 N N . LEU A 1 406 ? 11.916 -2.033 4.142 1.00 98.69 406 LEU A N 1
ATOM 3239 C CA . LEU A 1 406 ? 11.534 -2.851 5.288 1.00 98.69 406 LEU A CA 1
ATOM 3240 C C . LEU A 1 406 ? 10.846 -4.126 4.813 1.00 98.69 406 LEU A C 1
ATOM 3242 O O . LEU A 1 406 ? 10.384 -4.203 3.673 1.00 98.69 406 LEU A O 1
ATOM 3246 N N . LEU A 1 407 ? 10.733 -5.105 5.709 1.00 98.75 407 LEU A N 1
ATOM 3247 C CA . LEU A 1 407 ? 10.112 -6.383 5.395 1.00 98.75 407 LEU A CA 1
ATOM 3248 C C . LEU A 1 407 ? 9.231 -6.909 6.525 1.00 98.75 407 LEU A C 1
ATOM 3250 O O . LEU A 1 407 ? 9.650 -6.987 7.680 1.00 98.75 407 LEU A O 1
ATOM 3254 N N . ALA A 1 408 ? 8.029 -7.323 6.146 1.00 98.88 408 ALA A N 1
ATOM 3255 C CA . ALA A 1 408 ? 7.117 -8.125 6.939 1.00 98.88 408 ALA A CA 1
ATOM 3256 C C . ALA A 1 408 ? 6.788 -9.433 6.206 1.00 98.88 408 ALA A C 1
ATOM 3258 O O . ALA A 1 408 ? 7.028 -9.571 5.004 1.00 98.88 408 ALA A O 1
ATOM 3259 N N . ARG A 1 409 ? 6.226 -10.405 6.920 1.00 98.75 409 ARG A N 1
ATOM 3260 C CA . ARG A 1 409 ? 5.683 -11.625 6.322 1.00 98.75 409 ARG A CA 1
ATOM 3261 C C . ARG A 1 409 ? 4.458 -12.135 7.067 1.00 98.75 409 ARG A C 1
ATOM 3263 O O . ARG A 1 409 ? 4.340 -11.958 8.283 1.00 98.75 409 ARG A O 1
ATOM 3270 N N . VAL A 1 410 ? 3.609 -12.849 6.339 1.00 98.69 410 VAL A N 1
ATOM 3271 C CA . VAL A 1 410 ? 2.416 -13.531 6.856 1.00 98.69 410 VAL A CA 1
ATOM 3272 C C . VAL A 1 410 ? 2.105 -14.759 5.998 1.00 98.69 410 VAL A C 1
ATOM 3274 O O . VAL A 1 410 ? 2.569 -14.860 4.862 1.00 98.69 410 VAL A O 1
ATOM 3277 N N . LYS A 1 411 ? 1.343 -15.714 6.528 1.00 98.06 411 LYS A N 1
ATOM 3278 C CA . LYS A 1 411 ? 0.757 -16.794 5.725 1.00 98.06 411 LYS A CA 1
ATOM 3279 C C . LYS A 1 411 ? -0.545 -16.349 5.063 1.00 98.06 411 LYS A C 1
ATOM 3281 O O . LYS A 1 411 ? -1.189 -15.412 5.526 1.00 98.06 411 LYS A O 1
ATOM 3286 N N . ALA A 1 412 ? -0.954 -17.045 4.006 1.00 96.75 412 ALA A N 1
ATOM 3287 C CA . ALA A 1 412 ? -2.166 -16.710 3.262 1.00 96.75 412 ALA A CA 1
ATOM 3288 C C . ALA A 1 412 ? -3.436 -16.767 4.135 1.00 96.75 412 ALA A C 1
ATOM 3290 O O . ALA A 1 412 ? -4.266 -15.865 4.054 1.00 96.75 412 ALA A O 1
ATOM 3291 N N . GLU A 1 413 ? -3.565 -17.769 5.013 1.00 96.81 413 GLU A N 1
ATOM 3292 C CA . GLU A 1 413 ? -4.726 -17.922 5.902 1.00 96.81 413 GLU A CA 1
ATOM 3293 C C . GLU A 1 413 ? -4.862 -16.806 6.951 1.00 96.81 413 GLU A C 1
ATOM 3295 O O . GLU A 1 413 ? -5.968 -16.524 7.413 1.00 96.81 413 GLU A O 1
ATOM 3300 N N . ASP A 1 414 ? -3.752 -16.144 7.291 1.00 97.88 414 ASP A N 1
ATOM 3301 C CA . ASP A 1 414 ? -3.700 -15.068 8.282 1.00 97.88 414 ASP A CA 1
ATOM 3302 C C . ASP A 1 414 ? -3.573 -13.673 7.643 1.00 97.88 414 ASP A C 1
ATOM 3304 O O . ASP A 1 414 ? -3.430 -12.674 8.347 1.00 97.88 414 ASP A O 1
ATOM 3308 N N . PHE A 1 415 ? -3.638 -13.575 6.309 1.00 98.06 415 PHE A N 1
ATOM 3309 C CA . PHE A 1 415 ? -3.306 -12.355 5.567 1.00 98.06 415 PHE A CA 1
ATOM 3310 C C . PHE A 1 415 ? -4.114 -11.128 6.018 1.00 98.06 415 PHE A C 1
ATOM 3312 O O . PHE A 1 415 ? -3.582 -10.023 6.088 1.00 98.06 415 PHE A O 1
ATOM 3319 N N . VAL A 1 416 ? -5.381 -11.333 6.389 1.00 98.06 416 VAL A N 1
ATOM 3320 C CA . VAL A 1 416 ? -6.300 -10.269 6.823 1.00 98.06 416 VAL A CA 1
ATOM 3321 C C . VAL A 1 416 ? -6.202 -9.922 8.313 1.00 98.06 416 VAL A C 1
ATOM 3323 O O . VAL A 1 416 ? -6.958 -9.067 8.772 1.00 98.06 416 VAL A O 1
ATOM 3326 N N . TYR A 1 417 ? -5.330 -10.583 9.081 1.00 98.38 417 TYR A N 1
ATOM 3327 C CA . TYR A 1 417 ? -5.172 -10.385 10.523 1.00 98.38 417 TYR A CA 1
ATOM 3328 C C . TYR A 1 417 ? -3.804 -9.760 10.831 1.00 98.38 417 TYR A C 1
ATOM 3330 O O . TYR A 1 417 ? -2.814 -10.459 11.049 1.00 98.38 417 TYR A O 1
ATOM 3338 N N . PHE A 1 418 ? -3.736 -8.429 10.859 1.00 98.38 418 PHE A N 1
ATOM 3339 C CA . PHE A 1 418 ? -2.461 -7.693 10.872 1.00 98.38 418 PHE A CA 1
ATOM 3340 C C . PHE A 1 418 ? -1.642 -7.894 12.154 1.00 98.38 418 PHE A C 1
ATOM 3342 O O . PHE A 1 418 ? -0.418 -7.805 12.124 1.00 98.38 418 PHE A O 1
ATOM 3349 N N . ASP A 1 419 ? -2.290 -8.247 13.266 1.00 98.12 419 ASP A N 1
ATOM 3350 C CA . ASP A 1 419 ? -1.612 -8.599 14.523 1.00 98.12 419 ASP A CA 1
ATOM 3351 C C . ASP A 1 419 ? -0.933 -9.983 14.506 1.00 98.12 419 ASP A C 1
ATOM 3353 O O . ASP A 1 419 ? -0.238 -10.352 15.458 1.00 98.12 419 ASP A O 1
ATOM 3357 N N . ASP A 1 420 ? -1.133 -10.771 13.447 1.00 98.19 420 ASP A N 1
ATOM 3358 C CA . ASP A 1 420 ? -0.464 -12.061 13.243 1.00 98.19 420 ASP A CA 1
ATOM 3359 C C . ASP A 1 420 ? 0.687 -11.970 12.227 1.00 98.19 420 ASP A C 1
ATOM 3361 O O . ASP A 1 420 ? 1.423 -12.939 12.020 1.00 98.19 420 ASP A O 1
ATOM 3365 N N . TRP A 1 421 ? 0.884 -10.793 11.628 1.00 98.69 421 TRP A N 1
ATOM 3366 C CA . TRP A 1 421 ? 2.039 -10.505 10.790 1.00 98.69 421 TRP A CA 1
ATOM 3367 C C . TRP A 1 421 ? 3.306 -10.421 11.642 1.00 98.69 421 TRP A C 1
ATOM 3369 O O . TRP A 1 421 ? 3.273 -10.095 12.831 1.00 98.69 421 TRP A O 1
ATOM 3379 N N . THR A 1 422 ? 4.448 -10.698 11.016 1.00 98.81 422 THR A N 1
ATOM 3380 C CA . THR A 1 422 ? 5.754 -10.530 11.660 1.00 98.81 422 THR A CA 1
ATOM 3381 C C . THR A 1 422 ? 6.681 -9.667 10.821 1.00 98.81 422 THR A C 1
ATOM 3383 O O . THR A 1 422 ? 6.614 -9.692 9.596 1.00 98.81 422 THR A O 1
ATOM 3386 N N . TYR A 1 423 ? 7.563 -8.926 11.480 1.00 98.81 423 TYR A N 1
ATOM 3387 C CA . TYR A 1 423 ? 8.436 -7.902 10.923 1.00 98.81 423 TYR A CA 1
ATOM 3388 C C . TYR A 1 423 ? 9.896 -8.295 11.141 1.00 98.81 423 TYR A C 1
ATOM 3390 O O . TYR A 1 423 ? 10.260 -8.754 12.225 1.00 98.81 423 TYR A O 1
ATOM 3398 N N . TYR A 1 424 ? 10.728 -8.148 10.112 1.00 98.75 424 TYR A N 1
ATOM 3399 C CA . TYR A 1 424 ? 12.121 -8.581 10.165 1.00 98.75 424 TYR A CA 1
ATOM 3400 C C . TYR A 1 424 ? 12.980 -7.602 10.975 1.00 98.75 424 TYR A C 1
ATOM 3402 O O . TYR A 1 424 ? 13.140 -6.444 10.587 1.00 98.75 424 TYR A O 1
ATOM 3410 N N . ASP A 1 425 ? 13.565 -8.072 12.078 1.00 98.12 425 ASP A N 1
ATOM 3411 C CA . ASP A 1 425 ? 14.368 -7.246 12.998 1.00 98.12 425 ASP A CA 1
ATOM 3412 C C . ASP A 1 425 ? 15.862 -7.162 12.632 1.00 98.12 425 ASP A C 1
ATOM 3414 O O . ASP A 1 425 ? 16.660 -6.555 13.345 1.00 98.12 425 ASP A O 1
ATOM 3418 N N . GLY A 1 426 ? 16.254 -7.778 11.511 1.00 97.50 426 GLY A N 1
ATOM 3419 C CA . GLY A 1 426 ? 17.647 -7.898 11.072 1.00 97.50 426 GLY A CA 1
ATOM 3420 C C . GLY A 1 426 ? 18.258 -9.270 11.346 1.00 97.50 426 GLY A C 1
ATOM 3421 O O . GLY A 1 426 ? 19.263 -9.620 10.725 1.00 97.50 426 GLY A O 1
ATOM 3422 N N . SER A 1 427 ? 17.636 -10.062 12.221 1.00 96.88 427 SER A N 1
ATOM 3423 C CA . SER A 1 427 ? 18.083 -11.405 12.606 1.00 96.88 427 SER A CA 1
ATOM 3424 C C . SER A 1 427 ? 16.950 -12.433 12.726 1.00 96.88 427 SER A C 1
ATOM 3426 O O . SER A 1 427 ? 17.159 -13.614 12.452 1.00 96.88 427 SER A O 1
ATOM 3428 N N . SER A 1 428 ? 15.757 -11.993 13.119 1.00 97.00 428 SER A N 1
ATOM 3429 C CA . SER A 1 428 ? 14.577 -12.799 13.413 1.00 97.00 428 SER A CA 1
ATOM 3430 C C . SER A 1 428 ? 13.295 -12.040 13.030 1.00 97.00 428 SER A C 1
ATOM 3432 O O . SER A 1 428 ? 13.327 -11.027 12.328 1.00 97.00 428 SER A O 1
ATOM 3434 N N . TRP A 1 429 ? 12.149 -12.578 13.445 1.00 98.06 429 TRP A N 1
ATOM 3435 C CA . TRP A 1 429 ? 10.810 -12.085 13.136 1.00 98.06 429 TRP A CA 1
ATOM 3436 C C . TRP A 1 429 ? 10.088 -11.669 14.419 1.00 98.06 429 TRP A C 1
ATOM 3438 O O . TRP A 1 429 ? 9.808 -12.506 15.278 1.00 98.06 429 TRP A O 1
ATOM 3448 N N . SER A 1 430 ? 9.769 -10.381 14.529 1.00 98.00 430 SER A N 1
ATOM 3449 C CA . SER A 1 430 ? 9.077 -9.765 15.666 1.00 98.00 430 SER A CA 1
ATOM 3450 C C . SER A 1 430 ? 7.612 -9.489 15.336 1.00 98.00 430 SER A C 1
ATOM 3452 O O . SER A 1 430 ? 7.259 -9.301 14.178 1.00 98.00 430 SER A O 1
ATOM 3454 N N . LYS A 1 431 ? 6.740 -9.430 16.344 1.00 97.06 431 LYS A N 1
ATOM 3455 C CA . LYS A 1 431 ? 5.351 -8.965 16.177 1.00 97.06 431 LYS A CA 1
ATOM 3456 C C . LYS A 1 431 ? 5.205 -7.446 16.298 1.00 97.06 431 LYS A C 1
ATOM 3458 O O . LYS A 1 431 ? 4.156 -6.906 15.964 1.00 97.06 431 LYS A O 1
ATOM 3463 N N . ASP A 1 432 ? 6.236 -6.756 16.781 1.00 96.75 432 ASP A N 1
ATOM 3464 C CA . ASP A 1 432 ? 6.239 -5.299 16.856 1.00 96.75 432 ASP A CA 1
ATOM 3465 C C . ASP A 1 432 ? 6.734 -4.701 15.536 1.00 96.75 432 ASP A C 1
ATOM 3467 O O . ASP A 1 432 ? 7.889 -4.879 15.146 1.00 96.75 432 ASP A O 1
ATOM 3471 N N . ILE A 1 433 ? 5.860 -3.943 14.877 1.00 97.50 433 ILE A N 1
ATOM 3472 C CA . ILE A 1 433 ? 6.145 -3.217 13.635 1.00 97.50 433 ILE A CA 1
ATOM 3473 C C . ILE A 1 433 ? 7.365 -2.291 13.750 1.00 97.50 433 ILE A C 1
ATOM 3475 O O . ILE A 1 433 ? 8.123 -2.146 12.791 1.00 97.50 433 ILE A O 1
ATOM 3479 N N . PHE A 1 434 ? 7.620 -1.718 14.931 1.00 97.19 434 PHE A N 1
ATOM 3480 C CA . PHE A 1 434 ? 8.774 -0.842 15.149 1.00 97.19 434 PHE A CA 1
ATOM 3481 C C . PHE A 1 434 ? 10.103 -1.591 15.280 1.00 97.19 434 PHE A C 1
ATOM 3483 O O . PHE A 1 434 ? 11.157 -0.958 15.224 1.00 97.19 434 PHE A O 1
ATOM 3490 N N . SER A 1 435 ? 10.075 -2.921 15.420 1.00 97.25 435 SER A N 1
ATOM 3491 C CA . SER A 1 435 ? 11.286 -3.746 15.372 1.00 97.25 435 SER A CA 1
ATOM 3492 C C . SER A 1 435 ? 11.855 -3.859 13.956 1.00 97.25 435 SER A C 1
ATOM 3494 O O . SER A 1 435 ? 13.011 -4.240 13.810 1.00 97.25 435 SER A O 1
ATOM 3496 N N . ALA A 1 436 ? 11.072 -3.538 12.916 1.00 98.25 436 ALA A N 1
ATOM 3497 C CA . ALA A 1 436 ? 11.512 -3.647 11.530 1.00 98.25 436 ALA A CA 1
ATOM 3498 C C . ALA A 1 436 ? 12.731 -2.756 11.251 1.00 98.25 436 ALA A C 1
ATOM 3500 O O . ALA A 1 436 ? 12.667 -1.531 11.430 1.00 98.25 436 ALA A O 1
ATOM 3501 N N . VAL A 1 437 ? 13.814 -3.359 10.756 1.00 97.50 437 VAL A N 1
ATOM 3502 C CA . VAL A 1 437 ? 15.046 -2.637 10.405 1.00 97.50 437 VAL A CA 1
ATOM 3503 C C . VAL A 1 437 ? 15.206 -2.477 8.890 1.00 97.50 437 VAL A C 1
ATOM 3505 O O . VAL A 1 437 ? 14.801 -3.363 8.132 1.00 97.50 437 VAL A O 1
ATOM 3508 N N . PRO A 1 438 ? 15.829 -1.376 8.430 1.00 98.12 438 PRO A N 1
ATOM 3509 C CA . PRO A 1 438 ? 16.248 -1.212 7.042 1.00 98.12 438 PRO A CA 1
ATOM 3510 C C . PRO A 1 438 ? 17.074 -2.389 6.502 1.00 98.12 438 PRO A C 1
ATOM 3512 O O . PRO A 1 438 ? 18.098 -2.746 7.085 1.00 98.12 438 PRO A O 1
ATOM 3515 N N . ILE A 1 439 ? 16.678 -2.947 5.352 1.00 98.25 439 ILE A N 1
ATOM 3516 C CA . ILE A 1 439 ? 17.425 -4.009 4.643 1.00 98.25 439 ILE A CA 1
ATOM 3517 C C . ILE A 1 439 ? 18.032 -3.552 3.305 1.00 98.25 439 ILE A C 1
ATOM 3519 O O . ILE A 1 439 ? 18.876 -4.253 2.744 1.00 98.25 439 ILE A O 1
ATOM 3523 N N . LEU A 1 440 ? 17.627 -2.380 2.797 1.00 98.44 440 LEU A N 1
ATOM 3524 C CA . LEU A 1 440 ? 18.179 -1.725 1.604 1.00 98.44 440 LEU A CA 1
ATOM 3525 C C . LEU A 1 440 ? 17.866 -0.218 1.630 1.00 98.44 440 LEU A C 1
ATOM 3527 O O . LEU A 1 440 ? 16.708 0.158 1.741 1.00 98.44 440 LEU A O 1
ATOM 3531 N N . GLY A 1 441 ? 18.870 0.652 1.513 1.00 97.31 441 GLY A N 1
ATOM 3532 C CA . GLY A 1 441 ? 18.668 2.110 1.477 1.00 97.31 441 GLY A CA 1
ATOM 3533 C C . GLY A 1 441 ? 18.424 2.677 0.072 1.00 97.31 441 GLY A C 1
ATOM 3534 O O . GLY A 1 441 ? 18.686 2.003 -0.925 1.00 97.31 441 GLY A O 1
ATOM 3535 N N . HIS A 1 442 ? 18.008 3.947 0.015 1.00 96.38 442 HIS A N 1
ATOM 3536 C CA . HIS A 1 442 ? 17.846 4.752 -1.208 1.00 96.38 442 HIS A CA 1
ATOM 3537 C C . HIS A 1 442 ? 16.797 4.228 -2.202 1.00 96.38 442 HIS A C 1
ATOM 3539 O O . HIS A 1 442 ? 17.009 4.258 -3.416 1.00 96.38 442 HIS A O 1
ATOM 3545 N N . ILE A 1 443 ? 15.665 3.743 -1.691 1.00 97.31 443 ILE A N 1
ATOM 3546 C CA . ILE A 1 443 ? 14.564 3.217 -2.512 1.00 97.31 443 ILE A CA 1
ATOM 3547 C C . ILE A 1 443 ? 13.464 4.262 -2.776 1.00 97.31 443 ILE A C 1
ATOM 3549 O O . ILE A 1 443 ? 13.465 5.354 -2.207 1.00 97.31 443 ILE A O 1
ATOM 3553 N N . SER A 1 444 ? 12.500 3.916 -3.630 1.00 96.50 444 SER A N 1
ATOM 3554 C CA . SER A 1 444 ? 11.283 4.691 -3.908 1.00 96.50 444 SER A CA 1
ATOM 3555 C C . SER A 1 444 ? 10.036 4.092 -3.246 1.00 96.50 444 SER A C 1
ATOM 3557 O O . SER A 1 444 ? 10.076 2.983 -2.709 1.00 96.50 444 SER A O 1
ATOM 3559 N N . CYS A 1 445 ? 8.920 4.834 -3.268 1.00 94.25 445 CYS A N 1
ATOM 3560 C CA . CYS A 1 445 ? 7.651 4.368 -2.697 1.00 94.25 445 CYS A CA 1
ATOM 3561 C C . CYS A 1 445 ? 7.152 3.109 -3.416 1.00 94.25 445 CYS A C 1
ATOM 3563 O O . CYS A 1 445 ? 6.879 2.095 -2.778 1.00 94.25 445 CYS A O 1
ATOM 3565 N N . GLU A 1 446 ? 7.102 3.170 -4.747 1.00 95.69 446 GLU A N 1
ATOM 3566 C CA . GLU A 1 446 ? 6.934 1.994 -5.601 1.00 95.69 446 GLU A CA 1
ATOM 3567 C C . GLU A 1 446 ? 8.293 1.336 -5.807 1.00 95.69 446 GLU A C 1
ATOM 3569 O O . GLU A 1 446 ? 9.275 2.006 -6.128 1.00 95.69 446 GLU A O 1
ATOM 3574 N N . HIS A 1 447 ? 8.342 0.028 -5.613 1.00 98.00 447 HIS A N 1
ATOM 3575 C CA . HIS A 1 447 ? 9.495 -0.816 -5.889 1.00 98.00 447 HIS A CA 1
ATOM 3576 C C . HIS A 1 447 ? 8.996 -2.247 -6.124 1.00 98.00 447 HIS A C 1
ATOM 3578 O O . HIS A 1 447 ? 7.798 -2.527 -6.058 1.00 98.00 447 HIS A O 1
ATOM 3584 N N . SER A 1 448 ? 9.903 -3.166 -6.428 1.00 98.38 448 SER A N 1
ATOM 3585 C CA . SER A 1 448 ? 9.593 -4.596 -6.517 1.00 98.38 448 SER A CA 1
ATOM 3586 C C . SER A 1 448 ? 10.734 -5.421 -5.964 1.00 98.38 448 SER A C 1
ATOM 3588 O O . SER A 1 448 ? 11.881 -5.060 -6.219 1.00 98.38 448 SER A O 1
ATOM 3590 N N . VAL A 1 449 ? 10.434 -6.555 -5.330 1.00 98.50 449 VAL A N 1
ATOM 3591 C CA . VAL A 1 449 ? 11.401 -7.629 -5.056 1.00 98.50 449 VAL A CA 1
ATOM 3592 C C . VAL A 1 449 ? 10.899 -8.922 -5.694 1.00 98.50 449 VAL A C 1
ATOM 3594 O O . VAL A 1 449 ? 9.717 -9.246 -5.600 1.00 98.50 449 VAL A O 1
ATOM 3597 N N . SER A 1 450 ? 11.762 -9.653 -6.401 1.00 97.94 450 SER A N 1
ATOM 3598 C CA . SER A 1 450 ? 11.359 -10.874 -7.116 1.00 97.94 450 SER A CA 1
ATOM 3599 C C . SER A 1 450 ? 12.487 -11.898 -7.207 1.00 97.94 450 SER A C 1
ATOM 3601 O O . SER A 1 450 ? 13.651 -11.531 -7.353 1.00 97.94 450 SER A O 1
ATOM 3603 N N . GLU A 1 451 ? 12.149 -13.186 -7.135 1.00 98.06 451 GLU A N 1
ATOM 3604 C CA . GLU A 1 451 ? 13.102 -14.300 -7.254 1.00 98.06 451 GLU A CA 1
ATOM 3605 C C . GLU A 1 451 ? 13.494 -14.558 -8.718 1.00 98.06 451 GLU A C 1
ATOM 3607 O O . GLU A 1 451 ? 12.629 -14.812 -9.552 1.00 98.06 451 GLU A O 1
ATOM 3612 N N . LEU A 1 452 ? 14.795 -14.569 -9.021 1.00 97.88 452 LEU A N 1
ATOM 3613 C CA . LEU A 1 452 ? 15.356 -14.930 -10.326 1.00 97.88 452 LEU A CA 1
ATOM 3614 C C . LEU A 1 452 ? 15.455 -16.456 -10.465 1.00 97.88 452 LEU A C 1
ATOM 3616 O O . LEU A 1 452 ? 16.243 -17.107 -9.774 1.00 97.88 452 LEU A O 1
ATOM 3620 N N . LYS A 1 453 ? 14.700 -17.049 -11.392 1.00 96.06 453 LYS A N 1
ATOM 3621 C CA . LYS A 1 453 ? 14.633 -18.511 -11.595 1.00 96.06 453 LYS A CA 1
ATOM 3622 C C . LYS A 1 453 ? 15.612 -19.037 -12.644 1.00 96.06 453 LYS A C 1
ATOM 3624 O O . LYS A 1 453 ? 15.957 -20.224 -12.633 1.00 96.06 453 LYS A O 1
ATOM 3629 N N . HIS A 1 454 ? 16.097 -18.149 -13.506 1.00 95.69 454 HIS A N 1
ATOM 3630 C CA . HIS A 1 454 ? 17.084 -18.413 -14.552 1.00 95.69 454 HIS A CA 1
ATOM 3631 C C . HIS A 1 454 ? 18.144 -17.302 -14.596 1.00 95.69 454 HIS A C 1
ATOM 3633 O O . HIS A 1 454 ? 18.100 -16.367 -13.798 1.00 95.69 454 HIS A O 1
ATOM 3639 N N . GLY A 1 455 ? 19.104 -17.420 -15.516 1.00 94.25 455 GLY A N 1
ATOM 3640 C CA . GLY A 1 455 ? 20.215 -16.477 -15.640 1.00 94.25 455 GLY A CA 1
ATOM 3641 C C . GLY A 1 455 ? 21.333 -16.728 -14.631 1.00 94.25 455 GLY A C 1
ATOM 3642 O O . GLY A 1 455 ? 21.293 -17.674 -13.833 1.00 94.25 455 GLY A O 1
ATOM 3643 N N . HIS A 1 456 ? 22.353 -15.877 -14.657 1.00 93.56 456 HIS A N 1
ATOM 3644 C CA . HIS A 1 456 ? 23.570 -16.102 -13.871 1.00 93.56 456 HIS A CA 1
ATOM 3645 C C . HIS A 1 456 ? 23.403 -15.834 -12.365 1.00 93.56 456 HIS A C 1
ATOM 3647 O O . HIS A 1 456 ? 24.245 -16.227 -11.557 1.00 93.56 456 HIS A O 1
ATOM 3653 N N . ASN A 1 457 ? 22.304 -15.184 -11.972 1.00 95.25 457 ASN A N 1
ATOM 3654 C CA . ASN A 1 457 ? 21.915 -14.953 -10.579 1.00 95.25 457 ASN A CA 1
ATOM 3655 C C . ASN A 1 457 ? 20.749 -15.845 -10.125 1.00 95.25 457 ASN A C 1
ATOM 3657 O O . ASN A 1 457 ? 20.059 -15.502 -9.167 1.00 95.25 457 ASN A O 1
ATOM 3661 N N . ARG A 1 458 ? 20.528 -16.990 -10.781 1.00 96.38 458 ARG A N 1
ATOM 3662 C CA . ARG A 1 458 ? 19.491 -17.953 -10.392 1.00 96.38 458 ARG A CA 1
ATOM 3663 C C . ARG A 1 458 ? 19.498 -18.250 -8.884 1.00 96.38 458 ARG A C 1
ATOM 3665 O O . ARG A 1 458 ? 20.539 -18.571 -8.312 1.00 96.38 458 ARG A O 1
ATOM 3672 N N . GLY A 1 459 ? 18.318 -18.217 -8.268 1.00 96.88 459 GLY A N 1
ATOM 3673 C CA . GLY A 1 459 ? 18.101 -18.438 -6.836 1.00 96.88 459 GLY A CA 1
ATOM 3674 C C . GLY A 1 459 ? 18.324 -17.202 -5.964 1.00 96.88 459 GLY A C 1
ATOM 3675 O O . GLY A 1 459 ? 18.153 -17.288 -4.752 1.00 96.88 459 GLY A O 1
ATOM 3676 N N . LYS A 1 460 ? 18.710 -16.065 -6.555 1.00 97.94 460 LYS A N 1
ATOM 3677 C CA . LYS A 1 460 ? 18.784 -14.771 -5.871 1.00 97.94 460 LYS A CA 1
ATOM 3678 C C . LYS A 1 460 ? 17.515 -13.959 -6.106 1.00 97.94 460 LYS A C 1
ATOM 3680 O O . LYS A 1 460 ? 16.711 -14.260 -6.981 1.00 97.94 460 LYS A O 1
ATOM 3685 N N . TYR A 1 461 ? 17.391 -12.881 -5.351 1.00 98.56 461 TYR A N 1
ATOM 3686 C CA . TYR A 1 461 ? 16.300 -11.923 -5.415 1.00 98.56 461 TYR A CA 1
ATOM 3687 C C . TYR A 1 461 ? 16.810 -10.617 -6.006 1.00 98.56 461 TYR A C 1
ATOM 3689 O O . TYR A 1 461 ? 17.910 -10.178 -5.664 1.00 98.56 461 TYR A O 1
ATOM 3697 N N . ILE A 1 462 ? 16.018 -9.999 -6.876 1.00 98.69 462 ILE A N 1
ATOM 3698 C CA . ILE A 1 462 ? 16.290 -8.681 -7.443 1.00 98.69 462 ILE A CA 1
ATOM 3699 C C . ILE A 1 462 ? 15.278 -7.667 -6.917 1.00 98.69 462 ILE A C 1
ATOM 3701 O O . ILE A 1 462 ? 14.072 -7.881 -7.019 1.00 98.69 462 ILE A O 1
ATOM 3705 N N . ALA A 1 463 ? 15.781 -6.566 -6.363 1.00 98.75 463 ALA A N 1
ATOM 3706 C CA . ALA A 1 463 ? 15.013 -5.365 -6.085 1.00 98.75 463 ALA A CA 1
ATOM 3707 C C . ALA A 1 463 ? 15.149 -4.383 -7.256 1.00 98.75 463 ALA A C 1
ATOM 3709 O O . ALA A 1 463 ? 16.272 -4.167 -7.706 1.00 98.75 463 ALA A O 1
ATOM 3710 N N . VAL A 1 464 ? 14.057 -3.768 -7.719 1.00 98.75 464 VAL A N 1
ATOM 3711 C CA . VAL A 1 464 ? 14.054 -2.697 -8.742 1.00 98.75 464 VAL A CA 1
ATOM 3712 C C . VAL A 1 464 ? 13.296 -1.491 -8.195 1.00 98.75 464 VAL A C 1
ATOM 3714 O O . VAL A 1 464 ? 12.211 -1.661 -7.641 1.00 98.75 464 VAL A O 1
ATOM 3717 N N . PHE A 1 465 ? 13.896 -0.303 -8.300 1.00 98.50 465 PHE A N 1
ATOM 3718 C CA . PHE A 1 465 ? 13.410 0.934 -7.674 1.00 98.50 465 PHE A CA 1
ATOM 3719 C C . PHE A 1 465 ? 14.007 2.184 -8.336 1.00 98.50 465 PHE A C 1
ATOM 3721 O O . PHE A 1 465 ? 15.038 2.113 -9.009 1.00 98.50 465 PHE A O 1
ATOM 3728 N N . SER A 1 466 ? 13.391 3.348 -8.120 1.00 97.88 466 SER A N 1
ATOM 3729 C CA . SER A 1 466 ? 14.024 4.647 -8.379 1.00 97.88 466 SER A CA 1
ATOM 3730 C C . SER A 1 466 ? 14.889 5.049 -7.187 1.00 97.88 466 SER A C 1
ATOM 3732 O O . SER A 1 466 ? 14.466 4.924 -6.038 1.00 97.88 466 SER A O 1
ATOM 3734 N N . TYR A 1 467 ? 16.096 5.550 -7.450 1.00 95.62 467 TYR A N 1
ATOM 3735 C CA . TYR A 1 467 ? 16.997 6.009 -6.391 1.00 95.62 467 TYR A CA 1
ATOM 3736 C C . TYR A 1 467 ? 16.416 7.254 -5.703 1.00 95.62 467 TYR A C 1
ATOM 3738 O O . TYR A 1 467 ? 16.069 8.205 -6.398 1.00 95.62 467 TYR A O 1
ATOM 3746 N N . ASP A 1 468 ? 16.304 7.267 -4.373 1.00 93.69 468 ASP A N 1
ATOM 3747 C CA . ASP A 1 468 ? 15.827 8.419 -3.577 1.00 93.69 468 ASP A CA 1
ATOM 3748 C C . ASP A 1 468 ? 14.512 9.059 -4.079 1.00 93.69 468 ASP A C 1
ATOM 3750 O O . ASP A 1 468 ? 14.375 10.280 -4.159 1.00 93.69 468 ASP A O 1
ATOM 3754 N N . VAL A 1 469 ? 13.513 8.221 -4.382 1.00 89.56 469 VAL A N 1
ATOM 3755 C CA . VAL A 1 469 ? 12.133 8.601 -4.755 1.00 89.56 469 VAL A CA 1
ATOM 3756 C C . VAL A 1 469 ? 12.010 9.338 -6.094 1.00 89.56 469 VAL A C 1
ATOM 3758 O O . VAL A 1 469 ? 11.437 8.782 -7.028 1.00 89.56 469 VAL A O 1
ATOM 3761 N N . THR A 1 470 ? 12.528 10.562 -6.199 1.00 89.69 470 THR A N 1
ATOM 3762 C CA . THR A 1 470 ? 12.369 11.470 -7.347 1.00 89.69 470 THR A CA 1
ATOM 3763 C C . THR A 1 470 ? 13.717 11.778 -7.991 1.00 89.69 470 THR A C 1
ATOM 3765 O O . THR A 1 470 ? 14.225 12.899 -7.919 1.00 89.69 470 THR A O 1
ATOM 3768 N N . THR A 1 471 ? 14.318 10.777 -8.629 1.00 91.94 471 THR A N 1
ATOM 3769 C CA . THR A 1 471 ? 15.520 10.957 -9.452 1.00 91.94 471 THR A CA 1
ATOM 3770 C C . THR A 1 471 ? 15.321 10.302 -10.818 1.00 91.94 471 THR A C 1
ATOM 3772 O O . THR A 1 471 ? 14.548 9.349 -10.942 1.00 91.94 471 THR A O 1
ATOM 3775 N N . PRO A 1 472 ? 16.045 10.744 -11.863 1.00 92.69 472 PRO A N 1
ATOM 3776 C CA . PRO A 1 472 ? 16.006 10.087 -13.167 1.00 92.69 472 PRO A CA 1
ATOM 3777 C C . PRO A 1 472 ? 16.770 8.752 -13.173 1.00 92.69 472 PRO A C 1
ATOM 3779 O O . PRO A 1 472 ? 17.150 8.286 -14.236 1.00 92.69 472 PRO A O 1
ATOM 3782 N N . GLN A 1 473 ? 17.072 8.155 -12.016 1.00 95.25 473 GLN A N 1
ATOM 3783 C CA . GLN A 1 473 ? 17.932 6.980 -11.910 1.00 95.25 473 GLN A CA 1
ATOM 3784 C C . GLN A 1 473 ? 17.110 5.767 -11.481 1.00 95.25 473 GLN A C 1
ATOM 3786 O O . GLN A 1 473 ? 16.650 5.682 -10.340 1.00 95.25 473 GLN A O 1
ATOM 3791 N N . VAL A 1 474 ? 16.964 4.806 -12.390 1.00 97.81 474 VAL A N 1
ATOM 3792 C CA . VAL A 1 474 ? 16.474 3.467 -12.059 1.00 97.81 474 VAL A CA 1
ATOM 3793 C C . VAL A 1 474 ? 17.654 2.635 -11.583 1.00 97.81 474 VAL A C 1
ATOM 3795 O O . VAL A 1 474 ? 18.715 2.605 -12.218 1.00 97.81 474 VAL A O 1
ATOM 3798 N N . CYS A 1 475 ? 17.453 1.937 -10.475 1.00 97.38 475 CYS A N 1
ATOM 3799 C CA . CYS A 1 475 ? 18.442 1.089 -9.839 1.00 97.38 475 CYS A CA 1
ATOM 3800 C C . CYS A 1 475 ? 17.917 -0.332 -9.662 1.00 97.38 475 CYS A C 1
ATOM 3802 O O . CYS A 1 475 ? 16.709 -0.575 -9.604 1.00 97.38 475 CYS A O 1
ATOM 3804 N N . PHE A 1 476 ? 18.856 -1.262 -9.506 1.00 97.94 476 PHE A N 1
ATOM 3805 C CA . PHE A 1 476 ? 18.567 -2.571 -8.946 1.00 97.94 476 PHE A CA 1
ATOM 3806 C C . PHE A 1 476 ? 19.510 -2.914 -7.792 1.00 97.94 476 PHE A C 1
ATOM 3808 O O . PHE A 1 476 ? 20.574 -2.314 -7.620 1.00 97.94 476 PHE A O 1
ATOM 3815 N N . SER A 1 477 ? 19.115 -3.898 -6.992 1.00 98.38 477 SER A N 1
ATOM 3816 C CA . SER A 1 477 ? 19.968 -4.530 -5.988 1.00 98.38 477 SER A CA 1
ATOM 3817 C C . SER A 1 477 ? 19.688 -6.031 -5.923 1.00 98.38 477 SER A C 1
ATOM 3819 O O . SER A 1 477 ? 18.573 -6.459 -6.206 1.00 98.38 477 SER A O 1
ATOM 3821 N N . LEU A 1 478 ? 20.693 -6.837 -5.577 1.00 98.38 478 LEU A N 1
ATOM 3822 C CA . LEU A 1 478 ? 20.585 -8.294 -5.501 1.00 98.38 478 LEU A CA 1
ATOM 3823 C C . LEU A 1 478 ? 20.741 -8.788 -4.066 1.00 98.38 478 LEU A C 1
ATOM 3825 O O . LEU A 1 478 ? 21.595 -8.292 -3.335 1.00 98.38 478 LEU A O 1
ATOM 3829 N N . ALA A 1 479 ? 19.993 -9.822 -3.696 1.00 98.44 479 ALA A N 1
ATOM 3830 C CA . ALA A 1 479 ? 20.096 -10.486 -2.399 1.00 98.44 479 ALA A CA 1
ATOM 3831 C C . ALA A 1 479 ? 20.064 -12.017 -2.531 1.00 98.44 479 ALA A C 1
ATOM 3833 O O . ALA A 1 479 ? 19.402 -12.540 -3.425 1.00 98.44 479 ALA A O 1
ATOM 3834 N N . PRO A 1 480 ? 20.741 -12.769 -1.645 1.00 98.00 480 PRO A N 1
ATOM 3835 C CA . PRO A 1 480 ? 20.641 -14.230 -1.610 1.00 98.00 480 PRO A CA 1
ATOM 3836 C C . PRO A 1 480 ? 19.329 -14.737 -0.981 1.00 98.00 480 PRO A C 1
ATOM 3838 O O . PRO A 1 480 ? 18.946 -15.878 -1.218 1.00 98.00 480 PRO A O 1
ATOM 3841 N N . HIS A 1 481 ? 18.641 -13.904 -0.195 1.00 97.31 481 HIS A N 1
ATOM 3842 C CA . HIS A 1 481 ? 17.384 -14.223 0.490 1.00 97.31 481 HIS A CA 1
ATOM 3843 C C . HIS A 1 481 ? 16.388 -13.064 0.338 1.00 97.31 481 HIS A C 1
ATOM 3845 O O . HIS A 1 481 ? 16.824 -11.933 0.101 1.00 97.31 481 HIS A O 1
ATOM 3851 N N . PRO A 1 482 ? 15.073 -13.287 0.536 1.00 96.94 482 PRO A N 1
ATOM 3852 C CA . PRO A 1 482 ? 14.087 -12.213 0.408 1.00 96.94 482 PRO A CA 1
ATOM 3853 C C . PRO A 1 482 ? 14.256 -11.109 1.466 1.00 96.94 482 PRO A C 1
ATOM 3855 O O . PRO A 1 482 ? 13.857 -9.970 1.230 1.00 96.94 482 PRO A O 1
ATOM 3858 N N . TRP A 1 483 ? 14.898 -11.418 2.598 1.00 97.50 483 TRP A N 1
ATOM 3859 C CA . TRP A 1 483 ? 15.267 -10.470 3.660 1.00 97.50 483 TRP A CA 1
ATOM 3860 C C . TRP A 1 483 ? 16.689 -9.893 3.531 1.00 97.50 483 TRP A C 1
ATOM 3862 O O . TRP A 1 483 ? 17.154 -9.200 4.433 1.00 97.50 483 TRP A O 1
ATOM 3872 N N . GLY A 1 484 ? 17.398 -10.153 2.427 1.00 96.25 484 GLY A N 1
ATOM 3873 C CA . GLY A 1 484 ? 18.759 -9.658 2.218 1.00 96.25 484 GLY A CA 1
ATOM 3874 C C . GLY A 1 484 ? 19.869 -10.647 2.621 1.00 96.25 484 GLY A C 1
ATOM 3875 O O . GLY A 1 484 ? 19.643 -11.855 2.681 1.00 96.25 484 GLY A O 1
ATOM 3876 N N . PRO A 1 485 ? 21.102 -10.167 2.864 1.00 97.31 485 PRO A N 1
ATOM 3877 C CA . PRO A 1 485 ? 21.528 -8.781 2.689 1.00 97.31 485 PRO A CA 1
ATOM 3878 C C . PRO A 1 485 ? 21.500 -8.379 1.211 1.00 97.31 485 PRO A C 1
ATOM 3880 O O . PRO A 1 485 ? 22.008 -9.101 0.351 1.00 97.31 485 PRO A O 1
ATOM 3883 N N . PHE A 1 486 ? 20.908 -7.222 0.919 1.00 98.50 486 PHE A N 1
ATOM 3884 C CA . PHE A 1 486 ? 20.922 -6.647 -0.421 1.00 98.50 486 PHE A CA 1
ATOM 3885 C C . PHE A 1 486 ? 22.286 -6.021 -0.731 1.00 98.50 486 PHE A C 1
ATOM 3887 O O . PHE A 1 486 ? 22.943 -5.440 0.136 1.00 98.50 486 PHE A O 1
ATOM 3894 N N . SER A 1 487 ? 22.725 -6.121 -1.984 1.00 97.25 487 SER A N 1
ATOM 3895 C CA . SER A 1 487 ? 23.911 -5.420 -2.467 1.00 97.25 487 SER A CA 1
ATOM 3896 C C . SER A 1 487 ? 23.709 -3.902 -2.427 1.00 97.25 487 SER A C 1
ATOM 3898 O O . SER A 1 487 ? 22.590 -3.393 -2.325 1.00 97.25 487 SER A O 1
ATOM 3900 N N . LYS A 1 488 ? 24.794 -3.137 -2.580 1.00 94.44 488 LYS A N 1
ATOM 3901 C CA . LYS A 1 488 ? 24.664 -1.694 -2.827 1.00 94.44 488 LYS A CA 1
ATOM 3902 C C . LYS A 1 488 ? 23.799 -1.459 -4.081 1.00 94.44 488 LYS A C 1
ATOM 3904 O O . LYS A 1 488 ? 23.982 -2.211 -5.044 1.00 94.44 488 LYS A O 1
ATOM 3909 N N . PRO A 1 489 ? 22.902 -0.452 -4.085 1.00 95.12 489 PRO A N 1
ATOM 3910 C CA . PRO A 1 489 ? 22.160 -0.066 -5.281 1.00 95.12 489 PRO A CA 1
ATOM 3911 C C . PRO A 1 489 ? 23.088 0.144 -6.481 1.00 95.12 489 PRO A C 1
ATOM 3913 O O . PRO A 1 489 ? 24.107 0.829 -6.369 1.00 95.12 489 PRO A O 1
ATOM 3916 N N . GLN A 1 490 ? 22.737 -0.437 -7.625 1.00 93.38 490 GLN A N 1
ATOM 3917 C CA . GLN A 1 490 ? 23.433 -0.242 -8.894 1.00 93.38 490 GLN A CA 1
ATOM 3918 C C . GLN A 1 490 ? 22.510 0.488 -9.867 1.00 93.38 490 GLN A C 1
ATOM 3920 O O . GLN A 1 490 ? 21.430 -0.008 -10.187 1.00 93.38 490 GLN A O 1
ATOM 3925 N N . LYS A 1 491 ? 22.942 1.663 -10.339 1.00 92.75 491 LYS A N 1
ATOM 3926 C CA . LYS A 1 491 ? 22.249 2.422 -11.389 1.00 92.75 491 LYS A CA 1
ATOM 3927 C C . LYS A 1 491 ? 22.273 1.621 -12.686 1.00 92.75 491 LYS A C 1
ATOM 3929 O O . LYS A 1 491 ? 23.343 1.182 -13.105 1.00 92.75 491 LYS A O 1
ATOM 3934 N N . ILE A 1 492 ? 21.112 1.450 -13.312 1.00 94.56 492 ILE A N 1
ATOM 3935 C CA . ILE A 1 492 ? 20.964 0.637 -14.527 1.00 94.56 492 ILE A CA 1
ATOM 3936 C C . ILE A 1 492 ? 20.353 1.405 -15.695 1.00 94.56 492 ILE A C 1
ATOM 3938 O O . ILE A 1 492 ? 20.627 1.072 -16.845 1.00 94.56 492 ILE A O 1
ATOM 3942 N N . TYR A 1 493 ? 19.568 2.451 -15.427 1.00 95.31 493 TYR A N 1
ATOM 3943 C CA . TYR A 1 493 ? 18.946 3.255 -16.473 1.00 95.31 493 TYR A CA 1
ATOM 3944 C C . TYR A 1 493 ? 18.775 4.709 -16.035 1.00 95.31 493 TYR A C 1
ATOM 3946 O O . TYR A 1 493 ? 18.374 4.972 -14.901 1.00 95.31 493 TYR A O 1
ATOM 3954 N N . HIS A 1 494 ? 19.058 5.633 -16.955 1.00 94.75 494 HIS A N 1
ATOM 3955 C CA . HIS A 1 494 ? 18.784 7.056 -16.790 1.00 94.75 494 HIS A CA 1
ATOM 3956 C C . HIS A 1 494 ? 17.543 7.432 -17.602 1.00 94.75 494 HIS A C 1
ATOM 3958 O O . HIS A 1 494 ? 17.523 7.234 -18.817 1.00 94.75 494 HIS A O 1
ATOM 3964 N N . CYS A 1 495 ? 16.521 7.970 -16.943 1.00 96.44 495 CYS A N 1
ATOM 3965 C CA . CYS A 1 495 ? 15.261 8.348 -17.567 1.00 96.44 495 CYS A CA 1
ATOM 3966 C C . CYS A 1 495 ? 15.450 9.589 -18.460 1.00 96.44 495 CYS A C 1
ATOM 3968 O O . CYS A 1 495 ? 15.682 10.675 -17.928 1.00 96.44 495 CYS A O 1
ATOM 3970 N N . PRO A 1 496 ? 15.307 9.480 -19.795 1.00 95.50 496 PRO A N 1
ATOM 3971 C CA . PRO A 1 496 ? 15.554 10.597 -20.710 1.00 95.50 496 PRO A CA 1
ATOM 3972 C C . PRO A 1 496 ? 14.441 11.654 -20.682 1.00 95.50 496 PRO A C 1
ATOM 3974 O O . PRO A 1 496 ? 14.606 12.746 -21.222 1.00 95.50 496 PRO A O 1
ATOM 3977 N N . ASP A 1 497 ? 13.287 11.344 -20.081 1.00 96.06 497 ASP A N 1
ATOM 3978 C CA . ASP A 1 497 ? 12.093 12.192 -20.097 1.00 96.06 497 ASP A CA 1
ATOM 3979 C C . ASP A 1 497 ? 12.336 13.589 -19.507 1.00 96.06 497 ASP A C 1
ATOM 3981 O O . ASP A 1 497 ? 11.732 14.558 -19.968 1.00 96.06 497 ASP A O 1
ATOM 3985 N N . ILE A 1 498 ? 13.261 13.714 -18.549 1.00 92.69 498 ILE A N 1
ATOM 3986 C CA . ILE A 1 498 ? 13.643 15.007 -17.969 1.00 92.69 498 ILE A CA 1
ATOM 3987 C C . ILE A 1 498 ? 14.243 15.961 -19.014 1.00 92.69 498 ILE A C 1
ATOM 3989 O O . ILE A 1 498 ? 13.944 17.154 -18.998 1.00 92.69 498 ILE A O 1
ATOM 3993 N N . ASP A 1 499 ? 15.005 15.439 -19.977 1.00 93.31 499 ASP A N 1
ATOM 3994 C CA . ASP A 1 499 ? 15.619 16.224 -21.053 1.00 93.31 499 ASP A CA 1
ATOM 3995 C C . ASP A 1 499 ? 14.668 16.435 -22.238 1.00 93.31 499 ASP A C 1
ATOM 3997 O O . ASP A 1 499 ? 14.743 17.452 -22.939 1.00 93.31 499 ASP A O 1
ATOM 4001 N N . ILE A 1 500 ? 13.764 15.475 -22.460 1.00 93.94 500 ILE A N 1
ATOM 4002 C CA . ILE A 1 500 ? 12.763 15.507 -23.533 1.00 93.94 500 ILE A CA 1
ATOM 4003 C C . ILE A 1 500 ? 11.707 16.576 -23.241 1.00 93.94 500 ILE A C 1
ATOM 4005 O O . ILE A 1 500 ? 11.470 17.445 -24.082 1.00 93.94 500 ILE A O 1
ATOM 4009 N N . TYR A 1 501 ? 11.086 16.522 -22.060 1.00 93.94 501 TYR A N 1
ATOM 4010 C CA . TYR A 1 501 ? 9.971 17.400 -21.695 1.00 93.94 501 TYR A CA 1
ATOM 4011 C C . TYR A 1 501 ? 10.426 18.659 -20.940 1.00 93.94 501 TYR A C 1
ATOM 4013 O O . TYR A 1 501 ? 9.741 19.679 -20.988 1.00 93.94 501 TYR A O 1
ATOM 4021 N N . LYS A 1 502 ? 11.626 18.651 -20.335 1.00 91.44 502 LYS A N 1
ATOM 4022 C CA . LYS A 1 502 ? 12.240 19.815 -19.663 1.00 91.44 502 LYS A CA 1
ATOM 4023 C C . LYS A 1 502 ? 11.335 20.387 -18.558 1.00 91.44 502 LYS A C 1
ATOM 4025 O O . LYS A 1 502 ? 10.501 19.681 -17.991 1.00 91.44 502 LYS A O 1
ATOM 4030 N N . SER A 1 503 ? 11.497 21.675 -18.239 1.00 90.62 503 SER A N 1
ATOM 4031 C CA . SER A 1 503 ? 10.661 22.407 -17.278 1.00 90.62 503 SER A CA 1
ATOM 4032 C C . SER A 1 503 ? 10.674 21.748 -15.889 1.00 90.62 503 SER A C 1
ATOM 4034 O O . SER A 1 503 ? 11.745 21.517 -15.334 1.00 90.62 503 SER A O 1
ATOM 4036 N N . THR A 1 504 ? 9.507 21.446 -15.324 1.00 93.38 504 THR A N 1
ATOM 4037 C CA . THR A 1 504 ? 9.335 20.830 -14.004 1.00 93.38 504 THR A CA 1
ATOM 4038 C C . THR A 1 504 ? 9.124 19.313 -14.080 1.00 93.38 504 THR A C 1
ATOM 4040 O O . THR A 1 504 ? 8.500 18.746 -13.185 1.00 93.38 504 THR A O 1
ATOM 4043 N N . THR A 1 505 ? 9.587 18.654 -15.153 1.00 95.88 505 THR A N 1
ATOM 4044 C CA . THR A 1 505 ? 9.481 17.192 -15.323 1.00 95.88 505 THR A CA 1
ATOM 4045 C C . THR A 1 505 ? 10.346 16.450 -14.313 1.00 95.88 505 THR A C 1
ATOM 4047 O O . THR A 1 505 ? 11.505 16.803 -14.100 1.00 95.88 505 THR A O 1
ATOM 4050 N N . TYR A 1 506 ? 9.815 15.369 -13.752 1.00 95.75 506 TYR A N 1
ATOM 4051 C CA . TYR A 1 506 ? 10.555 14.436 -12.915 1.00 95.75 506 TYR A CA 1
ATOM 4052 C C . TYR A 1 506 ? 10.141 12.989 -13.199 1.00 95.75 506 TYR A C 1
ATOM 4054 O O . TYR A 1 506 ? 9.063 12.714 -13.730 1.00 95.75 506 TYR A O 1
ATOM 4062 N N . CYS A 1 507 ? 11.035 12.063 -12.852 1.00 96.94 507 CYS A N 1
ATOM 4063 C CA . CYS A 1 507 ? 10.811 10.622 -12.928 1.00 96.94 507 CYS A CA 1
ATOM 4064 C C . CYS A 1 507 ? 10.867 10.022 -11.522 1.00 96.94 507 CYS A C 1
ATOM 4066 O O . CYS A 1 507 ? 11.571 10.547 -10.656 1.00 96.94 507 CYS A O 1
ATOM 4068 N N . TYR A 1 508 ? 10.106 8.958 -11.291 1.00 96.50 508 TYR A N 1
ATOM 4069 C CA . TYR A 1 508 ? 9.964 8.350 -9.970 1.00 96.50 508 TYR A CA 1
ATOM 4070 C C . TYR A 1 508 ? 9.424 6.922 -10.064 1.00 96.50 508 TYR A C 1
ATOM 4072 O O . TYR A 1 508 ? 8.938 6.496 -11.115 1.00 96.50 508 TYR A O 1
ATOM 4080 N N . ASN A 1 509 ? 9.461 6.219 -8.929 1.00 95.69 509 ASN A N 1
ATOM 4081 C CA . ASN A 1 509 ? 8.669 5.015 -8.689 1.00 95.69 509 ASN A CA 1
ATOM 4082 C C . ASN A 1 509 ? 8.882 3.884 -9.715 1.00 95.69 509 ASN A C 1
ATOM 4084 O O . ASN A 1 509 ? 7.935 3.308 -10.244 1.00 95.69 509 ASN A O 1
ATOM 4088 N N . ALA A 1 510 ? 10.143 3.559 -10.011 1.00 98.06 510 ALA A N 1
ATOM 4089 C CA . ALA A 1 510 ? 10.443 2.428 -10.877 1.00 98.06 510 ALA A CA 1
ATOM 4090 C C . ALA A 1 510 ? 10.168 1.077 -10.199 1.00 98.06 510 ALA A C 1
ATOM 4092 O O . ALA A 1 510 ? 10.443 0.915 -9.013 1.00 98.06 510 ALA A O 1
ATOM 4093 N N . LYS A 1 511 ? 9.687 0.080 -10.949 1.00 98.00 511 LYS A N 1
ATOM 4094 C CA . LYS A 1 511 ? 9.519 -1.298 -10.454 1.00 98.00 511 LYS A CA 1
ATOM 4095 C C . LYS A 1 511 ? 9.447 -2.326 -11.579 1.00 98.00 511 LYS A C 1
ATOM 4097 O O . LYS A 1 511 ? 9.139 -1.983 -12.716 1.00 98.00 511 LYS A O 1
ATOM 4102 N N . ALA A 1 512 ? 9.699 -3.594 -11.264 1.00 98.50 512 ALA A N 1
ATOM 4103 C CA . ALA A 1 512 ? 9.521 -4.711 -12.188 1.00 98.50 512 ALA A CA 1
ATOM 4104 C C . ALA A 1 512 ? 8.064 -5.215 -12.242 1.00 98.50 512 ALA A C 1
ATOM 4106 O O . ALA A 1 512 ? 7.297 -5.073 -11.285 1.00 98.50 512 ALA A O 1
ATOM 4107 N N . HIS A 1 513 ? 7.722 -5.870 -13.356 1.00 98.31 513 HIS A N 1
ATOM 4108 C CA . HIS A 1 513 ? 6.454 -6.575 -13.582 1.00 98.31 513 HIS A CA 1
ATOM 4109 C C . HIS A 1 513 ? 6.720 -8.068 -13.842 1.00 98.31 513 HIS A C 1
ATOM 4111 O O . HIS A 1 513 ? 6.902 -8.458 -15.003 1.00 98.31 513 HIS A O 1
ATOM 4117 N N . PRO A 1 514 ? 6.809 -8.926 -12.807 1.00 97.25 514 PRO A N 1
ATOM 4118 C CA . PRO A 1 514 ? 7.503 -10.199 -12.970 1.00 97.25 514 PRO A CA 1
ATOM 4119 C C . PRO A 1 514 ? 6.736 -11.219 -13.826 1.00 97.25 514 PRO A C 1
ATOM 4121 O O . PRO A 1 514 ? 7.341 -11.812 -14.715 1.00 97.25 514 PRO A O 1
ATOM 4124 N N . HIS A 1 515 ? 5.408 -11.328 -13.719 1.00 96.75 515 HIS A N 1
ATOM 4125 C CA . HIS A 1 515 ? 4.634 -12.206 -14.617 1.00 96.75 515 HIS A CA 1
ATOM 4126 C C . HIS A 1 515 ? 4.595 -11.751 -16.089 1.00 96.75 515 HIS A C 1
ATOM 4128 O O . HIS A 1 515 ? 4.207 -12.526 -16.961 1.00 96.75 515 HIS A O 1
ATOM 4134 N N . LEU A 1 516 ? 5.010 -10.513 -16.383 1.00 97.75 516 LEU A N 1
ATOM 4135 C CA . LEU A 1 516 ? 5.182 -9.980 -17.745 1.00 97.75 516 LEU A CA 1
ATOM 4136 C C . LEU A 1 516 ? 6.626 -10.123 -18.259 1.00 97.75 516 LEU A C 1
ATOM 4138 O O . LEU A 1 516 ? 6.983 -9.607 -19.325 1.00 97.75 516 LEU A O 1
ATOM 4142 N N . SER A 1 517 ? 7.476 -10.783 -17.476 1.00 97.69 517 SER A N 1
ATOM 4143 C CA . SER A 1 517 ? 8.926 -10.768 -17.609 1.00 97.69 517 SER A CA 1
ATOM 4144 C C . SER A 1 517 ? 9.516 -12.175 -17.634 1.00 97.69 517 SER A C 1
ATOM 4146 O O . SER A 1 517 ? 8.891 -13.157 -17.235 1.00 97.69 517 SER A O 1
ATOM 4148 N N . GLN A 1 518 ? 10.764 -12.254 -18.084 1.00 97.38 518 GLN A N 1
ATOM 4149 C CA . GLN A 1 518 ? 11.628 -13.418 -17.895 1.00 97.38 518 GLN A CA 1
ATOM 4150 C C . GLN A 1 518 ? 12.736 -13.037 -16.908 1.00 97.38 518 GLN A C 1
ATOM 4152 O O . GLN A 1 518 ? 13.133 -11.871 -16.861 1.00 97.38 518 GLN A O 1
ATOM 4157 N N . SER A 1 519 ? 13.288 -14.000 -16.171 1.00 96.81 519 SER A N 1
ATOM 4158 C CA . SER A 1 519 ? 14.402 -13.767 -15.237 1.00 96.81 519 SER A CA 1
ATOM 4159 C C . SER A 1 519 ? 15.630 -13.160 -15.927 1.00 96.81 519 SER A C 1
ATOM 4161 O O . SER A 1 519 ? 16.401 -12.443 -15.299 1.00 96.81 519 SER A O 1
ATOM 4163 N N . THR A 1 520 ? 15.806 -13.418 -17.227 1.00 96.75 520 THR A N 1
ATOM 4164 C CA . THR A 1 520 ? 16.902 -12.880 -18.049 1.00 96.75 520 THR A CA 1
ATOM 4165 C C . THR A 1 520 ? 16.516 -11.635 -18.860 1.00 96.75 520 THR A C 1
ATOM 4167 O O . THR A 1 520 ? 17.363 -11.050 -19.531 1.00 96.75 520 THR A O 1
ATOM 4170 N N . SER A 1 521 ? 15.246 -11.217 -18.827 1.00 97.44 521 SER A N 1
ATOM 4171 C CA . SER A 1 521 ? 14.733 -10.039 -19.540 1.00 97.44 521 SER A CA 1
ATOM 4172 C C . SER A 1 521 ? 13.542 -9.441 -18.787 1.00 97.44 521 SER A C 1
ATOM 4174 O O . SER A 1 521 ? 12.367 -9.732 -19.053 1.00 97.44 521 SER A O 1
ATOM 4176 N N . ILE A 1 522 ? 13.867 -8.607 -17.806 1.00 98.56 522 ILE A N 1
ATOM 4177 C CA . ILE A 1 522 ? 12.929 -8.051 -16.837 1.00 98.56 522 ILE A CA 1
ATOM 4178 C C . ILE A 1 522 ? 12.291 -6.793 -17.420 1.00 98.56 522 ILE A C 1
ATOM 4180 O O . ILE A 1 522 ? 12.982 -5.817 -17.704 1.00 98.56 522 ILE A O 1
ATOM 4184 N N . LEU A 1 523 ? 10.970 -6.806 -17.587 1.00 98.75 523 LEU A N 1
ATOM 4185 C CA . LEU A 1 523 ? 10.179 -5.611 -17.856 1.00 98.75 523 LEU A CA 1
ATOM 4186 C C . LEU A 1 523 ? 10.054 -4.805 -16.564 1.00 98.75 523 LEU A C 1
ATOM 4188 O O . LEU A 1 523 ? 9.524 -5.301 -15.566 1.00 98.75 523 LEU A O 1
ATOM 4192 N N . ALA A 1 524 ? 10.502 -3.558 -16.603 1.00 98.75 524 ALA A N 1
ATOM 4193 C CA . ALA A 1 524 ? 10.315 -2.604 -15.523 1.00 98.75 524 ALA A CA 1
ATOM 4194 C C . ALA A 1 524 ? 9.675 -1.323 -16.051 1.00 98.75 524 ALA A C 1
ATOM 4196 O O . ALA A 1 524 ? 9.925 -0.932 -17.192 1.00 98.75 524 ALA A O 1
ATOM 4197 N N . SER A 1 525 ? 8.858 -0.677 -15.228 1.00 98.56 525 SER A N 1
ATOM 4198 C CA . SER A 1 525 ? 8.313 0.647 -15.503 1.00 98.56 525 SER A CA 1
ATOM 4199 C C . SER A 1 525 ? 8.962 1.710 -14.627 1.00 98.56 525 SER A C 1
ATOM 4201 O O . SER A 1 525 ? 9.591 1.387 -13.624 1.00 98.56 525 SER A O 1
ATOM 4203 N N . TYR A 1 526 ? 8.779 2.974 -14.997 1.00 98.31 526 TYR A N 1
ATOM 4204 C CA . TYR A 1 526 ? 8.912 4.143 -14.126 1.00 98.31 526 TYR A CA 1
ATOM 4205 C C . TYR A 1 526 ? 7.850 5.182 -14.499 1.00 98.31 526 TYR A C 1
ATOM 4207 O O . TYR A 1 526 ? 7.363 5.205 -15.635 1.00 98.31 526 TYR A O 1
ATOM 4215 N N . ASN A 1 527 ? 7.490 6.046 -13.552 1.00 97.50 527 ASN A N 1
ATOM 4216 C CA . ASN A 1 527 ? 6.513 7.110 -13.759 1.00 97.50 527 ASN A CA 1
ATOM 4217 C C . ASN A 1 527 ? 7.205 8.407 -14.191 1.00 97.50 527 ASN A C 1
ATOM 4219 O O . ASN A 1 527 ? 8.339 8.689 -13.798 1.00 97.50 527 ASN A O 1
ATOM 4223 N N . VAL A 1 528 ? 6.499 9.199 -14.997 1.00 97.19 528 VAL A N 1
ATOM 4224 C CA . VAL A 1 528 ? 6.912 10.534 -15.445 1.00 97.19 528 VAL A CA 1
ATOM 4225 C C . VAL A 1 528 ? 5.792 11.501 -15.089 1.00 97.19 528 VAL A C 1
ATOM 4227 O O . VAL A 1 528 ? 4.629 11.230 -15.384 1.00 97.19 528 VAL A O 1
ATOM 4230 N N . ASN A 1 529 ? 6.128 12.612 -14.440 1.00 95.56 529 ASN A N 1
ATOM 4231 C CA . ASN A 1 529 ? 5.170 13.652 -14.073 1.00 95.56 529 ASN A CA 1
ATOM 4232 C C . ASN A 1 529 ? 5.846 15.033 -14.066 1.00 95.56 529 ASN A C 1
ATOM 4234 O O . ASN A 1 529 ? 7.028 15.168 -14.380 1.00 95.56 529 ASN A O 1
ATOM 4238 N N . THR A 1 530 ? 5.081 16.071 -13.751 1.00 94.94 530 THR A N 1
ATOM 4239 C CA . THR A 1 530 ? 5.501 17.461 -13.678 1.00 94.94 530 THR A CA 1
ATOM 4240 C C . THR A 1 530 ? 4.806 18.169 -12.517 1.00 94.94 530 THR A C 1
ATOM 4242 O O . THR A 1 530 ? 3.626 17.947 -12.273 1.00 94.94 530 THR A O 1
ATOM 4245 N N . TYR A 1 531 ? 5.525 19.052 -11.817 1.00 92.88 531 TYR A N 1
ATOM 4246 C CA . TYR A 1 531 ? 4.972 19.823 -10.690 1.00 92.88 531 TYR A CA 1
ATOM 4247 C C . TYR A 1 531 ? 3.974 20.923 -11.097 1.00 92.88 531 TYR A C 1
ATOM 4249 O O . TYR A 1 531 ? 3.451 21.612 -10.232 1.00 92.88 531 TYR A O 1
ATOM 4257 N N . SER A 1 532 ? 3.745 21.136 -12.399 1.00 94.19 532 SER A N 1
ATOM 4258 C CA . SER A 1 532 ? 2.890 22.212 -12.912 1.00 94.19 532 SER A CA 1
ATOM 4259 C C . SER A 1 532 ? 1.739 21.651 -13.735 1.00 94.19 532 SER A C 1
ATOM 4261 O O . SER A 1 532 ? 1.964 20.955 -14.732 1.00 94.19 532 SER A O 1
ATOM 4263 N N . LEU A 1 533 ? 0.507 22.010 -13.365 1.00 92.25 533 LEU A N 1
ATOM 4264 C CA . LEU A 1 533 ? -0.679 21.641 -14.132 1.00 92.25 533 LEU A CA 1
ATOM 4265 C C . LEU A 1 533 ? -0.618 22.220 -15.550 1.00 92.25 533 LEU A C 1
ATOM 4267 O O . LEU A 1 533 ? -0.885 21.503 -16.509 1.00 92.25 533 LEU A O 1
ATOM 4271 N N . ASP A 1 534 ? -0.184 23.471 -15.707 1.00 94.00 534 ASP A N 1
ATOM 4272 C CA . ASP A 1 534 ? -0.030 24.108 -17.022 1.00 94.00 534 ASP A CA 1
ATOM 4273 C C . ASP A 1 534 ? 0.925 23.328 -17.934 1.00 94.00 534 ASP A C 1
ATOM 4275 O O . ASP A 1 534 ? 0.649 23.130 -19.123 1.00 94.00 534 ASP A O 1
ATOM 4279 N N . HIS A 1 535 ? 2.038 22.834 -17.383 1.00 94.31 535 HIS A N 1
ATOM 4280 C CA . HIS A 1 535 ? 2.955 21.989 -18.139 1.00 94.31 535 HIS A CA 1
ATOM 4281 C C . HIS A 1 535 ? 2.298 20.653 -18.514 1.00 94.31 535 HIS A C 1
ATOM 4283 O O . HIS A 1 535 ? 2.377 20.236 -19.672 1.00 94.31 535 HIS A O 1
ATOM 4289 N N . ASN A 1 536 ? 1.566 20.034 -17.585 1.00 93.62 536 ASN A N 1
ATOM 4290 C CA . ASN A 1 536 ? 0.815 18.804 -17.836 1.00 93.62 536 ASN A CA 1
ATOM 4291 C C . ASN A 1 536 ? -0.251 18.975 -18.940 1.00 93.62 536 ASN A C 1
ATOM 4293 O O . ASN A 1 536 ? -0.448 18.090 -19.774 1.00 93.62 536 ASN A O 1
ATOM 4297 N N . LEU A 1 537 ? -0.912 20.135 -18.982 1.00 94.88 537 LEU A N 1
ATOM 4298 C CA . LEU A 1 537 ? -1.889 20.494 -20.011 1.00 94.88 537 LEU A CA 1
ATOM 4299 C C . LEU A 1 537 ? -1.240 20.741 -21.378 1.00 94.88 537 LEU A C 1
ATOM 4301 O O . LEU A 1 537 ? -1.892 20.564 -22.411 1.00 94.88 537 LEU A O 1
ATOM 4305 N N . SER A 1 538 ? 0.030 21.146 -21.408 1.00 95.31 538 SER A N 1
ATOM 4306 C CA . SER A 1 538 ? 0.730 21.484 -22.649 1.00 95.31 538 SER A CA 1
ATOM 4307 C C . SER A 1 538 ? 1.150 20.268 -23.484 1.00 95.31 538 SER A C 1
ATOM 4309 O O . SER A 1 538 ? 1.197 20.384 -24.709 1.00 95.31 538 SER A O 1
ATOM 4311 N N . ASP A 1 539 ? 1.387 19.113 -22.851 1.00 95.38 539 ASP A N 1
ATOM 4312 C CA . ASP A 1 539 ? 1.720 17.853 -23.524 1.00 95.38 539 ASP A CA 1
ATOM 4313 C C . ASP A 1 539 ? 1.091 16.649 -22.795 1.00 95.38 539 ASP A C 1
ATOM 4315 O O . ASP A 1 539 ? 1.507 16.252 -21.702 1.00 95.38 539 ASP A O 1
ATOM 4319 N N . TYR A 1 540 ? 0.085 16.029 -23.423 1.00 94.38 540 TYR A N 1
ATOM 4320 C CA . TYR A 1 540 ? -0.640 14.892 -22.859 1.00 94.38 540 TYR A CA 1
ATOM 4321 C C . TYR A 1 540 ? 0.218 13.629 -22.700 1.00 94.38 540 TYR A C 1
ATOM 4323 O O . TYR A 1 540 ? -0.231 12.663 -22.080 1.00 94.38 540 TYR A O 1
ATOM 4331 N N . GLU A 1 541 ? 1.432 13.599 -23.253 1.00 95.12 541 GLU A N 1
ATOM 4332 C CA . GLU A 1 541 ? 2.339 12.466 -23.125 1.00 95.12 541 GLU A CA 1
ATOM 4333 C C . GLU A 1 541 ? 3.090 12.452 -21.781 1.00 95.12 541 GLU A C 1
ATOM 4335 O O . GLU A 1 541 ? 3.510 11.379 -21.352 1.00 95.12 541 GLU A O 1
ATOM 4340 N N . VAL A 1 542 ? 3.241 13.572 -21.064 1.00 94.25 542 VAL A N 1
ATOM 4341 C CA . VAL A 1 542 ? 4.089 13.623 -19.851 1.00 94.25 542 VAL A CA 1
ATOM 4342 C C . VAL A 1 542 ? 3.631 12.619 -18.783 1.00 94.25 542 VAL A C 1
ATOM 4344 O O . VAL A 1 542 ? 4.429 11.792 -18.350 1.00 94.25 542 VAL A O 1
ATOM 4347 N N . TYR A 1 543 ? 2.345 12.622 -18.424 1.00 95.94 543 TYR A N 1
ATOM 4348 C CA . TYR A 1 543 ? 1.809 11.900 -17.261 1.00 95.94 543 TYR A CA 1
ATOM 4349 C C . TYR A 1 543 ? 1.360 10.467 -17.561 1.00 95.94 543 TYR A C 1
ATOM 4351 O O . TYR A 1 543 ? 0.170 10.175 -17.617 1.00 95.94 543 TYR A O 1
ATOM 4359 N N . ARG A 1 544 ? 2.305 9.565 -17.823 1.00 95.94 544 ARG A N 1
ATOM 4360 C CA . ARG A 1 544 ? 2.040 8.126 -18.017 1.00 95.94 544 ARG A CA 1
ATOM 4361 C C . ARG A 1 544 ? 3.317 7.322 -17.732 1.00 95.94 544 ARG A C 1
ATOM 4363 O O . ARG A 1 544 ? 4.404 7.901 -17.830 1.00 95.94 544 ARG A O 1
ATOM 4370 N N . PRO A 1 545 ? 3.239 6.005 -17.491 1.00 97.38 545 PRO A N 1
ATOM 4371 C CA . PRO A 1 545 ? 4.432 5.204 -17.265 1.00 97.38 545 PRO A CA 1
ATOM 4372 C C . PRO A 1 545 ? 5.268 5.026 -18.542 1.00 97.38 545 PRO A C 1
ATOM 4374 O O . PRO A 1 545 ? 4.775 5.110 -19.674 1.00 97.38 545 PRO A O 1
ATOM 4377 N N . ARG A 1 546 ? 6.565 4.796 -18.354 1.00 98.06 546 ARG A N 1
ATOM 4378 C CA . ARG A 1 546 ? 7.539 4.369 -19.370 1.00 98.06 546 ARG A CA 1
ATOM 4379 C C . ARG A 1 546 ? 8.054 2.994 -19.003 1.00 98.06 546 ARG A C 1
ATOM 4381 O O . ARG A 1 546 ? 8.085 2.669 -17.823 1.00 98.06 546 ARG A O 1
ATOM 4388 N N . PHE A 1 547 ? 8.479 2.220 -19.994 1.00 98.69 547 PHE A N 1
ATOM 4389 C CA . PHE A 1 547 ? 8.981 0.867 -19.784 1.00 98.69 547 PHE A CA 1
ATOM 4390 C C . PHE A 1 547 ? 10.403 0.701 -20.303 1.00 98.69 547 PHE A C 1
ATOM 4392 O O . PHE A 1 547 ? 10.786 1.277 -21.322 1.00 98.69 547 PHE A O 1
ATOM 4399 N N . ILE A 1 548 ? 11.161 -0.136 -19.605 1.00 98.75 548 ILE A N 1
ATOM 4400 C CA . ILE A 1 548 ? 12.506 -0.578 -19.958 1.00 98.75 548 ILE A CA 1
ATOM 4401 C C . ILE A 1 548 ? 12.600 -2.099 -19.842 1.00 98.75 548 ILE A C 1
ATOM 4403 O O . ILE A 1 548 ? 11.829 -2.737 -19.121 1.00 98.75 548 ILE A O 1
ATOM 4407 N N . ARG A 1 549 ? 13.590 -2.679 -20.519 1.00 98.44 549 ARG A N 1
ATOM 4408 C CA . ARG A 1 549 ? 14.030 -4.060 -20.319 1.00 98.44 549 ARG A CA 1
ATOM 4409 C C . ARG A 1 549 ? 15.382 -4.064 -19.640 1.00 98.44 549 ARG A C 1
ATOM 4411 O O . ARG A 1 549 ? 16.321 -3.521 -20.208 1.00 98.44 549 ARG A O 1
ATOM 4418 N N . ILE A 1 550 ? 15.476 -4.696 -18.475 1.00 98.12 550 ILE A N 1
ATOM 4419 C CA . ILE A 1 550 ? 16.740 -5.026 -17.811 1.00 98.12 550 ILE A CA 1
ATOM 4420 C C . ILE A 1 550 ? 17.121 -6.440 -18.252 1.00 98.12 550 ILE A C 1
ATOM 4422 O O . ILE A 1 550 ? 16.404 -7.399 -17.968 1.00 98.12 550 ILE A O 1
ATOM 4426 N N . ILE A 1 551 ? 18.211 -6.562 -18.999 1.00 96.81 551 ILE A N 1
ATOM 4427 C CA . ILE A 1 551 ? 18.604 -7.785 -19.698 1.00 96.81 551 ILE A CA 1
ATOM 4428 C C . ILE A 1 551 ? 19.850 -8.354 -19.033 1.00 96.81 551 ILE A C 1
ATOM 4430 O O . ILE A 1 551 ? 20.846 -7.647 -18.875 1.00 96.81 551 ILE A O 1
ATOM 4434 N N . ASP A 1 552 ? 19.769 -9.625 -18.650 1.00 94.44 552 ASP A N 1
ATOM 4435 C CA . ASP A 1 552 ? 20.900 -10.409 -18.163 1.00 94.44 552 ASP A CA 1
ATOM 4436 C C . ASP A 1 552 ? 21.890 -10.633 -19.316 1.00 94.44 552 ASP A C 1
ATOM 4438 O O . ASP A 1 552 ? 21.527 -11.154 -20.377 1.00 94.44 552 ASP A O 1
ATOM 4442 N N . THR A 1 553 ? 23.140 -10.225 -19.114 1.00 89.12 553 THR A N 1
ATOM 4443 C CA . THR A 1 553 ? 24.244 -10.575 -20.004 1.00 89.12 553 THR A CA 1
ATOM 4444 C C . THR A 1 553 ? 24.779 -11.945 -19.596 1.00 89.12 553 THR A C 1
ATOM 4446 O O . THR A 1 553 ? 25.698 -12.067 -18.786 1.00 89.12 553 THR A O 1
ATOM 4449 N N . ASN A 1 554 ? 24.187 -12.999 -20.160 1.00 71.44 554 ASN A N 1
ATOM 4450 C CA . ASN A 1 554 ? 24.819 -14.316 -20.135 1.00 71.44 554 ASN A CA 1
ATOM 4451 C C . ASN A 1 554 ? 26.173 -14.239 -20.869 1.00 71.44 554 ASN A C 1
ATOM 4453 O O . ASN A 1 554 ? 26.335 -13.411 -21.766 1.00 71.44 554 ASN A O 1
ATOM 4457 N N . ASP A 1 555 ? 27.132 -15.080 -20.471 1.00 52.81 555 ASP A N 1
ATOM 4458 C CA . ASP A 1 555 ? 28.472 -15.182 -21.069 1.00 52.81 555 ASP A CA 1
ATOM 4459 C C . ASP A 1 555 ? 28.423 -15.709 -22.528 1.00 52.81 555 ASP A C 1
ATOM 4461 O O . ASP A 1 555 ? 28.860 -16.831 -22.788 1.00 52.81 555 ASP A O 1
ATOM 4465 N N . ASP A 1 556 ? 27.887 -14.921 -23.467 1.00 45.44 556 ASP A N 1
ATOM 4466 C CA . ASP A 1 556 ? 27.964 -15.166 -24.919 1.00 45.44 556 ASP A CA 1
ATOM 4467 C C . ASP A 1 556 ? 29.088 -14.350 -25.584 1.00 45.44 556 ASP A C 1
ATOM 4469 O O . ASP A 1 556 ? 29.093 -13.096 -25.475 1.00 45.44 556 ASP A O 1
#

Radius of gyration: 26.5 Å; chains: 1; bounding box: 77×48×72 Å

Foldseek 3Di:
DDDDDPFWPDKFADAVNDTDDDDDHPDIDTHTPDDDDDDDDDDFDWFKDFDVQQLVLFPDFAFWLFFAFWDKAQLPQQQQFFDAPFFHKMKIKGAWTKHAGADPVQQFGDPPIDIEGMWMWIDGPPDSHTRTDFDADPVRHTYHLDWDDQVVQKADQDCQQALQDFDPDAGQHFKFAAQPQKKKKKKFLVAKDFFQKKKFQWDADPVDPVRRQQTAQKKWKWAAAPVPDTDTQGMDGDDRIDIGGRRDIHRMMMIMGRDGGPRRMYGTRYIWTDDVPQTRNQMDMDMPGTHGIDGNPWGWGWAEWTDDPQKTKAKTFIKDAQPVDAFPPGIDTDFIKIWIFGQDPSDTPSVPIDIGGASQWHDDDQKIKHKRREKDQQDVSSVHPHRPQKIKIWTWIDHPLKTFIWIKIDHPVCVSNLQRIWTDQPPDTHSDPVSIDGLAIQFASHKYKHAQCDAPLHQKIKIWGAGSFWAQFIWIWIANDSSGNTDHTDTRDGNCLCVVLPDQKIKGRKYWRRSVHHSQWTKIKIFIDGSDPVSCSSHSSRRHITIMIIGGDDPD

Sequence (556 aa):
TRIASPLVSKVQYLLDDVEIETLYANKLIIEAKAEGKCQIVLGQGYYAVPDNDWTSKMLRTSGWMGGDGIYSFNLKNGNDAFDQKRIEKTLFVFGDTFIGRGDTKTRKRLEPLIMVNNSLAYYEEGMEKPEFVFRKAADGSVKSMFTLDPKYDRTGTVVFNLTHYDFHKADDGWLSGFNPGKAEIVFDLFKKRSVSHLVIDNYGYEASPVLQDRGVKQFTLATSDDKEHWEELGSFELEASNHIPVNASGRYFRMEITVFNQEGLAGLNKVKFYNGEQLYRDVEAYANTTLLNEPEHSWIWLQDGVVIDNYLYFFPMIINSDLTQPEGMQFCVKGVVMIKVPIVDGRLDPDKAEQKYAPLLVERGGSQWLFGGSIMSNTEAAGALNPDGYIYIYGYKTTGPVKELLLARVKAEDFVYFDDWTYYDGSSWSKDIFSAVPILGHISCEHSVSELKHGHNRGKYIAVFSYDVTTPQVCFSLAPHPWGPFSKPQKIYHCPDIDIYKSTTYCYNAKAHPHLSQSTSILASYNVNTYSLDHNLSDYEVYRPRFIRIIDTNDD